Protein AF-A0A4U1CKZ8-F1 (afdb_monomer)

Organism: NCBI:txid2571272

Nearest PDB structures (foldseek):
  8s9k-assembly1_A  TM=6.729E-01  e=1.271E-07  Homo sapiens
  4ash-assembly2_B  TM=6.420E-01  e=1.956E-06  Murine norovirus 1
  6m78-assembly1_A  TM=6.540E-01  e=2.068E-06  Sesbania mosaic virus
  1zyo-assembly1_A  TM=6.737E-01  e=7.463E-06  Sesbania mosaic virus
  5gnd-assembly1_A  TM=6.198E-01  e=1.956E-06  Synechocystis sp. PCC 6803 substr. Kazusa

Solvent-accessible surface area (backbone atoms only — not comparable to full-atom values): 19841 Å² total; per-residue (Å²): 108,73,66,60,45,30,65,31,27,27,41,31,36,25,40,57,98,86,40,82,76,41,58,12,7,14,25,55,47,78,43,90,92,43,35,34,36,39,26,20,23,45,39,67,22,35,91,82,51,80,36,63,87,56,58,72,85,28,49,46,35,32,33,30,73,47,90,76,43,71,72,46,80,43,46,69,72,46,76,76,51,71,39,76,94,68,35,30,30,37,30,36,37,56,70,80,67,88,82,69,71,71,80,72,74,44,39,32,64,35,63,55,71,67,38,67,29,38,35,33,25,23,24,69,84,44,66,79,41,74,46,77,46,57,26,21,29,64,46,82,45,82,96,62,34,34,32,34,28,50,35,93,93,56,75,56,93,67,35,69,69,40,51,38,18,33,32,5,10,37,37,30,34,77,56,94,96,38,40,30,38,40,24,30,30,55,50,74,61,53,102,54,76,79,53,62,39,32,38,24,29,41,32,72,82,58,32,74,83,55,76,53,72,70,39,76,65,38,66,70,44,43,65,48,54,66,36,31,59,51,42,77,64,64,74,73,83,38,88,48,40,51,63,55,49,47,43,73,37,25,76,83,58,57,68,72,55,55,57,45,55,56,48,51,34,53,57,28,53,67,62,54,67,78,50,55,71,62,59,51,35,21,52,48,31,53,37,41,62,63,36,47,60,56,48,53,55,56,53,73,76,52,87,66,88,67,50,50,72,64,56,54,53,50,50,55,48,50,43,26,53,48,32,54,51,49,51,59,61,48,47,77,59,22,55,67,82,95,66,54,74,68,56,40,38,23,51,50,47,43,35,24,36,73,28,58,35,63,96,52,75,64,39,63,74,82,135

InterPro domains:
  IPR009003 Peptidase S1, PA clan [SSF50494] (17-187)

Sequence (367 aa):
MSDVLNQISVRVTIFNEGLPVNQGSGFMLKSGSLFYVVTAYHCVYGENDEFIDLPITSIAIERQETFNSEFHPCSVIEVVECHKGEDWAVIRIGYTDEDSIFPEYHLAGVFNTNESVSFRGYQNVDPETGRTFGSRVLEKSSNNEFKITLNPGEYFKEGSADAKGLSGSGAFIMADDKLYVLGLLKSVKGEEALNNDIKCCPISAFHTLLGRELVDIGVPSDFDKTAEEEFEKVNISDARDLNEKIIGVCPEIPIYRLAKYARDLSTGKVELERYSQREMSAVKFRVFEACQEDLMNFVEHRQAENVTVEEINDLITRYTQKASSIIATKSVLYKYPKLDDDLLRRVVLDLINDCFLSFDKAGIYEE

pLDDT: mean 88.66, std 10.8, range [39.34, 98.56]

Mean predicted aligned error: 13.91 Å

Foldseek 3Di:
DQQLQQQFKKKKFFDDPRDTPAIAIWTWDDFPQWIKTKFFQCRQQNLVSVCVPPDQVRIWIWGGNDWLHDTDTWAFDAFPDHDNVLGMTMTTTDDGPPVVPNADAAEAPAADFFAKKKWWWAWPVHNSGIDIFIWTWHDDDPPWKTKIFGDPVDAQPVAQNRCGRHGNIWIWHQDPNHIYTQFTWHGDDDPPRPTRMTMGTGCVVPVVVSVHDHDHPHQALPAPVVLLVVLVVFDFDDPDFLLRQQCQQAVPDDPVVVVVLVVLLVVLVVVCVVDDPSLLSSLLSQLLVQLLVVLVVLAVPDDDRHDDPVNVVVSLVVSLVSSVVSCVVSVVRHDHPDDDSSSSSSSSSVCRRVRCAGNYPSNNGDD

Structure (mmCIF, N/CA/C/O backbone):
data_AF-A0A4U1CKZ8-F1
#
_entry.id   AF-A0A4U1CKZ8-F1
#
loop_
_atom_site.group_PDB
_atom_site.id
_atom_site.type_symbol
_atom_site.label_atom_id
_atom_site.label_alt_id
_atom_site.label_comp_id
_atom_site.label_asym_id
_atom_site.label_entity_id
_atom_site.label_seq_id
_atom_site.pdbx_PDB_ins_code
_atom_site.Cartn_x
_atom_site.Cartn_y
_atom_site.Cartn_z
_atom_site.occupancy
_atom_site.B_iso_or_equiv
_atom_site.auth_seq_id
_atom_site.auth_comp_id
_atom_site.auth_asym_id
_atom_site.auth_atom_id
_atom_site.pdbx_PDB_model_num
ATOM 1 N N . MET A 1 1 ? 10.367 -11.294 1.289 1.00 75.44 1 MET A N 1
ATOM 2 C CA . MET A 1 1 ? 10.453 -10.013 0.547 1.00 75.44 1 MET A CA 1
ATOM 3 C C . MET A 1 1 ? 11.869 -9.733 0.051 1.00 75.44 1 MET A C 1
ATOM 5 O O . MET A 1 1 ? 12.040 -9.686 -1.154 1.00 75.44 1 MET A O 1
ATOM 9 N N . SER A 1 2 ? 12.882 -9.564 0.916 1.00 78.00 2 SER A N 1
ATOM 10 C CA . SER A 1 2 ? 14.224 -9.143 0.457 1.00 78.00 2 SER A CA 1
ATOM 11 C C . SER A 1 2 ? 14.853 -10.081 -0.580 1.00 78.00 2 SER A C 1
ATOM 13 O O . SER A 1 2 ? 15.408 -9.592 -1.556 1.00 78.00 2 SER A O 1
ATOM 15 N N . ASP A 1 3 ? 14.717 -11.399 -0.416 1.00 84.00 3 ASP A N 1
ATOM 16 C CA . ASP A 1 3 ? 15.280 -12.372 -1.367 1.00 84.00 3 ASP A CA 1
ATOM 17 C C . ASP A 1 3 ? 14.589 -12.315 -2.736 1.00 84.00 3 ASP A C 1
ATOM 19 O O . ASP A 1 3 ? 15.253 -12.321 -3.767 1.00 84.00 3 ASP A O 1
ATOM 23 N N . VAL A 1 4 ? 13.262 -12.153 -2.744 1.00 89.38 4 VAL A N 1
ATOM 24 C CA . VAL A 1 4 ? 12.467 -11.956 -3.969 1.00 89.38 4 VAL A CA 1
ATOM 25 C C . VAL A 1 4 ? 12.911 -10.686 -4.693 1.00 89.38 4 VAL A C 1
ATOM 27 O O . VAL A 1 4 ? 13.137 -10.711 -5.898 1.00 89.38 4 VAL A O 1
ATOM 30 N N . LEU A 1 5 ? 13.087 -9.581 -3.959 1.00 91.62 5 LEU A N 1
ATOM 31 C CA . LEU A 1 5 ? 13.539 -8.319 -4.544 1.00 91.62 5 LEU A CA 1
ATOM 32 C C . LEU A 1 5 ? 14.968 -8.407 -5.091 1.00 91.62 5 LEU A C 1
ATOM 34 O O . LEU A 1 5 ? 15.242 -7.804 -6.121 1.00 91.62 5 LEU A O 1
ATOM 38 N N . ASN A 1 6 ? 15.866 -9.167 -4.454 1.00 89.00 6 ASN A N 1
ATOM 39 C CA . ASN A 1 6 ? 17.208 -9.407 -4.996 1.00 89.00 6 ASN A CA 1
ATOM 40 C C . ASN A 1 6 ? 17.135 -10.073 -6.375 1.00 89.00 6 ASN A C 1
ATOM 42 O O . ASN A 1 6 ? 17.787 -9.618 -7.304 1.00 89.00 6 ASN A O 1
ATOM 46 N N . GLN A 1 7 ? 16.298 -11.103 -6.517 1.00 88.06 7 GLN A N 1
ATOM 47 C CA . GLN A 1 7 ? 16.194 -11.882 -7.753 1.00 88.06 7 GLN A CA 1
ATOM 48 C C . GLN A 1 7 ? 15.632 -11.090 -8.937 1.00 88.06 7 GLN A C 1
ATOM 50 O O . GLN A 1 7 ? 16.012 -11.355 -10.077 1.00 88.06 7 GLN A O 1
ATOM 55 N N . ILE A 1 8 ? 14.710 -10.157 -8.682 1.00 93.75 8 ILE A N 1
ATOM 56 C CA . ILE A 1 8 ? 14.002 -9.439 -9.750 1.00 93.75 8 ILE A CA 1
ATOM 57 C C . ILE A 1 8 ? 14.590 -8.060 -10.046 1.00 93.75 8 ILE A C 1
ATOM 59 O O . ILE A 1 8 ? 14.382 -7.558 -11.143 1.00 93.75 8 ILE A O 1
ATOM 63 N N . SER A 1 9 ? 15.295 -7.416 -9.115 1.00 95.75 9 SER A N 1
ATOM 64 C CA . SER A 1 9 ? 15.884 -6.095 -9.359 1.00 95.75 9 SER A CA 1
ATOM 65 C C . SER A 1 9 ? 17.126 -6.184 -10.245 1.00 95.75 9 SER A C 1
ATOM 67 O O . SER A 1 9 ? 17.969 -7.062 -10.076 1.00 95.75 9 SER A O 1
ATOM 69 N N . VAL A 1 10 ? 17.269 -5.224 -11.160 1.00 96.88 10 VAL A N 1
ATOM 70 C CA . VAL A 1 10 ? 18.427 -5.119 -12.057 1.00 96.88 10 VAL A CA 1
ATOM 71 C C . VAL A 1 10 ? 19.011 -3.715 -12.062 1.00 96.88 10 VAL A C 1
ATOM 73 O O . VAL A 1 10 ? 18.304 -2.727 -11.845 1.00 96.88 10 VAL A O 1
ATOM 76 N N . ARG A 1 11 ? 20.309 -3.634 -12.339 1.00 96.94 11 ARG A N 1
ATOM 77 C CA . ARG A 1 11 ? 21.008 -2.402 -12.694 1.00 96.94 11 ARG A CA 1
ATOM 78 C C . ARG A 1 11 ? 20.909 -2.206 -14.202 1.00 96.94 11 ARG A C 1
ATOM 80 O O . ARG A 1 11 ? 21.085 -3.160 -14.960 1.00 96.94 11 ARG A O 1
ATOM 87 N N . VAL A 1 12 ? 20.620 -0.978 -14.624 1.00 97.81 12 VAL A N 1
ATOM 88 C CA . VAL A 1 12 ? 20.556 -0.589 -16.038 1.00 97.81 12 VAL A CA 1
ATOM 89 C C . VAL A 1 12 ? 21.598 0.495 -16.275 1.00 97.81 12 VAL A C 1
ATOM 91 O O . VAL A 1 12 ? 21.520 1.560 -15.667 1.00 97.81 12 VAL A O 1
ATOM 94 N N . THR A 1 13 ? 22.555 0.236 -17.161 1.00 97.69 13 THR A N 1
ATOM 95 C CA . THR A 1 13 ? 23.662 1.155 -17.454 1.00 97.69 13 THR A CA 1
ATOM 96 C C . THR A 1 13 ? 23.748 1.405 -18.951 1.00 97.69 13 THR A C 1
ATOM 98 O O . THR A 1 13 ? 23.693 0.469 -19.748 1.00 97.69 13 THR A O 1
ATOM 101 N N . ILE A 1 14 ? 23.914 2.668 -19.340 1.00 98.06 14 ILE A N 1
ATOM 102 C CA . ILE A 1 14 ? 24.130 3.066 -20.732 1.00 98.06 14 ILE A CA 1
ATOM 103 C C . ILE A 1 14 ? 25.601 3.366 -20.944 1.00 98.06 14 ILE A C 1
ATOM 105 O O . ILE A 1 14 ? 26.199 4.135 -20.190 1.00 98.06 14 ILE A O 1
ATOM 109 N N . PHE A 1 15 ? 26.166 2.778 -21.993 1.00 97.25 15 PHE A N 1
ATOM 110 C CA . PHE A 1 15 ? 27.551 2.949 -22.398 1.00 97.25 15 PHE A CA 1
ATOM 111 C C . PHE A 1 15 ? 27.655 3.709 -23.719 1.00 97.25 15 PHE A C 1
ATOM 113 O O . PHE A 1 15 ? 27.057 3.325 -24.725 1.00 97.25 15 PHE A O 1
ATOM 120 N N . ASN A 1 16 ? 28.493 4.742 -23.744 1.00 96.19 16 ASN A N 1
ATOM 121 C CA . ASN A 1 16 ? 28.913 5.406 -24.972 1.00 96.19 16 ASN A CA 1
ATOM 122 C C . ASN A 1 16 ? 30.428 5.260 -25.114 1.00 96.19 16 ASN A C 1
ATOM 124 O O . ASN A 1 16 ? 31.166 5.576 -24.183 1.00 96.19 16 ASN A O 1
ATOM 128 N N . GLU A 1 17 ? 30.887 4.718 -26.242 1.00 93.44 17 GLU A N 1
ATOM 129 C CA . GLU A 1 17 ? 32.313 4.443 -26.493 1.00 93.44 17 GLU A CA 1
ATOM 130 C C . GLU A 1 17 ? 33.003 3.646 -25.358 1.00 93.44 17 GLU A C 1
ATOM 132 O O . GLU A 1 17 ? 34.184 3.820 -25.070 1.00 93.44 17 GLU A O 1
ATOM 137 N N . GLY A 1 18 ? 32.254 2.752 -24.698 1.00 92.19 18 GLY A N 1
ATOM 138 C CA . GLY A 1 18 ? 32.746 1.915 -23.598 1.00 92.19 18 GLY A CA 1
ATOM 139 C C . GLY A 1 18 ? 32.780 2.592 -22.223 1.00 92.19 18 GLY A C 1
ATOM 140 O O . GLY A 1 18 ? 33.166 1.947 -21.250 1.00 92.19 18 GLY A O 1
ATOM 141 N N . LEU A 1 19 ? 32.349 3.851 -22.108 1.00 95.12 19 LEU A N 1
ATOM 142 C CA . LEU A 1 19 ? 32.241 4.566 -20.836 1.00 95.12 19 LEU A CA 1
ATOM 143 C C . LEU A 1 19 ? 30.784 4.614 -20.353 1.00 95.12 19 LEU A C 1
ATOM 145 O O . LEU A 1 19 ? 29.899 4.893 -21.166 1.00 95.12 19 LEU A O 1
ATOM 149 N N . PRO A 1 20 ? 30.512 4.378 -19.055 1.00 95.00 20 PRO A N 1
ATOM 150 C CA . PRO A 1 20 ? 29.167 4.512 -18.511 1.00 95.00 20 PRO A CA 1
ATOM 151 C C . PRO A 1 20 ? 28.760 5.992 -18.513 1.00 95.00 20 PRO A C 1
ATOM 153 O O . PRO A 1 20 ? 29.412 6.828 -17.886 1.00 95.00 20 PRO A O 1
ATOM 156 N N . VAL A 1 21 ? 27.685 6.319 -19.231 1.00 95.44 21 VAL A N 1
ATOM 157 C CA . VAL A 1 21 ? 27.152 7.687 -19.368 1.00 95.44 21 VAL A CA 1
ATOM 158 C C . VAL A 1 21 ? 25.848 7.901 -18.608 1.00 95.44 21 VAL A C 1
ATOM 160 O O . VAL A 1 21 ? 25.518 9.036 -18.273 1.00 95.44 21 VAL A O 1
ATOM 163 N N . ASN A 1 22 ? 25.123 6.824 -18.300 1.00 95.31 22 ASN A N 1
ATOM 164 C CA . ASN A 1 22 ? 23.907 6.875 -17.498 1.00 95.31 22 ASN A CA 1
ATOM 165 C C . ASN A 1 22 ? 23.730 5.586 -16.697 1.00 95.31 22 ASN A C 1
ATOM 167 O O . ASN A 1 22 ? 24.158 4.522 -17.141 1.00 95.31 22 ASN A O 1
ATOM 171 N N . GLN A 1 23 ? 23.081 5.688 -15.539 1.00 95.00 23 GLN A N 1
ATOM 172 C CA . GLN A 1 23 ? 22.761 4.542 -14.696 1.00 95.00 23 GLN A CA 1
ATOM 173 C C . GLN A 1 23 ? 21.397 4.738 -14.039 1.00 95.00 23 GLN A C 1
ATOM 175 O O . GLN A 1 23 ? 21.081 5.815 -13.529 1.00 95.00 23 GLN A O 1
ATOM 180 N N . GLY A 1 24 ? 20.624 3.662 -14.017 1.00 95.69 24 GLY A N 1
ATOM 181 C CA . GLY A 1 24 ? 19.374 3.542 -13.296 1.00 95.69 24 GLY A CA 1
ATOM 182 C C . GLY A 1 24 ? 19.155 2.126 -12.782 1.00 95.69 24 GLY A C 1
ATOM 183 O O . GLY A 1 24 ? 20.047 1.273 -12.779 1.00 95.69 24 GLY A O 1
ATOM 184 N N . SER A 1 25 ? 17.924 1.883 -12.368 1.00 97.38 25 SER A N 1
ATOM 185 C CA . SER A 1 25 ? 17.445 0.596 -11.892 1.00 97.38 25 SER A CA 1
ATOM 186 C C . SER A 1 25 ? 16.358 0.066 -12.820 1.00 97.38 25 SER A C 1
ATOM 188 O O . SER A 1 25 ? 15.774 0.785 -13.628 1.00 97.38 25 SER A O 1
ATOM 190 N N . GLY A 1 26 ? 16.065 -1.215 -12.701 1.00 98.06 26 GLY A N 1
ATOM 191 C CA . GLY A 1 26 ? 14.954 -1.861 -13.376 1.00 98.06 26 GLY A CA 1
ATOM 192 C C . GLY A 1 26 ? 14.466 -3.046 -12.565 1.00 98.06 26 GLY A C 1
ATOM 193 O O . GLY A 1 26 ? 15.012 -3.370 -11.505 1.00 98.06 26 GLY A O 1
ATOM 194 N N . PHE A 1 27 ? 13.458 -3.729 -13.086 1.00 98.06 27 PHE A N 1
ATOM 195 C CA . PHE A 1 27 ? 13.027 -5.008 -12.543 1.00 98.06 27 PHE A CA 1
ATOM 196 C C . PHE A 1 27 ? 12.597 -5.971 -13.643 1.00 98.06 27 PHE A C 1
ATOM 198 O O . PHE A 1 27 ? 12.037 -5.572 -14.665 1.00 98.06 27 PHE A O 1
ATOM 205 N N . MET A 1 28 ? 12.885 -7.246 -13.417 1.00 97.25 28 MET A N 1
ATOM 206 C CA . MET A 1 28 ? 12.583 -8.353 -14.302 1.00 97.25 28 MET A CA 1
ATOM 207 C C . MET A 1 28 ? 11.169 -8.874 -14.066 1.00 97.25 28 MET A C 1
ATOM 209 O O . MET A 1 28 ? 10.728 -9.020 -12.928 1.00 97.25 28 MET A O 1
ATOM 213 N N . LEU A 1 29 ? 10.489 -9.224 -15.153 1.00 96.25 29 LEU A N 1
ATOM 214 C CA . LEU A 1 29 ? 9.188 -9.878 -15.158 1.00 96.25 29 LEU A CA 1
ATOM 215 C C . LEU A 1 29 ? 9.168 -11.023 -16.176 1.00 96.25 29 LEU A C 1
ATOM 217 O O . LEU A 1 29 ? 9.699 -10.903 -17.282 1.00 96.25 29 LEU A O 1
ATOM 221 N N . LYS A 1 30 ? 8.506 -12.122 -15.807 1.00 94.94 30 LYS A N 1
ATOM 222 C CA . LYS A 1 30 ? 8.316 -13.320 -16.639 1.00 94.94 30 LYS A CA 1
ATOM 223 C C . LYS A 1 30 ? 6.911 -13.368 -17.252 1.00 94.94 30 LYS A C 1
ATOM 225 O O . LYS A 1 30 ? 5.913 -13.520 -16.535 1.00 94.94 30 LYS A O 1
ATOM 230 N N . SER A 1 31 ? 6.824 -13.329 -18.581 1.00 92.44 31 SER A N 1
ATOM 231 C CA . SER A 1 31 ? 5.575 -13.567 -19.317 1.00 92.44 31 SER A CA 1
ATOM 232 C C . SER A 1 31 ? 5.718 -14.777 -20.237 1.00 92.44 31 SER A C 1
ATOM 234 O O . SER A 1 31 ? 6.480 -14.768 -21.206 1.00 92.44 31 SER A O 1
ATOM 236 N N . GLY A 1 32 ? 5.026 -15.866 -19.890 1.00 88.75 32 GLY A N 1
ATOM 237 C CA . GLY A 1 32 ? 5.227 -17.165 -20.529 1.00 88.75 32 GLY A CA 1
ATOM 238 C C . GLY A 1 32 ? 6.672 -17.654 -20.367 1.00 88.75 32 GLY A C 1
ATOM 239 O O . GLY A 1 32 ? 7.167 -17.784 -19.248 1.00 88.75 32 GLY A O 1
ATOM 240 N N . SER A 1 33 ? 7.344 -17.919 -21.489 1.00 89.94 33 SER A N 1
ATOM 241 C CA . SER A 1 33 ? 8.759 -18.313 -21.543 1.00 89.94 33 SER A CA 1
ATOM 242 C C . SER A 1 33 ? 9.721 -17.139 -21.760 1.00 89.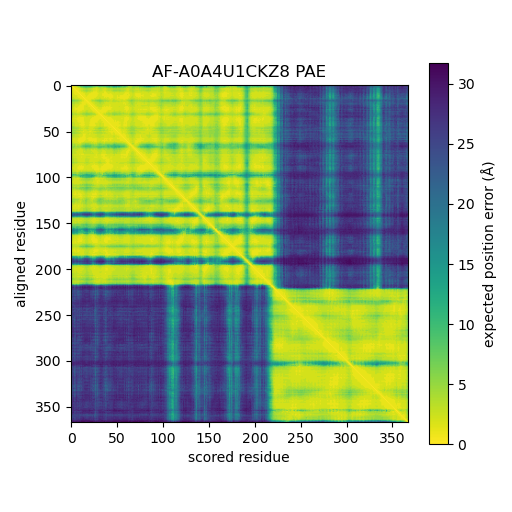94 33 SER A C 1
ATOM 244 O O . SER A 1 33 ? 10.910 -17.366 -21.973 1.00 89.94 33 SER A O 1
ATOM 246 N N . LEU A 1 34 ? 9.217 -15.904 -21.798 1.00 94.56 34 LEU A N 1
ATOM 247 C CA . LEU A 1 34 ? 9.995 -14.706 -22.102 1.00 94.56 34 LEU A CA 1
ATOM 248 C C . LEU A 1 34 ? 10.228 -13.868 -20.845 1.00 94.56 34 LEU A C 1
ATOM 250 O O . LEU A 1 34 ? 9.389 -13.825 -19.940 1.00 94.56 34 LEU A O 1
ATOM 254 N N . PHE A 1 35 ? 11.360 -13.166 -20.833 1.00 96.75 35 PHE A N 1
ATOM 255 C CA . PHE A 1 35 ? 11.754 -12.259 -19.765 1.00 96.75 35 PHE A CA 1
ATOM 256 C C . PHE A 1 35 ? 11.866 -10.831 -20.279 1.00 96.75 35 PHE A C 1
ATOM 258 O O . PHE A 1 35 ? 12.400 -10.566 -21.362 1.00 96.75 35 PHE A O 1
ATOM 265 N N . TYR A 1 36 ? 11.368 -9.918 -19.459 1.00 97.94 36 TYR A N 1
ATOM 266 C CA . TYR A 1 36 ? 11.339 -8.494 -19.731 1.00 97.94 36 TYR A CA 1
ATOM 267 C C . TYR A 1 36 ? 11.960 -7.749 -18.565 1.00 97.94 36 TYR A C 1
ATOM 269 O O . TYR A 1 36 ? 11.777 -8.147 -17.419 1.00 97.94 36 TYR A O 1
ATOM 277 N N . VAL A 1 37 ? 12.644 -6.653 -18.855 1.00 98.44 37 VAL A N 1
ATOM 278 C CA . VAL A 1 37 ? 13.022 -5.643 -17.874 1.00 98.44 37 VAL A CA 1
ATOM 279 C C . VAL A 1 37 ? 12.179 -4.410 -18.106 1.00 98.44 37 VAL A C 1
ATOM 281 O O . VAL A 1 37 ? 12.080 -3.913 -19.226 1.00 98.44 37 VAL A O 1
ATOM 284 N N . VAL A 1 38 ? 11.588 -3.919 -17.028 1.00 98.44 38 VAL A N 1
ATOM 285 C CA . VAL A 1 38 ? 10.909 -2.631 -16.987 1.00 98.44 38 VAL A CA 1
ATOM 286 C C . VAL A 1 38 ? 11.830 -1.636 -16.286 1.00 98.44 38 VAL A C 1
ATOM 288 O O . VAL A 1 38 ? 12.391 -1.940 -15.233 1.00 98.44 38 VAL A O 1
ATOM 291 N N . THR A 1 39 ? 12.003 -0.458 -16.880 1.00 98.44 39 THR A N 1
ATOM 292 C CA . THR A 1 39 ? 12.812 0.642 -16.333 1.00 98.44 39 THR A CA 1
ATOM 293 C C . THR A 1 39 ? 12.212 1.995 -16.733 1.00 98.44 39 THR A C 1
ATOM 295 O O . THR A 1 39 ? 11.230 2.046 -17.478 1.00 98.44 39 THR A O 1
ATOM 298 N N . ALA A 1 40 ? 12.767 3.097 -16.227 1.00 97.44 40 ALA A N 1
ATOM 299 C CA . ALA A 1 40 ? 12.342 4.433 -16.625 1.00 97.44 40 ALA A CA 1
ATOM 300 C C . ALA A 1 40 ? 12.912 4.799 -18.005 1.00 97.44 40 ALA A C 1
ATOM 302 O O . ALA A 1 40 ? 14.033 4.415 -18.348 1.00 97.44 40 ALA A O 1
ATOM 303 N N . TYR A 1 41 ? 12.162 5.569 -18.797 1.00 97.56 41 TYR A N 1
ATOM 304 C CA . TYR A 1 41 ? 12.592 5.992 -20.137 1.00 97.56 41 TYR A CA 1
ATOM 305 C C . TYR A 1 41 ? 13.927 6.740 -20.075 1.00 97.56 41 TYR A C 1
ATOM 307 O O . TYR A 1 41 ? 14.860 6.424 -20.817 1.00 97.56 41 TYR A O 1
ATOM 315 N N . HIS A 1 42 ? 14.045 7.689 -19.142 1.00 95.75 42 HIS A N 1
ATOM 316 C CA . HIS A 1 42 ? 15.255 8.496 -19.003 1.00 95.75 42 HIS A CA 1
ATOM 317 C C . HIS A 1 42 ? 16.480 7.688 -18.547 1.00 95.75 42 HIS A C 1
ATOM 319 O O . HIS A 1 42 ? 17.605 8.149 -18.728 1.00 95.75 42 HIS A O 1
ATOM 325 N N . CYS A 1 43 ? 16.308 6.477 -18.000 1.00 96.38 43 CYS A N 1
ATOM 326 C CA . CYS A 1 43 ? 17.432 5.579 -17.716 1.00 96.38 43 CYS A CA 1
ATOM 327 C C . CYS A 1 43 ? 18.059 5.027 -19.002 1.00 96.38 43 CYS A C 1
ATOM 329 O O . CYS A 1 43 ? 19.259 4.767 -19.021 1.00 96.38 43 CYS A O 1
ATOM 331 N N . VAL A 1 44 ? 17.271 4.881 -20.072 1.00 97.25 44 VAL A N 1
ATOM 332 C CA . VAL A 1 44 ? 17.723 4.322 -21.354 1.00 97.25 44 VAL A CA 1
ATOM 333 C C . VAL A 1 44 ? 18.130 5.416 -22.332 1.00 97.25 44 VAL A C 1
ATOM 335 O O . VAL A 1 44 ? 19.204 5.351 -22.920 1.00 97.25 44 VAL A O 1
ATOM 338 N N . TYR A 1 45 ? 17.288 6.435 -22.479 1.00 97.50 45 TYR A N 1
ATOM 339 C CA . TYR A 1 45 ? 17.432 7.442 -23.530 1.00 97.50 45 TYR A CA 1
ATOM 340 C C . TYR A 1 45 ? 17.881 8.813 -23.021 1.00 97.50 45 TYR A C 1
ATOM 342 O O . TYR A 1 45 ? 18.188 9.684 -23.830 1.00 97.50 45 TYR A O 1
ATOM 350 N N . GLY A 1 46 ? 17.987 8.985 -21.701 1.00 94.31 46 GLY A N 1
ATOM 351 C CA . GLY A 1 46 ? 18.290 10.267 -21.068 1.00 94.31 46 GLY A CA 1
ATOM 352 C C . GLY A 1 46 ? 17.045 11.144 -20.897 1.00 94.31 46 GLY A C 1
ATOM 353 O O . GLY A 1 46 ? 15.970 10.845 -21.423 1.00 94.31 46 GLY A O 1
ATOM 354 N N . GLU A 1 47 ? 17.156 12.212 -20.106 1.00 91.00 47 GLU A N 1
ATOM 355 C CA . GLU A 1 47 ? 16.033 13.123 -19.832 1.00 91.00 47 GLU A CA 1
ATOM 356 C C . GLU A 1 47 ? 15.630 13.925 -21.082 1.00 91.00 47 GLU A C 1
ATOM 358 O O . GLU A 1 47 ? 14.451 14.232 -21.290 1.00 91.00 47 GLU A O 1
ATOM 363 N N . ASN A 1 48 ? 16.602 14.224 -21.946 1.00 93.94 48 ASN A N 1
ATOM 364 C CA . ASN A 1 48 ? 16.455 15.048 -23.143 1.00 93.94 48 ASN A CA 1
ATOM 365 C C . ASN A 1 48 ? 16.793 14.285 -24.433 1.00 93.94 48 ASN A C 1
ATOM 367 O O . ASN A 1 48 ? 17.145 14.916 -25.428 1.00 93.94 48 ASN A O 1
ATOM 371 N N . ASP A 1 49 ? 16.640 12.958 -24.434 1.00 96.69 49 ASP A N 1
ATOM 372 C CA . ASP A 1 49 ? 16.966 12.068 -25.561 1.00 96.69 49 ASP A CA 1
ATOM 373 C C . ASP A 1 49 ? 18.463 12.061 -25.926 1.00 96.69 49 ASP A C 1
ATOM 375 O O . ASP A 1 49 ? 18.832 11.809 -27.071 1.00 96.69 49 ASP A O 1
ATOM 379 N N . GLU A 1 50 ? 19.346 12.313 -24.955 1.00 96.62 50 GLU A N 1
ATOM 380 C CA . GLU A 1 50 ? 20.800 12.354 -25.151 1.00 96.62 50 GLU A CA 1
ATOM 381 C C . GLU A 1 50 ? 21.373 11.041 -25.713 1.00 96.62 50 GLU A C 1
ATOM 383 O O . GLU A 1 50 ? 22.445 11.043 -26.320 1.00 96.62 50 GLU A O 1
ATOM 388 N N . PHE A 1 51 ? 20.670 9.923 -25.506 1.00 96.50 51 PHE A N 1
ATOM 389 C CA . PHE A 1 51 ? 21.123 8.578 -25.865 1.00 96.50 51 PHE A CA 1
ATOM 390 C C . PHE A 1 51 ? 20.225 7.887 -26.900 1.00 96.50 51 PHE A C 1
ATOM 392 O O . PHE A 1 51 ? 20.376 6.689 -27.127 1.00 96.50 51 PHE A O 1
ATOM 399 N N . ILE A 1 52 ? 19.295 8.611 -27.536 1.00 96.31 52 ILE A N 1
ATOM 400 C CA . ILE A 1 52 ? 18.308 8.029 -28.466 1.00 96.31 52 ILE A CA 1
ATOM 401 C C . ILE A 1 52 ? 18.938 7.350 -29.688 1.00 96.31 52 ILE A C 1
ATOM 403 O O . ILE A 1 52 ? 18.418 6.347 -30.172 1.00 96.31 52 ILE A O 1
ATOM 407 N N . ASP A 1 53 ? 20.082 7.862 -30.145 1.00 96.56 53 ASP A N 1
ATOM 408 C CA . ASP A 1 53 ? 20.805 7.350 -31.312 1.00 96.56 53 ASP A CA 1
ATOM 409 C C . ASP A 1 53 ? 21.812 6.238 -30.960 1.00 96.56 53 ASP A C 1
ATOM 411 O O . ASP A 1 53 ? 22.473 5.694 -31.851 1.00 96.56 53 ASP A O 1
ATOM 415 N N . LEU A 1 54 ? 21.963 5.887 -29.674 1.00 97.12 54 LEU A N 1
ATOM 416 C CA . LEU A 1 54 ? 22.851 4.798 -29.273 1.00 97.12 54 LEU A CA 1
ATOM 417 C C . LEU A 1 54 ? 22.238 3.434 -29.639 1.00 97.12 54 LEU A C 1
ATOM 419 O O . LEU A 1 54 ? 21.036 3.216 -29.473 1.00 97.12 54 LEU A O 1
ATOM 423 N N . PRO A 1 55 ? 23.050 2.476 -30.121 1.00 96.62 55 PRO A N 1
ATOM 424 C CA . PRO A 1 55 ? 22.560 1.142 -30.443 1.00 96.62 55 PRO A CA 1
ATOM 425 C C . PRO A 1 55 ? 22.130 0.394 -29.175 1.00 96.62 55 PRO A C 1
ATOM 427 O O . PRO A 1 55 ? 22.662 0.624 -28.095 1.00 96.62 55 PRO A O 1
ATOM 430 N N . ILE A 1 56 ? 21.252 -0.606 -29.305 1.00 95.75 56 ILE A N 1
ATOM 431 C CA . ILE A 1 56 ? 20.815 -1.440 -28.165 1.00 95.75 56 ILE A CA 1
ATOM 432 C C . ILE A 1 56 ? 21.976 -2.120 -27.420 1.00 95.75 56 ILE A C 1
ATOM 434 O O . ILE A 1 56 ? 21.864 -2.413 -26.236 1.00 95.75 56 ILE A O 1
ATOM 438 N N . THR A 1 57 ? 23.109 -2.338 -28.09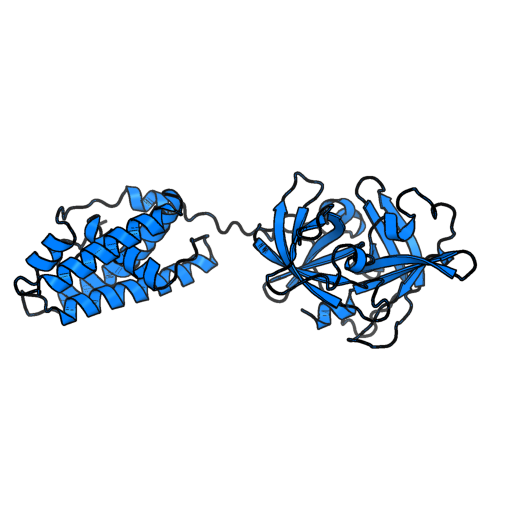4 1.00 96.44 57 THR A N 1
ATOM 439 C CA . THR A 1 57 ? 24.336 -2.892 -27.502 1.00 96.44 57 THR A CA 1
ATOM 440 C C . THR A 1 57 ? 25.003 -1.947 -26.503 1.00 96.44 57 THR A C 1
ATOM 442 O O . THR A 1 57 ? 25.883 -2.376 -25.765 1.00 96.44 57 THR A O 1
ATOM 445 N N . SER A 1 58 ? 24.611 -0.672 -26.483 1.00 97.44 58 SER A N 1
ATOM 446 C CA . SER A 1 58 ? 25.004 0.296 -25.459 1.00 97.44 58 SER A CA 1
ATOM 447 C C . SER A 1 58 ? 24.259 0.101 -24.140 1.00 97.44 58 SER A C 1
ATOM 449 O O . SER A 1 58 ? 24.668 0.679 -23.138 1.00 97.44 58 SER A O 1
ATOM 451 N N . ILE A 1 59 ? 23.182 -0.690 -24.116 1.00 98.12 59 ILE A N 1
ATOM 452 C CA . ILE A 1 59 ? 22.402 -0.967 -22.912 1.00 98.12 59 ILE A CA 1
ATOM 453 C C . ILE A 1 59 ? 22.975 -2.215 -22.236 1.00 98.12 59 ILE A C 1
ATOM 455 O O . ILE A 1 59 ? 22.926 -3.312 -22.793 1.00 98.12 59 ILE A O 1
ATOM 459 N N . ALA A 1 60 ? 23.481 -2.059 -21.017 1.00 97.81 60 ALA A N 1
ATOM 460 C CA . ALA A 1 60 ? 23.850 -3.165 -20.147 1.00 97.81 60 ALA A CA 1
ATOM 461 C C . ALA A 1 60 ? 22.791 -3.340 -19.056 1.00 97.81 60 ALA A C 1
ATOM 463 O O . ALA A 1 60 ? 22.402 -2.380 -18.389 1.00 97.81 60 ALA A O 1
ATOM 464 N N . ILE A 1 61 ? 22.339 -4.578 -18.874 1.00 98.06 61 ILE A N 1
ATOM 465 C CA . ILE A 1 61 ? 21.419 -4.968 -17.808 1.00 98.06 61 ILE A CA 1
ATOM 466 C C . ILE A 1 61 ? 22.109 -6.039 -16.981 1.00 98.06 61 ILE A C 1
ATOM 468 O O . ILE A 1 61 ? 22.564 -7.043 -17.527 1.00 98.06 61 ILE A O 1
ATOM 472 N N . GLU A 1 62 ? 22.177 -5.842 -15.671 1.00 95.94 62 GLU A N 1
ATOM 473 C CA . GLU A 1 62 ? 22.908 -6.729 -14.769 1.00 95.94 62 GLU A CA 1
ATOM 474 C C . GLU A 1 62 ? 22.090 -7.024 -13.507 1.00 95.94 62 GLU A C 1
ATOM 476 O O . GLU A 1 62 ? 21.430 -6.137 -12.967 1.00 95.94 62 GLU A O 1
ATOM 481 N N . ARG A 1 63 ? 22.142 -8.267 -13.015 1.00 92.12 63 ARG A N 1
ATOM 482 C CA . ARG A 1 63 ? 21.433 -8.718 -11.801 1.00 92.12 63 ARG A CA 1
ATOM 483 C C . ARG A 1 63 ? 22.409 -9.147 -10.708 1.00 92.12 63 ARG A C 1
ATOM 485 O O . ARG A 1 63 ? 23.494 -9.625 -11.024 1.00 92.12 63 ARG A O 1
ATOM 492 N N . GLN A 1 64 ? 21.993 -9.069 -9.447 1.00 88.94 64 GLN A N 1
ATOM 493 C CA . GLN A 1 64 ? 22.691 -9.684 -8.310 1.00 88.94 64 GLN A CA 1
ATOM 494 C C . GLN A 1 64 ? 21.777 -10.721 -7.660 1.00 88.94 64 GLN A C 1
ATOM 496 O O . GLN A 1 64 ? 20.630 -10.420 -7.356 1.00 88.94 64 GLN A O 1
ATOM 501 N N . GLU A 1 65 ? 22.271 -11.932 -7.419 1.00 79.19 65 GLU A N 1
ATOM 502 C CA . GLU A 1 65 ? 21.463 -12.997 -6.806 1.00 79.19 65 GLU A CA 1
ATOM 503 C C . GLU A 1 65 ? 21.253 -12.772 -5.309 1.00 79.19 65 GLU A C 1
ATOM 505 O O . GLU A 1 65 ? 20.182 -13.049 -4.767 1.00 79.19 65 GLU A O 1
ATOM 510 N N . THR A 1 66 ? 22.267 -12.228 -4.638 1.00 80.62 66 THR A N 1
ATOM 511 C CA . THR A 1 66 ? 22.235 -11.928 -3.207 1.00 80.62 66 THR A CA 1
ATOM 512 C C . THR A 1 66 ? 22.893 -10.584 -2.922 1.00 80.62 66 THR A C 1
ATOM 514 O O . THR A 1 66 ? 23.523 -9.974 -3.784 1.00 80.62 66 THR A O 1
ATOM 517 N N . PHE A 1 67 ? 22.770 -10.108 -1.682 1.00 76.75 67 PHE A N 1
ATOM 518 C CA . PHE A 1 67 ? 23.455 -8.896 -1.239 1.00 76.75 67 PHE A CA 1
ATOM 519 C C . PHE A 1 67 ? 24.968 -8.998 -1.498 1.00 76.75 67 PHE A C 1
ATOM 521 O O . PHE A 1 67 ? 25.606 -9.943 -1.033 1.00 76.75 67 PHE A O 1
ATOM 528 N N . ASN A 1 68 ? 25.518 -8.030 -2.238 1.00 75.69 68 ASN A N 1
ATOM 529 C CA . ASN A 1 68 ? 26.930 -7.940 -2.624 1.00 75.69 68 ASN A CA 1
ATOM 530 C C . ASN A 1 68 ? 27.482 -9.164 -3.380 1.00 75.69 68 ASN A C 1
ATOM 532 O O . ASN A 1 68 ? 28.682 -9.432 -3.312 1.00 75.69 68 ASN A O 1
ATOM 536 N N . SER A 1 69 ? 26.632 -9.915 -4.092 1.00 85.06 69 SER A N 1
ATOM 537 C CA . SER A 1 69 ? 27.121 -10.914 -5.048 1.00 85.06 69 SER A CA 1
ATOM 538 C C . SER A 1 69 ? 27.688 -10.244 -6.300 1.00 85.06 69 SER A C 1
ATOM 540 O O . SER A 1 69 ? 27.435 -9.067 -6.568 1.00 85.06 69 SER A O 1
ATOM 542 N N . GLU A 1 70 ? 28.407 -11.016 -7.112 1.00 89.06 70 GLU A N 1
ATOM 543 C CA . GLU A 1 70 ? 28.791 -10.569 -8.449 1.00 89.06 70 GLU A CA 1
ATOM 544 C C . GLU A 1 70 ? 27.555 -10.229 -9.293 1.00 89.06 70 GLU A C 1
ATOM 546 O O . GLU A 1 70 ? 26.464 -10.784 -9.106 1.00 89.06 70 GLU A O 1
ATOM 551 N N . PHE A 1 71 ? 27.741 -9.280 -10.209 1.00 91.75 71 PHE A N 1
ATOM 552 C CA . PHE A 1 71 ? 26.741 -8.935 -11.203 1.00 91.75 71 PHE A CA 1
ATOM 553 C C . PHE A 1 71 ? 26.775 -9.942 -12.349 1.00 91.75 71 PHE A C 1
ATOM 555 O O . PHE A 1 71 ? 27.819 -10.206 -12.943 1.00 91.75 71 PHE A O 1
ATOM 562 N N . HIS A 1 72 ? 25.606 -10.467 -12.692 1.00 91.62 72 HIS A N 1
ATOM 563 C CA . HIS A 1 72 ? 25.427 -11.352 -13.831 1.00 91.62 72 HIS A CA 1
ATOM 564 C C . HIS A 1 72 ? 24.745 -10.589 -14.971 1.00 91.62 72 HIS A C 1
ATOM 566 O O . HIS A 1 72 ? 23.646 -10.058 -14.773 1.00 91.62 72 HIS A O 1
ATOM 572 N N . PRO A 1 73 ? 25.353 -10.530 -16.168 1.00 93.94 73 PRO A N 1
ATOM 573 C CA . PRO A 1 73 ? 24.777 -9.805 -17.288 1.00 93.94 73 PRO A CA 1
ATOM 574 C C . PRO A 1 73 ? 23.540 -10.524 -17.834 1.00 93.94 73 PRO A C 1
ATOM 576 O O . PRO A 1 73 ? 23.510 -11.748 -17.970 1.00 93.94 73 PRO A O 1
ATOM 579 N N . CYS A 1 74 ? 22.534 -9.740 -18.204 1.00 94.62 74 CYS A N 1
ATOM 580 C CA . CYS A 1 74 ? 21.386 -10.167 -18.990 1.00 94.62 74 CYS A CA 1
ATOM 581 C C . CYS A 1 74 ? 21.573 -9.673 -20.425 1.00 94.62 74 CYS A C 1
ATOM 583 O O . CYS A 1 74 ? 21.822 -8.490 -20.661 1.00 94.62 74 CYS A O 1
ATOM 585 N N . SER A 1 75 ? 21.444 -10.570 -21.402 1.00 95.56 75 SER A N 1
ATOM 586 C CA . SER A 1 75 ? 21.569 -10.176 -22.808 1.00 95.56 75 SER A CA 1
ATOM 587 C C . SER A 1 75 ? 20.369 -9.327 -23.234 1.00 95.56 75 SER A C 1
ATOM 589 O O . SER A 1 75 ? 19.226 -9.757 -23.098 1.00 95.56 75 SER A O 1
ATOM 591 N N . VAL A 1 76 ? 20.606 -8.121 -23.748 1.00 98.00 76 VAL A N 1
ATOM 592 C CA . VAL A 1 76 ? 19.542 -7.267 -24.294 1.00 98.00 76 VAL A CA 1
ATOM 593 C C . VAL A 1 76 ? 19.191 -7.755 -25.695 1.00 98.00 76 VAL A C 1
ATOM 595 O O . VAL A 1 76 ? 20.064 -7.833 -26.558 1.00 98.00 76 VAL A O 1
ATOM 598 N N . ILE A 1 77 ? 17.921 -8.099 -25.920 1.00 97.94 77 ILE A N 1
ATOM 599 C CA . ILE A 1 77 ? 17.449 -8.573 -27.226 1.00 97.94 77 ILE A CA 1
ATOM 600 C C . ILE A 1 77 ? 16.860 -7.417 -28.036 1.00 97.94 77 ILE A C 1
ATOM 602 O O . ILE A 1 77 ? 17.247 -7.214 -29.183 1.00 97.94 77 ILE A O 1
ATOM 606 N N . GLU A 1 78 ? 15.927 -6.668 -27.449 1.00 97.69 78 GLU A N 1
ATOM 607 C CA . GLU A 1 78 ? 15.269 -5.522 -28.085 1.00 97.69 78 GLU A CA 1
ATOM 608 C C . GLU A 1 78 ? 14.615 -4.618 -27.032 1.00 97.69 78 GLU A C 1
ATOM 610 O O . GLU A 1 78 ? 14.232 -5.083 -25.956 1.00 97.69 78 GLU A O 1
ATOM 615 N N . VAL A 1 79 ? 14.436 -3.339 -27.359 1.00 98.06 79 VAL A N 1
ATOM 616 C CA . VAL A 1 79 ? 13.492 -2.469 -26.646 1.00 98.06 79 VAL A CA 1
ATOM 617 C C . VAL A 1 79 ? 12.124 -2.682 -27.289 1.00 98.06 79 VAL A C 1
ATOM 619 O O . VAL A 1 79 ? 11.942 -2.354 -28.457 1.00 98.06 79 VAL A O 1
ATOM 622 N N . VAL A 1 80 ? 11.195 -3.285 -26.547 1.00 97.75 80 VAL A N 1
ATOM 623 C CA . VAL A 1 80 ? 9.866 -3.681 -27.043 1.00 97.75 80 VAL A CA 1
ATOM 624 C C . VAL A 1 80 ? 9.017 -2.446 -27.307 1.00 97.75 80 VAL A C 1
ATOM 626 O O . VAL A 1 80 ? 8.462 -2.291 -28.389 1.00 97.75 80 VAL A O 1
ATOM 629 N N . GLU A 1 81 ? 8.933 -1.566 -26.311 1.00 97.94 81 GLU A N 1
ATOM 630 C CA . GLU A 1 81 ? 8.213 -0.299 -26.395 1.00 97.94 81 GLU A CA 1
ATOM 631 C C . GLU A 1 81 ? 8.708 0.650 -25.299 1.00 97.94 81 GLU A C 1
ATOM 633 O O . GLU A 1 81 ? 9.251 0.220 -24.275 1.00 97.94 81 GLU A O 1
ATOM 638 N N . CYS A 1 82 ? 8.530 1.951 -25.506 1.00 97.31 82 CYS A N 1
ATOM 639 C CA . CYS A 1 82 ? 8.843 2.969 -24.515 1.00 97.31 82 CYS A CA 1
ATOM 640 C C . CYS A 1 82 ? 7.931 4.188 -24.676 1.00 97.31 82 CYS A C 1
ATOM 642 O O . CYS A 1 82 ? 7.381 4.429 -25.752 1.00 97.31 82 CYS A O 1
ATOM 644 N N . HIS A 1 83 ? 7.791 4.980 -23.614 1.00 96.12 83 HIS A N 1
ATOM 645 C CA . HIS A 1 83 ? 6.971 6.183 -23.632 1.00 96.12 83 HIS A CA 1
ATOM 646 C C . HIS A 1 83 ? 7.617 7.311 -22.826 1.00 96.12 83 HIS A C 1
ATOM 648 O O . HIS A 1 83 ? 7.583 7.324 -21.594 1.00 96.12 83 HIS A O 1
ATOM 654 N N . LYS A 1 84 ? 8.159 8.313 -23.529 1.00 94.88 84 LYS A N 1
ATOM 655 C CA . LYS A 1 84 ? 8.838 9.465 -22.914 1.00 94.88 84 LYS A CA 1
ATOM 656 C C . LYS A 1 84 ? 7.944 10.249 -21.949 1.00 94.88 84 LYS A C 1
ATOM 658 O O . LYS A 1 84 ? 8.386 10.635 -20.874 1.00 94.88 84 LYS A O 1
ATOM 663 N N . GLY A 1 85 ? 6.679 10.478 -22.312 1.00 90.69 85 GLY A N 1
ATOM 664 C CA . GLY A 1 85 ? 5.763 11.299 -21.506 1.00 90.69 85 GLY A CA 1
ATOM 665 C C . GLY A 1 85 ? 5.362 10.660 -20.172 1.00 90.69 85 GLY A C 1
ATOM 666 O O . GLY A 1 85 ? 5.116 11.359 -19.191 1.00 90.69 85 GLY A O 1
ATOM 667 N N . GLU A 1 86 ? 5.324 9.330 -20.122 1.00 91.31 86 GLU A N 1
ATOM 668 C CA . GLU A 1 86 ? 4.991 8.575 -18.906 1.00 91.31 86 GLU A CA 1
ATOM 669 C C . GLU A 1 86 ? 6.235 8.045 -18.192 1.00 91.31 86 GLU A C 1
ATOM 671 O O . GLU A 1 86 ? 6.143 7.708 -17.013 1.00 91.31 86 GLU A O 1
ATOM 676 N N . ASP A 1 87 ? 7.387 8.123 -18.863 1.00 94.94 87 ASP A N 1
ATOM 677 C CA . ASP A 1 87 ? 8.729 7.801 -18.390 1.00 94.94 87 ASP A CA 1
ATOM 678 C C . ASP A 1 87 ? 8.950 6.310 -18.116 1.00 94.94 87 ASP A C 1
ATOM 680 O O . ASP A 1 87 ? 9.423 5.919 -17.052 1.00 94.94 87 ASP A O 1
ATOM 684 N N . TRP A 1 88 ? 8.618 5.459 -19.087 1.00 96.75 88 TRP A N 1
ATOM 685 C CA . TRP A 1 88 ? 8.828 4.013 -18.989 1.00 96.75 88 TRP A CA 1
ATOM 686 C C . TRP A 1 88 ? 9.421 3.414 -20.268 1.00 96.75 88 TRP A C 1
ATOM 688 O O . TRP A 1 88 ? 9.229 3.937 -21.368 1.00 96.75 88 TRP A O 1
ATOM 698 N N . ALA A 1 89 ? 10.138 2.301 -20.118 1.00 98.19 89 ALA A N 1
ATOM 699 C CA . ALA A 1 89 ? 10.641 1.464 -21.203 1.00 98.19 89 ALA A CA 1
ATOM 700 C C . ALA A 1 89 ? 10.546 -0.022 -20.820 1.00 98.19 89 ALA A C 1
ATOM 702 O O . ALA A 1 89 ? 10.842 -0.400 -19.683 1.00 98.19 89 ALA A O 1
ATOM 703 N N . VAL A 1 90 ? 10.147 -0.859 -21.780 1.00 98.50 90 VAL A N 1
ATOM 704 C CA . VAL A 1 90 ? 10.079 -2.320 -21.647 1.00 98.50 90 VAL A CA 1
ATOM 705 C C . VAL A 1 90 ? 11.096 -2.948 -22.593 1.00 98.50 90 VAL A C 1
ATOM 707 O O . VAL A 1 90 ? 11.058 -2.731 -23.802 1.00 98.50 90 VAL A O 1
ATOM 710 N N . ILE A 1 91 ? 12.011 -3.741 -22.045 1.00 98.56 91 ILE A N 1
ATOM 711 C CA . ILE A 1 91 ? 13.150 -4.324 -22.759 1.00 98.56 91 ILE A CA 1
ATOM 712 C C . ILE A 1 91 ? 13.047 -5.841 -22.686 1.00 98.56 91 ILE A C 1
ATOM 714 O O . ILE A 1 91 ? 12.952 -6.401 -21.597 1.00 98.56 91 ILE A O 1
ATOM 718 N N . ARG A 1 92 ? 13.092 -6.533 -23.824 1.00 98.12 92 ARG A N 1
ATOM 719 C CA . ARG A 1 92 ? 13.171 -7.997 -23.848 1.00 98.12 92 ARG A CA 1
ATOM 720 C C . ARG A 1 92 ? 14.611 -8.424 -23.613 1.00 98.12 92 ARG A C 1
ATOM 722 O O . ARG A 1 92 ? 15.522 -7.938 -24.289 1.00 98.12 92 ARG A O 1
ATOM 729 N N . ILE A 1 93 ? 14.808 -9.374 -22.707 1.00 97.75 93 ILE A N 1
ATOM 730 C CA . ILE A 1 93 ? 16.134 -9.888 -22.362 1.00 97.75 93 ILE A CA 1
ATOM 731 C C . ILE A 1 93 ? 16.230 -11.396 -22.580 1.00 97.75 93 ILE A C 1
ATOM 733 O O . ILE A 1 93 ? 15.245 -12.127 -22.475 1.00 97.75 93 ILE A O 1
ATOM 737 N N . GLY A 1 94 ? 17.432 -11.870 -22.894 1.00 95.31 94 GLY A N 1
ATOM 738 C CA . GLY A 1 94 ? 17.764 -13.285 -22.874 1.00 95.31 94 GLY A CA 1
ATOM 739 C C . GLY A 1 94 ? 18.182 -13.676 -21.467 1.00 95.31 94 GLY A C 1
ATOM 740 O O . GLY A 1 94 ? 19.265 -13.299 -21.012 1.00 95.31 94 GLY A O 1
ATOM 741 N N . TYR A 1 95 ? 17.299 -14.417 -20.805 1.00 92.38 95 TYR A N 1
ATOM 742 C CA . TYR A 1 95 ? 17.487 -15.000 -19.484 1.00 92.38 95 TYR A CA 1
ATOM 743 C C . TYR A 1 95 ? 16.806 -16.372 -19.441 1.00 92.38 95 TYR A C 1
ATOM 745 O O . TYR A 1 95 ? 15.727 -16.544 -20.014 1.00 92.38 95 TYR A O 1
ATOM 753 N N . THR A 1 96 ? 17.439 -17.330 -18.765 1.00 85.94 96 THR A N 1
ATOM 754 C CA . THR A 1 96 ? 16.920 -18.688 -18.581 1.00 85.94 96 THR A CA 1
ATOM 755 C C . THR A 1 96 ? 16.740 -18.946 -17.093 1.00 85.94 96 THR A C 1
ATOM 757 O O . THR A 1 96 ? 17.668 -18.780 -16.309 1.00 85.94 96 THR A O 1
ATOM 760 N N . ASP A 1 97 ? 15.541 -19.372 -16.723 1.00 85.19 97 ASP A N 1
ATOM 761 C CA . ASP A 1 97 ? 15.165 -19.752 -15.363 1.00 85.19 97 ASP A CA 1
ATOM 762 C C . ASP A 1 97 ? 15.287 -21.275 -15.226 1.00 85.19 97 ASP A C 1
ATOM 764 O O . ASP A 1 97 ? 14.298 -22.001 -15.331 1.00 85.19 97 ASP A O 1
ATOM 768 N N . GLU A 1 98 ? 16.532 -21.755 -15.118 1.00 78.00 98 GLU A N 1
ATOM 769 C CA . GLU A 1 98 ? 16.880 -23.185 -15.199 1.00 78.00 98 GLU A CA 1
ATOM 770 C C . GLU A 1 98 ? 16.176 -24.024 -14.123 1.00 78.00 98 GLU A C 1
ATOM 772 O O . GLU A 1 98 ? 15.641 -25.090 -14.430 1.00 78.00 98 GLU A O 1
ATOM 777 N N . ASP A 1 99 ? 16.086 -23.500 -12.900 1.00 79.69 99 ASP A N 1
ATOM 778 C CA . ASP A 1 99 ? 15.458 -24.185 -11.766 1.00 79.69 99 ASP A CA 1
ATOM 779 C C . ASP A 1 99 ? 13.966 -23.850 -11.598 1.00 79.69 99 ASP A C 1
ATOM 781 O O . ASP A 1 99 ? 13.323 -24.329 -10.664 1.00 79.69 99 ASP A O 1
ATOM 785 N N . SER A 1 100 ? 13.387 -23.047 -12.502 1.00 80.81 100 SER A N 1
ATOM 786 C CA . SER A 1 100 ? 11.999 -22.565 -12.396 1.00 80.81 100 SER A CA 1
ATOM 787 C C . SER A 1 100 ? 11.693 -21.891 -11.050 1.00 80.81 100 SER A C 1
ATOM 789 O O . SER A 1 100 ? 10.602 -22.041 -10.499 1.00 80.81 100 SER A O 1
ATOM 791 N N . ILE A 1 101 ? 12.674 -21.162 -10.517 1.00 84.62 101 ILE A N 1
ATOM 792 C CA . ILE A 1 101 ? 12.613 -20.484 -9.215 1.00 84.62 101 ILE A CA 1
ATOM 793 C C . ILE A 1 101 ? 12.215 -19.013 -9.341 1.00 84.62 101 ILE A C 1
ATOM 795 O O . ILE A 1 101 ? 12.058 -18.343 -8.320 1.00 84.62 101 ILE A O 1
ATOM 799 N N . PHE A 1 102 ? 12.061 -18.494 -10.565 1.00 90.19 102 PHE A N 1
ATOM 800 C CA . PHE A 1 102 ? 11.698 -17.097 -10.759 1.00 90.19 102 PHE A CA 1
ATOM 801 C C . PHE A 1 102 ? 10.326 -16.786 -10.125 1.00 90.19 102 PHE A C 1
ATOM 803 O O . PHE A 1 102 ? 9.360 -17.504 -10.404 1.00 90.19 102 PHE A O 1
ATOM 810 N N . PRO A 1 103 ? 10.203 -15.714 -9.318 1.00 90.62 103 PRO A N 1
ATOM 811 C CA . PRO A 1 103 ? 8.986 -15.432 -8.565 1.00 90.62 103 PRO A CA 1
ATOM 812 C C . PRO A 1 103 ? 7.744 -15.273 -9.447 1.00 90.62 103 PRO A C 1
ATOM 814 O O . PRO A 1 103 ? 7.749 -14.551 -10.451 1.00 90.62 103 PRO A O 1
ATOM 817 N N . GLU A 1 104 ? 6.641 -15.895 -9.030 1.00 92.50 104 GLU A N 1
ATOM 818 C CA . GLU A 1 104 ? 5.324 -15.570 -9.572 1.00 92.50 104 GLU A CA 1
ATOM 819 C C . GLU A 1 104 ? 4.874 -14.187 -9.096 1.00 92.50 104 GLU A C 1
ATOM 821 O O . GLU A 1 104 ? 5.182 -13.754 -7.984 1.00 92.50 104 GLU A O 1
ATOM 826 N N . TYR A 1 105 ? 4.129 -13.485 -9.950 1.00 95.25 105 TYR A N 1
ATOM 827 C CA . TYR A 1 105 ? 3.671 -12.132 -9.670 1.00 95.25 105 TYR A CA 1
ATOM 828 C C . TYR A 1 105 ? 2.301 -11.842 -10.285 1.00 95.25 105 TYR A C 1
ATOM 830 O O . TYR A 1 105 ? 1.884 -12.443 -11.282 1.00 95.25 105 TYR A O 1
ATOM 838 N N . HIS A 1 106 ? 1.642 -10.840 -9.713 1.00 95.56 106 HIS A N 1
ATOM 839 C CA . HIS A 1 106 ? 0.398 -10.253 -10.193 1.00 95.56 106 HIS A CA 1
ATOM 840 C C . HIS A 1 106 ? 0.588 -8.756 -10.476 1.00 95.56 106 HIS A C 1
ATOM 842 O O . HIS A 1 106 ? 1.420 -8.098 -9.851 1.00 95.56 106 HIS A O 1
ATOM 848 N N . LEU A 1 107 ? -0.177 -8.203 -11.420 1.00 95.88 107 LEU A N 1
ATOM 849 C CA . LEU A 1 107 ? -0.132 -6.777 -11.756 1.00 95.88 107 LEU A CA 1
ATOM 850 C C . LEU A 1 107 ? -1.263 -6.045 -11.031 1.00 95.88 107 LEU A C 1
ATOM 852 O O . LEU A 1 107 ? -2.429 -6.291 -11.316 1.00 95.88 107 LEU A O 1
ATOM 856 N N . ALA A 1 108 ? -0.938 -5.158 -10.096 1.00 92.81 108 ALA A N 1
ATOM 857 C CA . ALA A 1 108 ? -1.928 -4.443 -9.298 1.00 92.81 108 ALA A CA 1
ATOM 858 C C . ALA A 1 108 ? -2.388 -3.159 -10.002 1.00 92.81 108 ALA A C 1
ATOM 860 O O . ALA A 1 108 ? -1.674 -2.157 -10.003 1.00 92.81 108 ALA A O 1
ATOM 861 N N . GLY A 1 109 ? -3.593 -3.173 -10.577 1.00 87.50 109 GLY A N 1
ATOM 862 C CA . GLY A 1 109 ? -4.204 -1.977 -11.175 1.00 87.50 109 GLY A CA 1
ATOM 863 C C . GLY A 1 109 ? -4.859 -1.056 -10.143 1.00 87.50 109 GLY A C 1
ATOM 864 O O . GLY A 1 109 ? -4.933 0.155 -10.340 1.00 87.50 109 GLY A O 1
ATOM 865 N N . VAL A 1 110 ? -5.309 -1.628 -9.025 1.00 83.12 110 VAL A N 1
ATOM 866 C CA . VAL A 1 110 ? -5.947 -0.918 -7.913 1.00 83.12 110 VAL A CA 1
ATOM 867 C C . VAL A 1 110 ? -5.344 -1.439 -6.603 1.00 83.12 110 VAL A C 1
ATOM 869 O O . VAL A 1 110 ? -5.144 -2.638 -6.452 1.00 83.12 110 VAL A O 1
ATOM 872 N N . PHE A 1 111 ? -4.995 -0.534 -5.686 1.00 85.69 111 PHE A N 1
ATOM 873 C CA . PHE A 1 111 ? -4.340 -0.791 -4.385 1.00 85.69 111 PHE A CA 1
ATOM 874 C C . PHE A 1 111 ? -4.696 0.324 -3.389 1.00 85.69 111 PHE A C 1
ATOM 876 O O . PHE A 1 111 ? -5.137 1.375 -3.832 1.00 85.69 111 PHE A O 1
ATOM 883 N N . ASN A 1 112 ? -4.547 0.177 -2.071 1.00 79.56 112 ASN A N 1
ATOM 884 C CA . ASN A 1 112 ? -4.974 1.215 -1.110 1.00 79.56 112 ASN A CA 1
ATOM 885 C C . ASN A 1 112 ? -3.887 2.266 -0.802 1.00 79.56 112 ASN A C 1
ATOM 887 O O . ASN A 1 112 ? -2.694 2.043 -1.011 1.00 79.56 112 ASN A O 1
ATOM 891 N N . THR A 1 113 ? -4.294 3.442 -0.305 1.00 82.00 113 THR A N 1
ATOM 892 C CA . THR A 1 113 ? -3.351 4.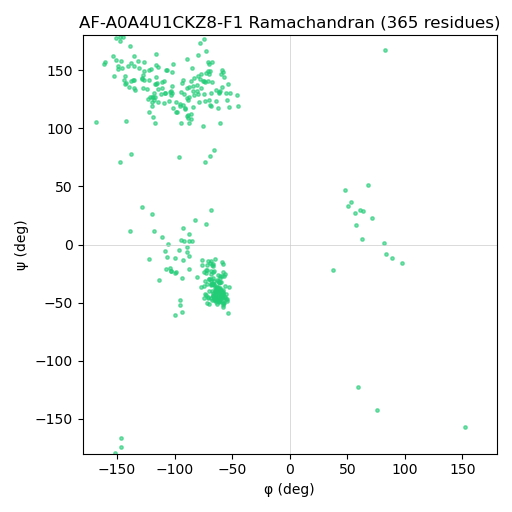378 0.335 1.00 82.00 113 THR A CA 1
ATOM 893 C C . THR A 1 113 ? -2.890 3.813 1.677 1.00 82.00 113 THR A C 1
ATOM 895 O O . THR A 1 113 ? -3.586 3.017 2.300 1.00 82.00 113 THR A O 1
ATOM 898 N N . ASN A 1 114 ? -1.715 4.239 2.135 1.00 80.56 114 ASN A N 1
ATOM 899 C CA . ASN A 1 114 ? -0.980 3.711 3.286 1.00 80.56 114 ASN A CA 1
ATOM 900 C C . ASN A 1 114 ? -0.517 2.256 3.182 1.00 80.56 114 ASN A C 1
ATOM 902 O O . ASN A 1 114 ? 0.082 1.777 4.146 1.00 80.56 114 ASN A O 1
ATOM 906 N N . GLU A 1 115 ? -0.709 1.579 2.047 1.00 83.62 115 GLU A N 1
ATOM 907 C CA . GLU A 1 115 ? -0.212 0.212 1.922 1.00 83.62 115 GLU A CA 1
ATOM 908 C C . GLU A 1 115 ? 1.298 0.145 1.906 1.00 83.62 115 GLU A C 1
ATOM 910 O O . GLU A 1 115 ? 1.949 0.988 1.287 1.00 83.62 115 GLU A O 1
ATOM 915 N N . SER A 1 116 ? 1.839 -0.861 2.594 1.00 90.12 116 SER A N 1
ATOM 916 C CA . SER A 1 116 ? 3.278 -1.064 2.687 1.00 90.12 116 SER A CA 1
ATOM 917 C C . SER A 1 116 ? 3.830 -1.502 1.338 1.00 90.12 116 SER A C 1
ATOM 919 O O . SER A 1 116 ? 3.464 -2.546 0.807 1.00 90.12 116 SER A O 1
ATOM 921 N N . VAL A 1 117 ? 4.739 -0.695 0.806 1.00 93.69 117 VAL A N 1
ATOM 922 C CA . VAL A 1 117 ? 5.409 -0.917 -0.470 1.00 93.69 117 VAL A CA 1
ATOM 923 C C . VAL A 1 117 ? 6.891 -1.110 -0.205 1.00 93.69 117 VAL A C 1
ATOM 925 O O . VAL A 1 117 ? 7.497 -0.385 0.582 1.00 93.69 117 VAL A O 1
ATOM 928 N N . SER A 1 118 ? 7.503 -2.071 -0.880 1.00 95.56 118 SER A N 1
ATOM 929 C CA . SER A 1 118 ? 8.956 -2.215 -0.918 1.00 95.56 118 SER A CA 1
ATOM 930 C C . SER A 1 118 ? 9.457 -2.006 -2.336 1.00 95.56 118 SER A C 1
ATOM 932 O O . SER A 1 118 ? 8.810 -2.413 -3.299 1.00 95.56 118 SER A O 1
ATOM 934 N N . PHE A 1 119 ? 10.625 -1.394 -2.463 1.00 95.50 119 PHE A N 1
ATOM 935 C CA . PHE A 1 119 ? 11.353 -1.330 -3.725 1.00 95.50 119 PHE A CA 1
ATOM 936 C C . PHE A 1 119 ? 12.834 -1.576 -3.470 1.00 95.50 119 PHE A C 1
ATOM 938 O O . PHE A 1 119 ? 13.331 -1.375 -2.359 1.00 95.50 119 PHE A O 1
ATOM 945 N N . ARG A 1 120 ? 13.544 -2.026 -4.501 1.00 94.19 120 ARG A N 1
ATOM 946 C CA . ARG A 1 120 ? 14.992 -2.223 -4.466 1.00 94.19 120 ARG A CA 1
ATOM 947 C C . ARG A 1 120 ? 15.611 -1.654 -5.734 1.00 94.19 120 ARG A C 1
ATOM 949 O O . ARG A 1 120 ? 15.117 -1.931 -6.826 1.00 94.19 120 ARG A O 1
ATOM 956 N N . GLY A 1 121 ? 16.683 -0.889 -5.561 1.00 93.06 121 GLY A N 1
ATOM 957 C CA . GLY A 1 121 ? 17.393 -0.217 -6.647 1.00 93.06 121 GLY A CA 1
ATOM 958 C C . GLY A 1 121 ? 18.878 -0.018 -6.354 1.00 93.06 121 GLY A C 1
ATOM 959 O O . GLY A 1 121 ? 19.362 -0.355 -5.270 1.00 93.06 121 GLY A O 1
ATOM 960 N N . TYR A 1 122 ? 19.578 0.542 -7.336 1.00 92.50 122 TYR A N 1
ATOM 961 C CA . TYR A 1 122 ? 21.028 0.723 -7.378 1.00 92.50 122 TYR A CA 1
ATOM 962 C C . TYR A 1 122 ? 21.363 2.214 -7.408 1.00 92.50 122 TYR A C 1
ATOM 964 O O . TYR A 1 122 ? 21.177 2.894 -8.417 1.00 92.50 122 TYR A O 1
ATOM 972 N N . GLN A 1 123 ? 21.824 2.742 -6.277 1.00 90.06 123 GLN A N 1
ATOM 973 C CA . GLN A 1 123 ? 22.123 4.167 -6.134 1.00 90.06 123 GLN A CA 1
ATOM 974 C C . GLN A 1 123 ? 23.487 4.491 -6.755 1.00 90.06 123 GLN A C 1
ATOM 976 O O . GLN A 1 123 ? 24.429 3.718 -6.626 1.00 90.06 123 GLN A O 1
ATOM 981 N N . ASN A 1 124 ? 23.647 5.668 -7.359 1.00 88.06 124 ASN A N 1
ATOM 982 C CA . ASN A 1 124 ? 24.932 6.073 -7.946 1.00 88.06 124 ASN A CA 1
ATOM 983 C C . ASN A 1 124 ? 26.040 6.272 -6.899 1.00 88.06 124 ASN A C 1
ATOM 985 O O . ASN A 1 124 ? 27.217 6.218 -7.244 1.00 88.06 124 ASN A O 1
ATOM 989 N N . VAL A 1 125 ? 25.671 6.519 -5.639 1.00 84.69 125 VAL A N 1
ATOM 990 C CA . VAL A 1 125 ? 26.624 6.657 -4.525 1.00 84.69 125 VAL A CA 1
ATOM 991 C C . VAL A 1 125 ? 27.238 5.324 -4.094 1.00 84.69 125 VAL A C 1
ATOM 993 O O . VAL A 1 125 ? 28.312 5.313 -3.502 1.00 84.69 125 VAL A O 1
ATOM 996 N N . ASP A 1 126 ? 26.574 4.212 -4.409 1.00 85.06 126 ASP A N 1
ATOM 997 C CA . ASP A 1 126 ? 27.040 2.850 -4.147 1.00 85.06 126 ASP A CA 1
ATOM 998 C C . ASP A 1 126 ? 26.533 1.930 -5.274 1.00 85.06 126 ASP A C 1
ATOM 1000 O O . ASP A 1 126 ? 25.596 1.149 -5.085 1.00 85.06 126 ASP A O 1
ATOM 1004 N N . PRO A 1 127 ? 27.093 2.070 -6.493 1.00 83.81 127 PRO A N 1
ATOM 1005 C CA . PRO A 1 127 ? 26.555 1.427 -7.691 1.00 83.81 127 PRO A CA 1
ATOM 1006 C C . PRO A 1 127 ? 26.685 -0.098 -7.651 1.00 83.81 127 PRO A C 1
ATOM 1008 O O . PRO A 1 127 ? 25.993 -0.791 -8.398 1.00 83.81 127 PRO A O 1
ATOM 1011 N N . GLU A 1 128 ? 27.549 -0.616 -6.777 1.00 85.69 128 GLU A N 1
ATOM 1012 C CA . GLU A 1 128 ? 27.826 -2.042 -6.623 1.00 85.69 128 GLU A CA 1
ATOM 1013 C C . GLU A 1 128 ? 26.867 -2.740 -5.649 1.00 85.69 128 GLU A C 1
ATOM 1015 O O . GLU A 1 128 ? 26.828 -3.971 -5.589 1.00 85.69 128 GLU A O 1
ATOM 1020 N N . THR A 1 129 ? 26.058 -1.971 -4.915 1.00 86.31 129 THR A N 1
ATOM 1021 C CA . THR A 1 129 ? 25.194 -2.498 -3.862 1.00 86.31 129 THR A CA 1
ATOM 1022 C C . THR A 1 129 ? 23.734 -2.147 -4.122 1.00 86.31 129 THR A C 1
ATOM 1024 O O . THR A 1 129 ? 23.311 -0.996 -4.013 1.00 86.31 129 THR A O 1
ATOM 1027 N N . GLY A 1 130 ? 22.909 -3.163 -4.386 1.00 88.25 130 GLY A N 1
ATOM 1028 C CA . GLY A 1 130 ? 21.458 -2.984 -4.374 1.00 88.25 130 GLY A CA 1
ATOM 1029 C C . GLY A 1 130 ? 20.940 -2.728 -2.952 1.00 88.25 130 GLY A C 1
ATOM 1030 O O . GLY A 1 130 ? 21.225 -3.504 -2.030 1.00 88.25 130 GLY A O 1
ATOM 1031 N N . ARG A 1 131 ? 20.123 -1.685 -2.773 1.00 89.19 131 ARG A N 1
ATOM 1032 C CA . ARG A 1 131 ? 19.480 -1.352 -1.491 1.00 89.19 131 ARG A CA 1
ATOM 1033 C C . ARG A 1 131 ? 17.969 -1.512 -1.580 1.00 89.19 131 ARG A C 1
ATOM 1035 O O . ARG A 1 131 ? 17.338 -1.035 -2.520 1.00 89.19 131 ARG A O 1
ATOM 1042 N N . THR A 1 132 ? 17.402 -2.168 -0.573 1.00 91.81 132 THR A N 1
ATOM 1043 C CA . THR A 1 132 ? 15.953 -2.305 -0.389 1.00 91.81 132 THR A CA 1
ATOM 1044 C C . THR A 1 132 ? 15.447 -1.193 0.525 1.00 91.81 132 THR A C 1
ATOM 1046 O O . THR A 1 132 ? 16.087 -0.891 1.530 1.00 91.81 132 THR A O 1
ATOM 1049 N N . PHE A 1 133 ? 14.295 -0.618 0.192 1.00 91.38 133 PHE A N 1
ATOM 1050 C CA . PHE A 1 133 ? 13.648 0.449 0.946 1.00 91.38 133 PHE A CA 1
ATOM 1051 C C . PHE A 1 133 ? 12.224 0.054 1.324 1.00 91.38 133 PHE A C 1
ATOM 1053 O O . PHE A 1 133 ? 11.451 -0.410 0.480 1.00 91.38 133 PHE A O 1
ATOM 1060 N N . GLY A 1 134 ? 11.871 0.287 2.589 1.00 91.81 134 GLY A N 1
ATOM 1061 C CA . GLY A 1 134 ? 10.490 0.260 3.055 1.00 91.81 134 GLY A CA 1
ATOM 1062 C C . GLY A 1 134 ? 9.790 1.598 2.806 1.00 91.81 134 GLY A C 1
ATOM 1063 O O . GLY A 1 134 ? 10.303 2.664 3.146 1.00 91.81 134 GLY A O 1
ATOM 1064 N N . SER A 1 135 ? 8.590 1.545 2.243 1.00 91.94 135 SER A N 1
ATOM 1065 C CA . SER A 1 135 ? 7.768 2.713 1.931 1.00 91.94 135 SER A CA 1
ATOM 1066 C C . SER A 1 135 ? 6.281 2.413 2.124 1.00 91.94 135 SER A C 1
ATOM 1068 O O . SER A 1 135 ? 5.892 1.292 2.473 1.00 91.94 135 SER A O 1
ATOM 1070 N N . ARG A 1 136 ? 5.437 3.417 1.889 1.00 90.56 136 ARG A N 1
ATOM 1071 C CA . ARG A 1 136 ? 3.984 3.260 1.805 1.00 90.56 136 ARG A CA 1
ATOM 1072 C C . ARG A 1 136 ? 3.375 4.106 0.699 1.00 90.56 136 ARG A C 1
ATOM 1074 O O . ARG A 1 136 ? 3.904 5.170 0.383 1.00 90.56 136 ARG A O 1
ATOM 1081 N N . VAL A 1 137 ? 2.234 3.684 0.162 1.00 87.81 137 VAL A N 1
ATOM 1082 C CA . VAL A 1 137 ? 1.448 4.494 -0.786 1.00 87.81 137 VAL A CA 1
ATOM 1083 C C . VAL A 1 137 ? 0.950 5.761 -0.085 1.00 87.81 137 VAL A C 1
ATOM 1085 O O . VAL A 1 137 ? 0.277 5.680 0.938 1.00 87.81 137 VAL A O 1
ATOM 1088 N N . LEU A 1 138 ? 1.264 6.940 -0.619 1.00 83.19 138 LEU A N 1
ATOM 1089 C CA . LEU A 1 138 ? 0.824 8.223 -0.065 1.00 83.19 138 LEU A CA 1
ATOM 1090 C C . LEU A 1 138 ? -0.476 8.694 -0.727 1.00 83.19 138 LEU A C 1
ATOM 1092 O O . LEU A 1 138 ? -1.492 8.871 -0.063 1.00 83.19 138 LEU A O 1
ATOM 1096 N N . GLU A 1 139 ? -0.443 8.849 -2.049 1.00 77.56 139 GLU A N 1
ATOM 1097 C CA . GLU A 1 139 ? -1.541 9.376 -2.861 1.00 77.56 139 GLU A CA 1
ATOM 1098 C C . GLU A 1 139 ? -1.685 8.555 -4.144 1.00 77.56 139 GLU A C 1
ATOM 1100 O O . GLU A 1 139 ? -0.692 8.222 -4.800 1.00 77.56 139 GLU A O 1
ATOM 1105 N N . LYS A 1 140 ? -2.935 8.305 -4.545 1.00 64.25 140 LYS A N 1
ATOM 1106 C CA . LYS A 1 140 ? -3.257 7.968 -5.933 1.00 64.25 140 LYS A CA 1
ATOM 1107 C C . LYS A 1 140 ? -3.398 9.279 -6.696 1.00 64.25 140 LYS A C 1
ATOM 1109 O O . LYS A 1 140 ? -4.275 10.070 -6.357 1.00 64.25 140 LYS A O 1
ATOM 1114 N N . SER A 1 141 ? -2.565 9.521 -7.705 1.00 52.56 141 SER A N 1
ATOM 1115 C CA . SER A 1 141 ? -2.890 10.562 -8.679 1.00 52.56 141 SER A CA 1
ATOM 1116 C C . SER A 1 141 ? -3.810 9.950 -9.733 1.00 52.56 141 SER A C 1
ATOM 1118 O O . SER A 1 141 ? -3.785 8.745 -9.979 1.00 52.56 141 SER A O 1
ATOM 1120 N N . SER A 1 142 ? -4.655 10.772 -10.342 1.00 50.50 142 SER A N 1
ATOM 1121 C CA . SER A 1 142 ? -5.500 10.400 -11.480 1.00 50.50 142 SER A CA 1
ATOM 1122 C C . SER A 1 142 ? -4.705 9.611 -12.531 1.00 50.50 142 SER A C 1
ATOM 1124 O O . SER A 1 142 ? -3.742 10.169 -13.044 1.00 50.50 142 SER A O 1
ATOM 1126 N N . ASN A 1 143 ? -5.114 8.365 -12.816 1.00 57.91 143 ASN A N 1
ATOM 1127 C CA . ASN A 1 143 ? -4.719 7.379 -13.851 1.00 57.91 143 ASN A CA 1
ATOM 1128 C C . ASN A 1 143 ? -3.247 7.211 -14.308 1.00 57.91 143 ASN A C 1
ATOM 1130 O O . ASN A 1 143 ? -2.919 6.134 -14.796 1.00 57.91 143 ASN A O 1
ATOM 1134 N N . ASN A 1 144 ? -2.354 8.186 -14.147 1.00 76.25 144 ASN A N 1
ATOM 1135 C CA . ASN A 1 144 ? -1.048 8.215 -14.809 1.00 76.25 144 ASN A CA 1
ATOM 1136 C C . ASN A 1 144 ? 0.137 8.280 -13.835 1.00 76.25 144 ASN A C 1
ATOM 1138 O O . ASN A 1 144 ? 1.270 8.091 -14.264 1.00 76.25 144 ASN A O 1
ATOM 1142 N N . GLU A 1 145 ? -0.083 8.547 -12.542 1.00 88.31 145 GLU A N 1
ATOM 1143 C CA . GLU A 1 145 ? 0.981 8.557 -11.526 1.00 88.31 145 GLU A CA 1
ATOM 1144 C C . GLU A 1 145 ? 0.443 8.133 -10.148 1.00 88.31 145 GLU A C 1
ATOM 1146 O O . GLU A 1 145 ? -0.720 8.350 -9.815 1.00 88.31 145 GLU A O 1
ATOM 1151 N N . PHE A 1 146 ? 1.302 7.587 -9.293 1.00 90.31 146 PHE A N 1
ATOM 1152 C CA . PHE A 1 146 ? 1.037 7.468 -7.857 1.00 90.31 146 PHE A CA 1
ATOM 1153 C C . PHE A 1 146 ? 2.275 7.882 -7.066 1.00 90.31 146 PHE A C 1
ATOM 1155 O O . PHE A 1 146 ? 3.375 7.975 -7.617 1.00 90.31 146 PHE A O 1
ATOM 1162 N N . LYS A 1 147 ? 2.100 8.183 -5.780 1.00 91.50 147 LYS A N 1
ATOM 1163 C CA . LYS A 1 147 ? 3.209 8.556 -4.897 1.00 91.50 147 LYS A CA 1
ATOM 1164 C C . LYS A 1 147 ? 3.384 7.525 -3.798 1.00 91.50 147 LYS A C 1
ATOM 1166 O O . LYS A 1 147 ? 2.401 7.099 -3.192 1.00 91.50 147 LYS A O 1
ATOM 1171 N N . ILE A 1 148 ? 4.633 7.197 -3.501 1.00 91.81 148 ILE A N 1
ATOM 1172 C CA . ILE A 1 148 ? 5.025 6.476 -2.288 1.00 91.81 148 ILE A CA 1
ATOM 1173 C C . ILE A 1 148 ? 5.885 7.389 -1.419 1.00 91.81 148 ILE A C 1
ATOM 1175 O O . ILE A 1 148 ? 6.552 8.277 -1.939 1.00 91.81 148 ILE A O 1
ATOM 1179 N N . THR A 1 149 ? 5.880 7.173 -0.111 1.00 89.94 149 THR A N 1
ATOM 1180 C CA . THR A 1 149 ? 6.792 7.842 0.827 1.00 89.94 149 THR A CA 1
ATOM 1181 C C . THR A 1 149 ? 7.596 6.805 1.588 1.00 89.94 149 THR A C 1
ATOM 1183 O O . THR A 1 149 ? 7.043 5.775 1.979 1.00 89.94 149 THR A O 1
ATOM 1186 N N . LEU A 1 150 ? 8.879 7.074 1.840 1.00 89.06 150 LEU A N 1
ATOM 1187 C CA . LEU A 1 150 ? 9.697 6.222 2.710 1.00 89.06 150 LEU A CA 1
ATOM 1188 C C . LEU A 1 150 ? 9.090 6.110 4.118 1.00 89.06 150 LEU A C 1
ATOM 1190 O O . LEU A 1 150 ? 8.439 7.038 4.614 1.00 89.06 150 LEU A O 1
ATOM 1194 N N . ASN A 1 151 ? 9.306 4.959 4.755 1.00 85.31 151 ASN A N 1
ATOM 1195 C CA . ASN A 1 151 ? 8.892 4.716 6.134 1.00 85.31 151 ASN A CA 1
ATOM 1196 C C . ASN A 1 151 ? 9.745 5.524 7.133 1.00 85.31 151 ASN A C 1
ATOM 1198 O O . ASN A 1 151 ? 10.885 5.875 6.833 1.00 85.31 151 ASN A O 1
ATOM 1202 N N . PRO A 1 152 ? 9.244 5.804 8.352 1.00 77.81 152 PRO A N 1
ATOM 1203 C CA . PRO A 1 152 ? 10.059 6.421 9.397 1.00 77.81 152 PRO A CA 1
ATOM 1204 C C . PRO A 1 152 ? 11.336 5.614 9.668 1.00 77.81 152 PRO A C 1
ATOM 1206 O O . PRO A 1 152 ? 11.273 4.404 9.873 1.00 77.81 152 PRO A O 1
ATOM 1209 N N . GLY A 1 153 ? 12.488 6.286 9.680 1.00 74.88 153 GLY A N 1
ATOM 1210 C CA . GLY A 1 153 ? 13.799 5.647 9.845 1.00 74.88 153 GLY A CA 1
ATOM 1211 C C . GLY A 1 153 ? 14.454 5.197 8.535 1.00 74.88 153 GLY A C 1
ATOM 1212 O O . GLY A 1 153 ? 15.653 4.937 8.534 1.00 74.88 153 GLY A O 1
ATOM 1213 N N . GLU A 1 154 ? 13.717 5.187 7.422 1.00 77.75 154 GLU A N 1
ATOM 1214 C CA . GLU A 1 154 ? 14.290 5.084 6.082 1.00 77.75 154 GLU A CA 1
ATOM 1215 C C . GLU A 1 154 ? 14.602 6.483 5.559 1.00 77.75 154 GLU A C 1
ATOM 1217 O O . GLU A 1 154 ? 13.749 7.370 5.535 1.00 77.75 154 GLU A O 1
ATOM 1222 N N . TYR A 1 155 ? 15.847 6.688 5.150 1.00 72.19 155 TYR A N 1
ATOM 1223 C CA . TYR A 1 155 ? 16.307 7.949 4.590 1.00 72.19 155 TYR A CA 1
ATOM 1224 C C . TYR A 1 155 ? 17.359 7.711 3.508 1.00 72.19 155 TYR A C 1
ATOM 1226 O O . TYR A 1 155 ? 18.120 6.728 3.520 1.00 72.19 155 TYR A O 1
ATOM 1234 N N . PHE A 1 156 ? 17.399 8.651 2.570 1.00 72.62 156 PHE A N 1
ATOM 1235 C CA . PHE A 1 156 ? 18.542 8.868 1.694 1.00 72.62 156 PHE A CA 1
ATOM 1236 C C . PHE A 1 156 ? 19.635 9.534 2.549 1.00 72.62 156 PHE A C 1
ATOM 1238 O O . PHE A 1 156 ? 19.353 10.528 3.217 1.00 72.62 156 PHE A O 1
ATOM 1245 N N . LYS A 1 157 ? 20.842 8.958 2.630 1.00 61.22 157 LYS A N 1
ATOM 1246 C CA . LYS A 1 157 ? 21.892 9.401 3.570 1.00 61.22 157 LYS A CA 1
ATOM 1247 C C . LYS A 1 157 ? 22.349 10.841 3.287 1.00 61.22 157 LYS A C 1
ATOM 1249 O O . LYS A 1 157 ? 22.662 11.549 4.237 1.00 61.22 157 LYS A O 1
ATOM 1254 N N . GLU A 1 158 ? 22.309 11.282 2.028 1.00 58.34 158 GLU A N 1
ATOM 1255 C CA . GLU A 1 158 ? 22.686 12.632 1.570 1.00 58.34 158 GLU A CA 1
ATOM 1256 C C . GLU A 1 158 ? 21.607 13.320 0.694 1.00 58.34 158 GLU A C 1
ATOM 1258 O O . GLU A 1 158 ? 21.904 14.112 -0.201 1.00 58.34 158 GLU A O 1
ATOM 1263 N N . GLY A 1 159 ? 20.318 13.052 0.942 1.00 60.88 159 GLY A N 1
ATOM 1264 C CA . GLY A 1 159 ? 19.211 13.752 0.267 1.00 60.88 159 GLY A CA 1
ATOM 1265 C C . GLY A 1 159 ? 18.965 13.316 -1.189 1.00 60.88 159 GLY A C 1
ATOM 1266 O O . GLY A 1 159 ? 19.027 12.132 -1.508 1.00 60.88 159 GLY A O 1
ATOM 1267 N N . SER A 1 160 ? 18.626 14.251 -2.088 1.00 57.75 160 SER A N 1
ATOM 1268 C CA . SER A 1 160 ? 18.250 13.933 -3.483 1.00 57.75 160 SER A CA 1
ATOM 1269 C C . SER A 1 160 ? 19.412 13.412 -4.338 1.00 57.75 160 SER A C 1
ATOM 1271 O O . SER A 1 160 ? 19.176 12.653 -5.277 1.00 57.75 160 SER A O 1
ATOM 1273 N N . ALA A 1 161 ? 20.658 13.757 -3.997 1.00 60.34 161 ALA A N 1
ATOM 1274 C CA . ALA A 1 161 ? 21.853 13.232 -4.661 1.00 60.34 161 ALA A CA 1
ATOM 1275 C C . ALA A 1 161 ? 21.992 11.712 -4.470 1.00 60.34 161 ALA A C 1
ATOM 1277 O O . ALA A 1 161 ? 22.331 10.995 -5.411 1.00 60.34 161 ALA A O 1
ATOM 1278 N N . ASP A 1 162 ? 21.624 11.218 -3.288 1.00 65.38 162 ASP A N 1
ATOM 1279 C CA . ASP A 1 162 ? 21.593 9.793 -2.968 1.00 65.38 162 ASP A CA 1
ATOM 1280 C C . ASP A 1 162 ? 20.483 9.045 -3.705 1.00 65.38 162 ASP A C 1
ATOM 1282 O O . ASP A 1 162 ? 20.624 7.860 -3.994 1.00 65.38 162 ASP A O 1
ATOM 1286 N N . ALA A 1 163 ? 19.368 9.703 -4.025 1.00 77.44 163 ALA A N 1
ATOM 1287 C CA . ALA A 1 163 ? 18.275 9.064 -4.752 1.00 77.44 163 ALA A CA 1
ATOM 1288 C C . ALA A 1 163 ? 18.610 8.785 -6.230 1.00 77.44 163 ALA A C 1
ATOM 1290 O O . ALA A 1 163 ? 17.901 8.020 -6.892 1.00 77.44 163 ALA A O 1
ATOM 1291 N N . LYS A 1 164 ? 19.684 9.384 -6.760 1.00 86.69 164 LYS A N 1
ATOM 1292 C CA . LYS A 1 164 ? 20.110 9.183 -8.146 1.00 86.69 164 LYS A CA 1
ATOM 1293 C C . LYS A 1 164 ? 20.457 7.711 -8.392 1.00 86.69 164 LYS A C 1
ATOM 1295 O O . LYS A 1 164 ? 21.197 7.106 -7.620 1.00 86.69 164 LYS A O 1
ATOM 1300 N N . GLY A 1 165 ? 19.920 7.152 -9.474 1.00 90.38 165 GLY A N 1
ATOM 1301 C CA . GLY A 1 165 ? 20.063 5.737 -9.838 1.00 90.38 165 GLY A CA 1
ATOM 1302 C C . GLY A 1 165 ? 18.874 4.857 -9.428 1.00 90.38 165 GLY A C 1
ATOM 1303 O O . GLY A 1 165 ? 18.691 3.781 -9.992 1.00 90.38 165 GLY A O 1
ATOM 1304 N N . LEU A 1 166 ? 17.997 5.319 -8.524 1.00 93.19 166 LEU A N 1
ATOM 1305 C CA . LEU A 1 166 ? 16.803 4.558 -8.116 1.00 93.19 166 LEU A CA 1
ATOM 1306 C C . LEU A 1 166 ? 15.673 4.572 -9.153 1.00 93.19 166 LEU A C 1
ATOM 1308 O O . LEU A 1 166 ? 14.776 3.728 -9.081 1.00 93.19 166 LEU A O 1
ATOM 1312 N N . SER A 1 167 ? 15.695 5.505 -10.104 1.00 94.25 167 SER A N 1
ATOM 1313 C CA . SER A 1 167 ? 14.729 5.556 -11.201 1.00 94.25 167 SER A CA 1
ATOM 1314 C C . SER A 1 167 ? 14.671 4.228 -11.953 1.00 94.25 167 SER A C 1
ATOM 1316 O O . SER A 1 167 ? 15.694 3.591 -12.186 1.00 94.25 167 SER A O 1
ATOM 1318 N N . GLY A 1 168 ? 13.461 3.795 -12.293 1.00 96.69 168 GLY A N 1
ATOM 1319 C CA . GLY A 1 168 ? 13.170 2.510 -12.915 1.00 96.69 168 GLY A CA 1
ATOM 1320 C C . GLY A 1 168 ? 13.039 1.331 -11.945 1.00 96.69 168 GLY A C 1
ATOM 1321 O O . GLY A 1 168 ? 12.577 0.273 -12.365 1.00 96.69 168 GLY A O 1
ATOM 1322 N N . SER A 1 169 ? 13.349 1.493 -10.651 1.00 97.19 169 SER A N 1
ATOM 1323 C CA . SER A 1 169 ? 13.077 0.450 -9.644 1.00 97.19 169 SER A CA 1
ATOM 1324 C C . SER A 1 169 ? 11.591 0.084 -9.618 1.00 97.19 169 SER A C 1
ATOM 1326 O O . SER A 1 169 ? 10.736 0.961 -9.743 1.00 97.19 169 SER A O 1
ATOM 1328 N N . GLY A 1 170 ? 11.270 -1.190 -9.398 1.00 97.38 170 GLY A N 1
ATOM 1329 C CA . GLY A 1 170 ? 9.883 -1.629 -9.247 1.00 97.38 170 GLY A CA 1
ATOM 1330 C C . GLY A 1 170 ? 9.322 -1.320 -7.860 1.00 97.38 170 GLY A C 1
ATOM 1331 O O . GLY A 1 170 ? 10.028 -1.448 -6.860 1.00 97.38 170 GLY A O 1
ATOM 1332 N N . ALA A 1 171 ? 8.049 -0.934 -7.800 1.00 97.00 171 ALA A N 1
ATOM 1333 C CA . ALA A 1 171 ? 7.290 -0.786 -6.561 1.00 97.00 171 ALA A CA 1
ATOM 1334 C C . ALA A 1 171 ? 6.425 -2.031 -6.326 1.00 97.00 171 ALA A C 1
ATOM 1336 O O . ALA A 1 171 ? 5.587 -2.373 -7.168 1.00 97.00 171 ALA A O 1
ATOM 1337 N N . PHE A 1 172 ? 6.608 -2.688 -5.177 1.00 97.25 172 PHE A N 1
ATOM 1338 C CA . PHE A 1 172 ? 6.008 -3.991 -4.896 1.00 97.25 172 PHE A CA 1
ATOM 1339 C C . PHE A 1 172 ? 5.245 -4.035 -3.571 1.00 97.25 172 PHE A C 1
ATOM 1341 O O . PHE A 1 172 ? 5.695 -3.483 -2.567 1.00 97.25 172 PHE A O 1
ATOM 1348 N N . ILE A 1 173 ? 4.135 -4.771 -3.555 1.00 93.19 173 ILE A N 1
ATOM 1349 C CA . ILE A 1 173 ? 3.426 -5.208 -2.344 1.00 93.19 173 ILE A CA 1
ATOM 1350 C C . ILE A 1 173 ? 3.593 -6.726 -2.220 1.00 93.19 173 ILE A C 1
ATOM 1352 O O . ILE A 1 173 ? 3.509 -7.440 -3.217 1.00 93.19 173 ILE A O 1
ATOM 1356 N N . MET A 1 174 ? 3.809 -7.224 -1.000 1.00 88.19 174 MET A N 1
ATOM 1357 C CA . MET A 1 174 ? 3.630 -8.646 -0.685 1.00 88.19 174 MET A CA 1
ATOM 1358 C C . MET A 1 174 ? 2.394 -8.797 0.191 1.00 88.19 174 MET A C 1
ATOM 1360 O O . MET A 1 174 ? 2.347 -8.216 1.274 1.00 88.19 174 MET A O 1
ATOM 1364 N N . ALA A 1 175 ? 1.424 -9.579 -0.269 1.00 81.88 175 ALA A N 1
ATOM 1365 C CA . ALA A 1 175 ? 0.224 -9.920 0.489 1.00 81.88 175 ALA A CA 1
ATOM 1366 C C . ALA A 1 175 ? -0.113 -11.394 0.252 1.00 81.88 175 ALA A C 1
ATOM 1368 O O . 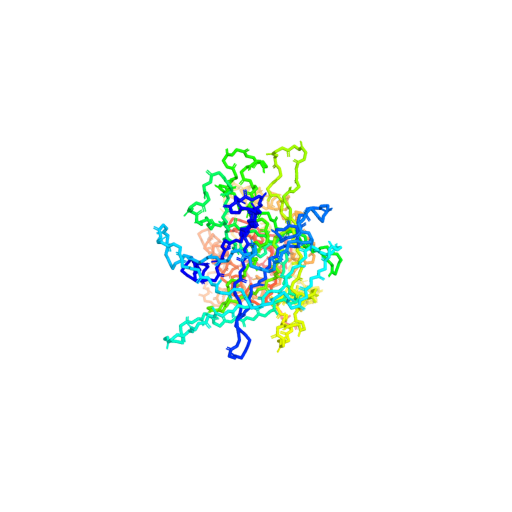ALA A 1 175 ? -0.026 -11.860 -0.883 1.00 81.88 175 ALA A O 1
ATOM 1369 N N . ASP A 1 176 ? -0.454 -12.124 1.315 1.00 78.88 176 ASP A N 1
ATOM 1370 C CA . ASP A 1 176 ? -0.760 -13.563 1.272 1.00 78.88 176 ASP A CA 1
ATOM 1371 C C . ASP A 1 176 ? 0.287 -14.387 0.498 1.00 78.88 176 ASP A C 1
ATOM 1373 O O . ASP A 1 176 ? -0.048 -15.173 -0.387 1.00 78.88 176 ASP A O 1
ATOM 1377 N N . ASP A 1 177 ? 1.571 -14.135 0.783 1.00 81.38 177 ASP A N 1
ATOM 1378 C CA . ASP A 1 177 ? 2.733 -14.751 0.120 1.00 81.38 177 ASP A CA 1
ATOM 1379 C C . ASP A 1 177 ? 2.807 -14.552 -1.408 1.00 81.38 177 ASP A C 1
ATOM 1381 O O . ASP A 1 177 ? 3.590 -15.209 -2.093 1.00 81.38 177 ASP A O 1
ATOM 1385 N N . LYS A 1 178 ? 2.052 -13.593 -1.954 1.00 88.88 178 LYS A N 1
ATOM 1386 C CA . LYS A 1 178 ? 2.056 -13.233 -3.377 1.00 88.88 178 LYS A CA 1
ATOM 1387 C C . LYS A 1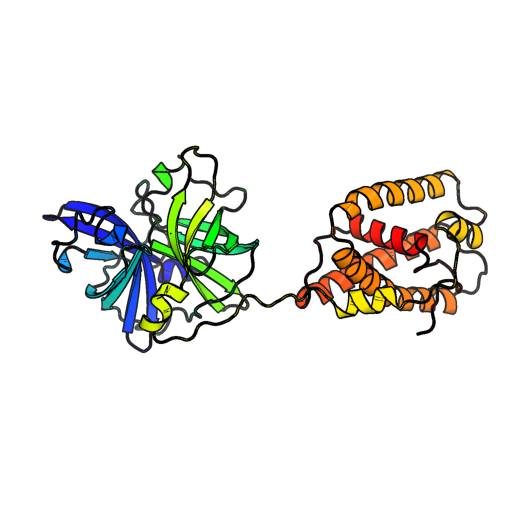 178 ? 2.710 -11.881 -3.613 1.00 88.88 178 LYS A C 1
ATOM 1389 O O . LYS A 1 178 ? 2.492 -10.932 -2.857 1.00 88.88 178 LYS A O 1
ATOM 1394 N N . LEU A 1 179 ? 3.469 -11.791 -4.704 1.00 94.75 179 LEU A N 1
ATOM 1395 C CA . LEU A 1 179 ? 4.092 -10.557 -5.171 1.00 94.75 179 LEU A CA 1
ATOM 1396 C C . LEU A 1 179 ? 3.136 -9.780 -6.080 1.00 94.75 179 LEU A C 1
ATOM 1398 O O . LEU A 1 179 ? 2.662 -10.298 -7.093 1.00 94.75 179 LEU A O 1
ATOM 1402 N N . TYR A 1 180 ? 2.914 -8.512 -5.758 1.00 96.00 180 TYR A N 1
ATOM 1403 C CA . TYR A 1 180 ? 2.114 -7.592 -6.556 1.00 96.00 180 TYR A CA 1
ATOM 1404 C C . TYR A 1 180 ? 2.969 -6.433 -7.052 1.00 96.00 180 TYR A C 1
ATOM 1406 O O . TYR A 1 180 ? 3.618 -5.743 -6.267 1.00 96.00 180 TYR A O 1
ATOM 1414 N N . VAL A 1 181 ? 2.946 -6.208 -8.362 1.00 97.38 181 VAL A N 1
ATOM 1415 C CA . VAL A 1 181 ? 3.676 -5.138 -9.044 1.00 97.38 181 VAL A CA 1
ATOM 1416 C C . VAL A 1 181 ? 2.749 -3.944 -9.216 1.00 97.38 181 VAL A C 1
ATOM 1418 O O . VAL A 1 181 ? 1.720 -4.059 -9.880 1.00 97.38 181 VAL A O 1
ATOM 1421 N N . LEU A 1 182 ? 3.113 -2.800 -8.640 1.00 95.44 182 LEU A N 1
ATOM 1422 C CA . LEU A 1 182 ? 2.314 -1.571 -8.721 1.00 95.44 182 LEU A CA 1
ATOM 1423 C C . LEU A 1 182 ? 2.756 -0.679 -9.879 1.00 95.44 182 LEU A C 1
ATOM 1425 O O . LEU A 1 182 ? 1.952 0.080 -10.415 1.00 95.44 182 LEU A O 1
ATOM 1429 N N . GLY A 1 183 ? 4.035 -0.744 -10.251 1.00 96.12 183 GLY A N 1
ATOM 1430 C CA . GLY A 1 183 ? 4.627 0.13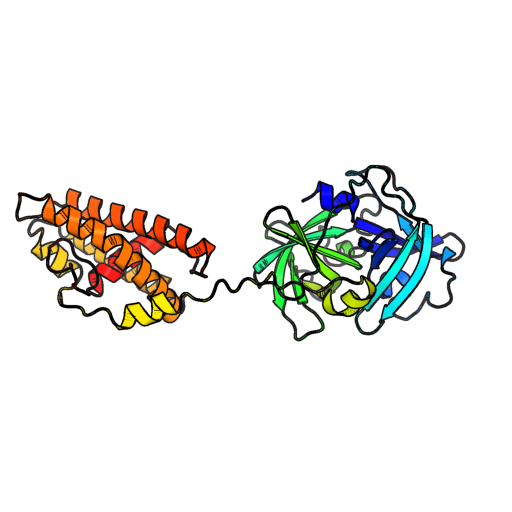4 -11.251 1.00 96.12 183 GLY A CA 1
ATOM 1431 C C . GLY A 1 183 ? 6.121 0.350 -11.034 1.00 96.12 183 GLY A C 1
ATOM 1432 O O . GLY A 1 183 ? 6.775 -0.465 -10.381 1.00 96.12 183 GLY A O 1
ATOM 1433 N N . LEU A 1 184 ? 6.650 1.453 -11.564 1.00 96.19 184 LEU A N 1
ATOM 1434 C CA . LEU A 1 184 ? 8.073 1.806 -11.488 1.00 96.19 184 LEU A CA 1
ATOM 1435 C C . LEU A 1 184 ? 8.295 3.211 -10.926 1.00 96.19 184 LEU A C 1
ATOM 1437 O O . LEU A 1 184 ? 7.474 4.107 -11.125 1.00 96.19 184 LEU A O 1
ATOM 1441 N N . LEU A 1 185 ? 9.417 3.414 -10.244 1.00 95.44 185 LEU A N 1
ATOM 1442 C CA . LEU A 1 185 ? 9.838 4.700 -9.690 1.00 95.44 185 LEU A CA 1
ATOM 1443 C C . LEU A 1 185 ? 10.345 5.626 -10.809 1.00 95.44 185 LEU A C 1
ATOM 1445 O O . LEU A 1 185 ? 11.210 5.232 -11.582 1.00 95.44 185 LEU A O 1
ATOM 1449 N N . LYS A 1 186 ? 9.851 6.867 -10.873 1.00 90.12 186 LYS A N 1
ATOM 1450 C CA . LYS A 1 186 ? 10.265 7.879 -11.866 1.00 90.12 186 LYS A CA 1
ATOM 1451 C C . LYS A 1 186 ? 11.274 8.869 -11.300 1.00 90.12 186 LYS A C 1
ATOM 1453 O O . LYS A 1 186 ? 12.380 9.003 -11.797 1.00 90.12 186 LYS A O 1
ATOM 1458 N N . SER A 1 187 ? 10.869 9.600 -10.263 1.00 81.62 187 SER A N 1
ATOM 1459 C CA . SER A 1 187 ? 11.641 10.724 -9.728 1.00 81.62 187 SER A CA 1
ATOM 1460 C C . SER A 1 187 ? 11.343 10.941 -8.251 1.00 81.62 187 SER A C 1
ATOM 1462 O O . SER A 1 187 ? 10.181 10.860 -7.837 1.00 81.62 187 SER A O 1
ATOM 1464 N N . VAL A 1 188 ? 12.354 11.340 -7.488 1.00 69.50 188 VAL A N 1
ATOM 1465 C CA . VAL A 1 188 ? 12.190 11.876 -6.131 1.00 69.50 188 VAL A CA 1
ATOM 1466 C C . VAL A 1 188 ? 12.052 13.395 -6.246 1.00 69.50 188 VAL A C 1
ATOM 1468 O O . VAL A 1 188 ? 12.957 14.053 -6.756 1.00 69.50 188 VAL A O 1
ATOM 1471 N N . LYS A 1 189 ? 10.907 13.972 -5.851 1.00 54.19 189 LYS A N 1
ATOM 1472 C CA . LYS A 1 189 ? 10.725 15.436 -5.878 1.00 54.19 189 LYS A CA 1
ATOM 1473 C C . LYS A 1 189 ? 11.098 16.035 -4.524 1.00 54.19 189 LYS A C 1
ATOM 1475 O O . LYS A 1 189 ? 10.410 15.794 -3.540 1.00 54.19 189 LYS A O 1
ATOM 1480 N N . GLY A 1 190 ? 12.088 16.922 -4.523 1.00 48.12 190 GLY A N 1
ATOM 1481 C CA . GLY A 1 190 ? 12.330 17.863 -3.434 1.00 48.12 190 GLY A CA 1
ATOM 1482 C C . GLY A 1 190 ? 13.341 18.925 -3.851 1.00 48.12 190 GLY A C 1
ATOM 1483 O O . GLY A 1 190 ? 14.529 18.635 -3.923 1.00 48.12 190 GLY A O 1
ATOM 1484 N N . GLU A 1 191 ? 12.878 20.151 -4.122 1.00 39.34 191 GLU A N 1
ATOM 1485 C CA . GLU A 1 191 ? 13.756 21.340 -4.125 1.00 39.34 191 GLU A CA 1
ATOM 1486 C C . GLU A 1 191 ? 14.218 21.685 -2.695 1.00 39.34 191 GLU A C 1
ATOM 1488 O O . GLU A 1 191 ? 15.223 22.362 -2.502 1.00 39.34 191 GLU A O 1
ATOM 1493 N N . GLU A 1 192 ? 13.546 21.122 -1.688 1.00 39.91 192 GLU A N 1
ATOM 1494 C CA . GLU A 1 192 ? 13.977 21.074 -0.298 1.00 39.91 192 GLU A CA 1
ATOM 1495 C C . GLU A 1 192 ? 14.106 19.596 0.099 1.00 39.91 192 GLU A C 1
ATOM 1497 O O . GLU A 1 192 ? 13.160 18.820 -0.043 1.00 39.91 192 GLU A O 1
ATOM 1502 N N . ALA A 1 193 ? 15.288 19.183 0.558 1.00 39.91 193 ALA A N 1
ATOM 1503 C CA . ALA A 1 193 ? 15.684 17.797 0.841 1.00 39.91 193 ALA A CA 1
ATOM 1504 C C . ALA A 1 193 ? 14.964 17.137 2.047 1.00 39.91 193 ALA A C 1
ATOM 1506 O O . ALA A 1 193 ? 15.535 16.288 2.726 1.00 39.91 193 ALA A O 1
ATOM 1507 N N . LEU A 1 194 ? 13.722 17.539 2.333 1.00 44.50 194 LEU A N 1
ATOM 1508 C CA . LEU A 1 194 ? 12.906 17.071 3.457 1.00 44.50 194 LEU A CA 1
ATOM 1509 C C . LEU A 1 194 ? 11.763 16.130 3.050 1.00 44.50 194 LEU A C 1
ATOM 1511 O O . LEU A 1 194 ? 11.167 15.509 3.928 1.00 44.50 194 LEU A O 1
ATOM 1515 N N . ASN A 1 195 ? 11.461 15.983 1.755 1.00 56.34 195 ASN A N 1
ATOM 1516 C CA . ASN A 1 195 ? 10.340 15.148 1.323 1.00 56.34 195 ASN A CA 1
ATOM 1517 C C . ASN A 1 195 ? 10.809 13.758 0.876 1.00 56.34 195 ASN A C 1
ATOM 1519 O O . ASN A 1 195 ? 11.457 13.597 -0.154 1.00 56.34 195 ASN A O 1
ATOM 1523 N N . ASN A 1 196 ? 10.409 12.741 1.641 1.00 72.75 196 ASN A N 1
ATOM 1524 C CA . ASN A 1 196 ? 10.601 11.311 1.373 1.00 72.75 196 ASN A CA 1
ATOM 1525 C C . ASN A 1 196 ? 9.697 10.768 0.244 1.00 72.75 196 ASN A C 1
ATOM 1527 O O . ASN A 1 196 ? 9.502 9.555 0.143 1.00 72.75 196 ASN A O 1
ATOM 1531 N N . ASP A 1 197 ? 9.133 11.656 -0.579 1.00 84.69 197 ASP A N 1
ATOM 1532 C CA . ASP A 1 197 ? 8.092 11.358 -1.558 1.00 84.69 197 ASP A CA 1
ATOM 1533 C C . ASP A 1 197 ? 8.685 11.005 -2.925 1.00 84.69 197 ASP A C 1
ATOM 1535 O O . ASP A 1 197 ? 9.475 11.745 -3.521 1.00 84.69 197 ASP A O 1
ATOM 1539 N N . ILE A 1 198 ? 8.228 9.885 -3.470 1.00 89.12 198 ILE A N 1
ATOM 1540 C CA . ILE A 1 198 ? 8.706 9.311 -4.721 1.00 89.12 198 ILE A CA 1
ATOM 1541 C C . ILE A 1 198 ? 7.524 9.162 -5.673 1.00 89.12 198 ILE A C 1
ATOM 1543 O O . ILE A 1 198 ? 6.515 8.529 -5.354 1.00 89.12 198 ILE A O 1
ATOM 1547 N N . LYS A 1 199 ? 7.653 9.746 -6.865 1.00 91.19 199 LYS A N 1
ATOM 1548 C CA . LYS A 1 199 ? 6.679 9.591 -7.949 1.00 91.19 199 LYS A CA 1
ATOM 1549 C C . LYS A 1 199 ? 6.900 8.274 -8.669 1.00 91.19 199 LYS A C 1
ATOM 1551 O O . LYS A 1 199 ? 8.035 7.944 -9.007 1.00 91.19 199 LYS A O 1
ATOM 1556 N N . CYS A 1 200 ? 5.811 7.588 -8.974 1.00 93.81 200 CYS A N 1
ATOM 1557 C CA . CYS A 1 200 ? 5.820 6.309 -9.663 1.00 93.81 200 CYS A CA 1
ATOM 1558 C C . CYS A 1 200 ? 4.878 6.330 -10.876 1.00 93.81 200 CYS A C 1
ATOM 1560 O O . CYS A 1 200 ? 3.797 6.923 -10.818 1.00 93.81 200 CYS A O 1
ATOM 1562 N N . CYS A 1 201 ? 5.285 5.668 -11.960 1.00 94.44 201 CYS A N 1
ATOM 1563 C CA . CYS A 1 201 ? 4.420 5.330 -13.089 1.00 94.44 201 CYS A CA 1
ATOM 1564 C C . CYS A 1 201 ? 3.648 4.044 -12.745 1.00 94.44 201 CYS A C 1
ATOM 1566 O O . CYS A 1 201 ? 4.290 3.073 -12.332 1.00 94.44 201 CYS A O 1
ATOM 1568 N N . PRO A 1 202 ? 2.311 4.006 -12.876 1.00 94.69 202 PRO A N 1
ATOM 1569 C CA . PRO A 1 202 ? 1.517 2.823 -12.573 1.00 94.69 202 PRO A CA 1
ATOM 1570 C C . PRO A 1 202 ? 1.699 1.726 -13.624 1.00 94.69 202 PRO A C 1
ATOM 1572 O O . PRO A 1 202 ? 1.837 1.991 -14.814 1.00 94.69 202 PRO A O 1
ATOM 1575 N N . ILE A 1 203 ? 1.608 0.471 -13.190 1.00 95.19 203 ILE A N 1
ATOM 1576 C CA . ILE A 1 203 ? 1.710 -0.716 -14.049 1.00 95.19 203 ILE A CA 1
ATOM 1577 C C . ILE A 1 203 ? 0.652 -0.738 -15.161 1.00 95.19 203 ILE A C 1
ATOM 1579 O O . ILE A 1 203 ? 0.888 -1.291 -16.234 1.00 95.19 203 ILE A O 1
ATOM 1583 N N . SER A 1 204 ? -0.497 -0.090 -14.938 1.00 92.88 204 SER A N 1
ATOM 1584 C CA . SER A 1 204 ? -1.572 0.049 -15.923 1.00 92.88 204 SER A CA 1
ATOM 1585 C C . SER A 1 204 ? -1.115 0.707 -17.225 1.00 92.88 204 SER A C 1
ATOM 1587 O O . SER A 1 204 ? -1.678 0.389 -18.270 1.00 92.88 204 SER A O 1
ATOM 1589 N N . ALA A 1 205 ? -0.076 1.548 -17.181 1.00 93.00 205 ALA A N 1
ATOM 1590 C CA . ALA A 1 205 ? 0.492 2.222 -18.346 1.00 93.00 205 ALA A CA 1
ATOM 1591 C C . ALA A 1 205 ? 1.078 1.258 -19.396 1.00 93.00 205 ALA A C 1
ATOM 1593 O O . ALA A 1 205 ? 1.029 1.548 -20.586 1.00 93.00 205 ALA A O 1
ATOM 1594 N N . PHE A 1 206 ? 1.601 0.099 -18.975 1.00 93.75 206 PHE A N 1
ATOM 1595 C CA . PHE A 1 206 ? 2.330 -0.824 -19.861 1.00 93.75 206 PHE A CA 1
ATOM 1596 C C . PHE A 1 206 ? 2.005 -2.315 -19.630 1.00 93.75 206 PHE A C 1
ATOM 1598 O O . PHE A 1 206 ? 2.673 -3.195 -20.172 1.00 93.75 206 PHE A O 1
ATOM 1605 N N . HIS A 1 207 ? 0.963 -2.635 -18.853 1.00 94.25 207 HIS A N 1
ATOM 1606 C CA . HIS A 1 207 ? 0.578 -4.019 -18.530 1.00 94.25 207 HIS A CA 1
ATOM 1607 C C . HIS A 1 207 ? 0.235 -4.886 -19.754 1.00 94.25 207 HIS A C 1
ATOM 1609 O O . HIS A 1 207 ? 0.500 -6.089 -19.750 1.00 94.25 207 HIS A O 1
ATOM 1615 N N . THR A 1 208 ? -0.321 -4.289 -20.813 1.00 93.38 208 THR A N 1
ATOM 1616 C CA . THR A 1 208 ? -0.720 -5.000 -22.038 1.00 93.38 208 THR A CA 1
ATOM 1617 C C . THR A 1 208 ? 0.470 -5.669 -22.724 1.00 93.38 208 THR A C 1
ATOM 1619 O O . THR A 1 208 ? 0.330 -6.773 -23.247 1.00 93.38 208 THR A O 1
ATOM 1622 N N . LEU A 1 209 ? 1.659 -5.062 -22.643 1.00 93.88 209 LEU A N 1
ATOM 1623 C CA . LEU A 1 209 ? 2.912 -5.606 -23.180 1.00 93.88 209 LEU A CA 1
ATOM 1624 C C . LEU A 1 209 ? 3.370 -6.867 -22.449 1.00 93.88 209 LEU A C 1
ATOM 1626 O O . LEU A 1 209 ? 4.093 -7.690 -23.004 1.00 93.88 209 LEU A O 1
ATOM 1630 N N . LEU A 1 210 ? 2.929 -7.029 -21.202 1.00 92.50 210 LEU A N 1
ATOM 1631 C CA . LEU A 1 210 ? 3.234 -8.184 -20.369 1.00 92.50 210 LEU A CA 1
ATOM 1632 C C . LEU A 1 210 ? 2.213 -9.313 -20.555 1.00 92.50 210 LEU A C 1
ATOM 1634 O O . LEU A 1 210 ? 2.414 -10.389 -19.993 1.00 92.50 210 LEU A O 1
ATOM 1638 N N . GLY A 1 211 ? 1.128 -9.095 -21.311 1.00 90.44 211 GLY A N 1
ATOM 1639 C CA . GLY A 1 211 ? 0.100 -10.105 -21.583 1.00 90.44 211 GLY A CA 1
ATOM 1640 C C . GLY A 1 211 ? -0.619 -10.615 -20.329 1.00 90.44 211 GLY A C 1
ATOM 1641 O O . GLY A 1 211 ? -1.012 -11.779 -20.279 1.00 90.44 211 GLY A O 1
ATOM 1642 N N . ARG A 1 212 ? -0.738 -9.778 -19.290 1.00 91.19 212 ARG A N 1
ATOM 1643 C CA . ARG A 1 212 ? -1.371 -10.125 -18.010 1.00 91.19 212 ARG A CA 1
ATOM 1644 C C . ARG A 1 212 ? -2.446 -9.109 -17.651 1.00 91.19 212 ARG A C 1
ATOM 1646 O O . ARG A 1 212 ? -2.251 -7.911 -17.826 1.00 91.19 212 ARG A O 1
ATOM 1653 N N . GLU A 1 213 ? -3.542 -9.609 -17.096 1.00 92.62 213 GLU A N 1
ATOM 1654 C CA . GLU A 1 213 ? -4.637 -8.787 -16.586 1.00 92.62 213 GLU A CA 1
ATOM 1655 C C . GLU A 1 213 ? -4.242 -8.052 -15.302 1.00 92.62 213 GLU A C 1
ATOM 1657 O O . GLU A 1 213 ? -3.450 -8.548 -14.490 1.00 92.62 213 GLU A O 1
ATOM 1662 N N . LEU A 1 214 ? -4.829 -6.870 -15.117 1.00 91.50 214 LEU A N 1
ATOM 1663 C CA . LEU A 1 214 ? -4.728 -6.126 -13.869 1.00 91.50 214 LEU A CA 1
ATOM 1664 C C . LEU A 1 214 ? -5.659 -6.741 -12.826 1.00 91.50 214 LEU A C 1
ATOM 1666 O O . LEU A 1 214 ? -6.827 -7.012 -13.098 1.00 91.50 214 LEU A O 1
ATOM 1670 N N . VAL A 1 215 ? -5.148 -6.912 -11.613 1.00 88.81 215 VAL A N 1
ATOM 1671 C CA . VAL A 1 215 ? -5.940 -7.307 -10.451 1.00 88.81 215 VAL A CA 1
ATOM 1672 C C . VAL A 1 215 ? -6.220 -6.103 -9.562 1.00 88.81 215 VAL A C 1
ATOM 1674 O O . VAL A 1 215 ? -5.408 -5.177 -9.451 1.00 88.81 215 VAL A O 1
ATOM 1677 N N . ASP A 1 216 ? -7.379 -6.140 -8.916 1.00 84.19 216 ASP A N 1
ATOM 1678 C CA . ASP A 1 216 ? -7.704 -5.244 -7.820 1.00 84.19 216 ASP A CA 1
ATOM 1679 C C . ASP A 1 216 ? -7.229 -5.879 -6.510 1.00 84.19 216 ASP A C 1
ATOM 1681 O O . ASP A 1 216 ? -7.770 -6.889 -6.061 1.00 84.19 216 ASP A O 1
ATOM 1685 N N . ILE A 1 217 ? -6.170 -5.309 -5.937 1.00 80.81 217 ILE A N 1
ATOM 1686 C CA . ILE A 1 217 ? -5.721 -5.613 -4.572 1.00 80.81 217 ILE A CA 1
ATOM 1687 C C . ILE A 1 217 ? -6.051 -4.491 -3.601 1.00 80.81 217 ILE A C 1
ATOM 1689 O O . ILE A 1 217 ? -5.727 -4.569 -2.416 1.00 80.81 217 ILE A O 1
ATOM 1693 N N . GLY A 1 218 ? -6.684 -3.429 -4.090 1.00 66.62 218 GLY A N 1
ATOM 1694 C CA . GLY A 1 218 ? -7.402 -2.502 -3.254 1.00 66.62 218 GLY A CA 1
ATOM 1695 C C . GLY A 1 218 ? -8.661 -3.216 -2.826 1.00 66.62 218 GLY A C 1
ATOM 1696 O O . GLY A 1 218 ? -9.744 -2.875 -3.278 1.00 66.62 218 GLY A O 1
ATOM 1697 N N . VAL A 1 219 ? -8.521 -4.213 -1.948 1.00 55.47 219 VAL A N 1
ATOM 1698 C CA . VAL A 1 219 ? -9.676 -4.734 -1.234 1.00 55.47 219 VAL A CA 1
ATOM 1699 C C . VAL A 1 219 ? -10.312 -3.497 -0.613 1.00 55.47 219 VAL A C 1
ATOM 1701 O O . VAL A 1 219 ? -9.630 -2.796 0.156 1.00 55.47 219 VAL A O 1
ATOM 1704 N N . PRO A 1 220 ? -11.565 -3.158 -0.959 1.00 50.97 220 PRO A N 1
ATOM 1705 C CA . PRO A 1 220 ? -12.307 -2.264 -0.118 1.00 50.97 220 PRO A CA 1
ATOM 1706 C C . PRO A 1 220 ? -12.371 -3.035 1.191 1.00 50.97 220 PRO A C 1
ATOM 1708 O O . PRO A 1 220 ? -13.101 -4.014 1.321 1.00 50.97 220 PRO A O 1
ATOM 1711 N N . SER A 1 221 ? -11.575 -2.629 2.173 1.00 52.78 221 SER A N 1
ATOM 1712 C CA . SER A 1 221 ? -12.067 -2.739 3.528 1.00 52.78 221 SER A CA 1
ATOM 1713 C C . SER A 1 221 ? -13.231 -1.761 3.532 1.00 52.78 221 SER A C 1
ATOM 1715 O O . SER A 1 221 ? -13.055 -0.572 3.802 1.00 52.78 221 SER A O 1
ATOM 1717 N N . ASP A 1 222 ? -14.381 -2.223 3.023 1.00 64.50 222 ASP A N 1
ATOM 1718 C CA . ASP A 1 222 ? -15.562 -1.396 2.928 1.00 64.50 222 ASP A CA 1
ATOM 1719 C C . ASP A 1 222 ? -15.736 -0.847 4.332 1.00 64.50 222 ASP A C 1
ATOM 1721 O O . ASP A 1 222 ? -15.590 -1.543 5.343 1.00 64.50 222 ASP A O 1
ATOM 1725 N N . PHE A 1 223 ? -15.916 0.461 4.403 1.00 75.88 223 PHE A N 1
ATOM 1726 C CA . PHE A 1 223 ? -16.440 1.047 5.611 1.00 75.88 223 PHE A CA 1
ATOM 1727 C C . PHE A 1 223 ? -17.635 0.177 6.039 1.00 75.88 223 PHE A C 1
ATOM 1729 O O . PHE A 1 223 ? -18.465 -0.136 5.182 1.00 75.88 223 PHE A O 1
ATOM 1736 N N . ASP A 1 224 ? -17.682 -0.275 7.298 1.00 87.38 224 ASP A N 1
ATOM 1737 C CA . ASP A 1 224 ? -18.700 -1.223 7.773 1.00 87.38 224 ASP A CA 1
ATOM 1738 C C . ASP A 1 224 ? -20.071 -0.533 7.820 1.00 87.38 224 ASP A C 1
ATOM 1740 O O . ASP A 1 224 ? -20.566 -0.110 8.863 1.00 87.38 224 ASP A O 1
ATOM 1744 N N . LYS A 1 225 ? -20.657 -0.363 6.633 1.00 85.50 225 LYS A N 1
ATOM 1745 C CA . LYS A 1 225 ? -21.878 0.395 6.393 1.00 85.50 225 LYS A CA 1
ATOM 1746 C C . LYS A 1 225 ? -23.060 -0.274 7.066 1.00 85.50 225 LYS A C 1
ATOM 1748 O O . LYS A 1 225 ? -23.929 0.412 7.578 1.00 85.50 225 LYS A O 1
ATOM 1753 N N . THR A 1 226 ? -23.053 -1.603 7.115 1.00 89.06 226 THR A N 1
ATOM 1754 C CA . THR A 1 226 ? -24.038 -2.358 7.883 1.00 89.06 226 THR A CA 1
ATOM 1755 C C . THR A 1 226 ? -23.950 -1.994 9.361 1.00 89.06 226 THR A C 1
ATOM 1757 O O . THR A 1 226 ? -24.970 -1.661 9.943 1.00 89.06 226 THR A O 1
ATOM 1760 N N . ALA A 1 227 ? -22.758 -1.982 9.969 1.00 91.94 227 ALA A N 1
ATOM 1761 C CA . ALA A 1 227 ? -22.625 -1.578 11.369 1.00 91.94 227 ALA A CA 1
ATOM 1762 C C . ALA A 1 227 ? -23.030 -0.115 11.618 1.00 91.94 227 ALA A C 1
ATOM 1764 O O . ALA A 1 227 ? -23.661 0.166 12.630 1.00 91.94 227 ALA A O 1
ATOM 1765 N N . GLU A 1 228 ? -22.699 0.805 10.706 1.00 89.44 228 GLU A N 1
ATOM 1766 C CA . GLU A 1 228 ? -23.175 2.197 10.766 1.00 89.44 228 GLU A CA 1
ATOM 1767 C C . GLU A 1 228 ? -24.709 2.271 10.760 1.00 89.44 228 GLU A C 1
ATOM 1769 O O . GLU A 1 228 ? -25.298 2.872 11.654 1.00 89.44 228 GLU A O 1
ATOM 1774 N N . GLU A 1 229 ? -25.349 1.646 9.769 1.00 89.50 229 GLU A N 1
ATOM 1775 C CA . GLU A 1 229 ? -26.801 1.701 9.571 1.00 89.50 229 GLU A CA 1
ATOM 1776 C C . GLU A 1 229 ? -27.579 0.993 10.686 1.00 89.50 229 GLU A C 1
ATOM 1778 O O . GLU A 1 229 ? -28.676 1.427 11.031 1.00 89.50 229 GLU A O 1
ATOM 1783 N N . GLU A 1 230 ? -27.044 -0.093 11.247 1.00 91.88 230 GLU A N 1
ATOM 1784 C CA . GLU A 1 230 ? -27.667 -0.782 12.381 1.00 91.88 230 GLU A CA 1
ATOM 1785 C C . GLU A 1 230 ? -27.507 0.005 13.686 1.00 91.88 230 GLU A C 1
ATOM 1787 O O . GLU A 1 230 ? -28.423 0.001 14.506 1.00 91.88 230 GLU A O 1
ATOM 1792 N N . PHE A 1 231 ? -26.411 0.756 13.867 1.00 91.44 231 PHE A N 1
ATOM 1793 C CA . PHE A 1 231 ? -26.231 1.582 15.065 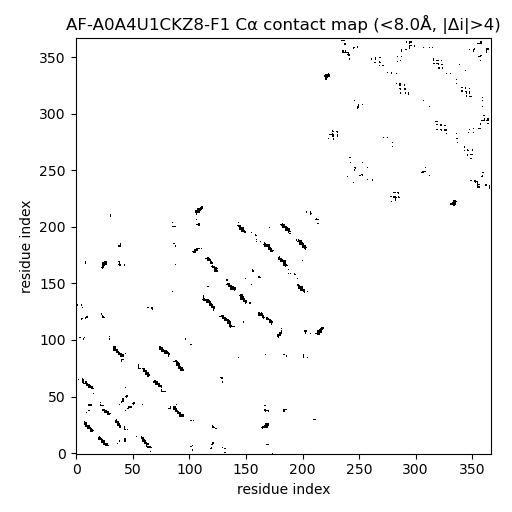1.00 91.44 231 PHE A CA 1
ATOM 1794 C C . PHE A 1 231 ? -27.350 2.614 15.235 1.00 91.44 231 PHE A C 1
ATOM 1796 O O . PHE A 1 231 ? -27.846 2.816 16.341 1.00 91.44 231 PHE A O 1
ATOM 1803 N N . GLU A 1 232 ? -27.780 3.238 14.134 1.00 85.19 232 GLU A N 1
ATOM 1804 C CA . GLU A 1 232 ? -28.859 4.234 14.136 1.00 85.19 232 GLU A CA 1
ATOM 1805 C C . GLU A 1 232 ? -30.232 3.644 14.493 1.00 85.19 232 GLU A C 1
ATOM 1807 O O . GLU A 1 232 ? -31.147 4.388 14.851 1.00 85.19 232 GLU A O 1
ATOM 1812 N N . LYS A 1 233 ? -30.393 2.319 14.392 1.00 89.25 233 LYS A N 1
ATOM 1813 C CA . LYS A 1 233 ? -31.656 1.617 14.664 1.00 89.25 233 LYS A CA 1
ATOM 1814 C C . LYS A 1 233 ? -31.773 1.126 16.104 1.00 89.25 233 LYS A C 1
ATOM 1816 O O . LYS A 1 233 ? -32.874 0.759 16.508 1.00 89.25 233 LYS A O 1
ATOM 1821 N N . VAL A 1 234 ? -30.679 1.122 16.870 1.00 86.31 234 VAL A N 1
ATOM 1822 C CA . VAL A 1 234 ? -30.682 0.635 18.255 1.00 86.31 234 VAL A CA 1
ATOM 1823 C C . VAL A 1 234 ? -31.625 1.493 19.100 1.00 86.31 234 VAL A C 1
ATOM 1825 O O . VAL A 1 234 ? -31.420 2.695 19.276 1.00 86.31 234 VAL A O 1
ATOM 1828 N N . ASN A 1 235 ? -32.673 0.866 19.634 1.00 85.25 235 ASN A N 1
ATOM 1829 C CA . ASN A 1 235 ? -33.673 1.549 20.441 1.00 85.25 235 ASN A CA 1
ATOM 1830 C C . ASN A 1 235 ? -33.273 1.549 21.921 1.00 85.25 235 ASN A C 1
ATOM 1832 O O . ASN A 1 235 ? -33.302 0.525 22.600 1.00 85.25 235 ASN A O 1
ATOM 1836 N N . ILE A 1 236 ? -32.923 2.725 22.428 1.00 86.06 236 ILE A N 1
ATOM 1837 C CA . ILE A 1 236 ? -32.427 2.904 23.788 1.00 86.06 236 ILE A CA 1
ATOM 1838 C C . ILE A 1 236 ? -33.582 3.125 24.774 1.00 86.06 236 ILE A C 1
ATOM 1840 O O . ILE A 1 236 ? -34.343 4.084 24.649 1.00 86.06 236 ILE A O 1
ATOM 1844 N N . SER A 1 237 ? -33.656 2.296 25.818 1.00 83.81 237 SER A N 1
ATOM 1845 C CA . SER A 1 237 ? -34.616 2.427 26.926 1.00 83.81 237 SER A CA 1
ATOM 1846 C C . SER A 1 237 ? -34.047 2.995 28.234 1.00 83.81 237 SER A C 1
ATOM 1848 O O . SER A 1 237 ? -34.811 3.516 29.046 1.00 83.81 237 SER A O 1
ATOM 1850 N N . ASP A 1 238 ? -32.736 2.899 28.477 1.00 87.94 238 ASP A N 1
ATOM 1851 C CA . ASP A 1 238 ? -32.105 3.383 29.713 1.00 87.94 238 ASP A CA 1
ATOM 1852 C C . ASP A 1 238 ? -31.560 4.799 29.539 1.00 87.94 238 ASP A C 1
ATOM 1854 O O . ASP A 1 238 ? -30.519 4.980 28.927 1.00 87.94 238 ASP A O 1
ATOM 1858 N N . ALA A 1 239 ? -32.242 5.798 30.096 1.00 89.00 239 ALA A N 1
ATOM 1859 C CA . ALA A 1 239 ? -31.881 7.210 29.947 1.00 89.00 239 ALA A CA 1
ATOM 1860 C C . ALA A 1 239 ? -30.814 7.712 30.942 1.00 89.00 239 ALA A C 1
ATOM 1862 O O . ALA A 1 239 ? -30.539 8.912 30.971 1.00 89.00 239 ALA A O 1
ATOM 1863 N N . ARG A 1 240 ? -30.266 6.836 31.796 1.00 93.00 240 ARG A N 1
ATOM 1864 C CA . ARG A 1 240 ? -29.285 7.221 32.821 1.00 93.00 240 ARG A CA 1
ATOM 1865 C C . ARG A 1 240 ? -27.913 7.498 32.209 1.00 93.00 240 ARG A C 1
ATOM 1867 O O . ARG A 1 240 ? -27.439 6.732 31.368 1.00 93.00 240 ARG A O 1
ATOM 1874 N N . ASP A 1 241 ? -27.225 8.522 32.706 1.00 92.69 241 ASP A N 1
ATOM 1875 C CA . ASP A 1 241 ? -25.822 8.764 32.357 1.00 92.69 241 ASP A CA 1
ATOM 1876 C C . ASP A 1 241 ? -24.855 7.778 33.052 1.00 92.69 241 ASP A C 1
ATOM 1878 O O . ASP A 1 241 ? -25.249 6.935 33.864 1.00 92.69 241 ASP A O 1
ATOM 1882 N N . LEU A 1 242 ? -23.553 7.870 32.748 1.00 94.25 242 LEU A N 1
ATOM 1883 C CA . LEU A 1 242 ? -22.532 6.990 33.335 1.00 94.25 242 LEU A CA 1
ATOM 1884 C C . LEU A 1 242 ? -22.530 7.005 34.876 1.00 94.25 242 LEU A C 1
ATOM 1886 O O . LEU A 1 242 ? -22.394 5.952 35.502 1.00 94.25 242 LEU A O 1
ATOM 1890 N N . ASN A 1 243 ? -22.656 8.179 35.496 1.00 94.69 243 ASN A N 1
ATOM 1891 C CA . ASN A 1 243 ? -22.617 8.301 36.951 1.00 94.69 243 ASN A CA 1
ATOM 1892 C C . ASN A 1 243 ? -23.912 7.782 37.574 1.00 94.69 243 ASN A C 1
ATOM 1894 O O . ASN A 1 243 ? -23.857 7.061 38.567 1.00 94.69 243 ASN A O 1
ATOM 1898 N N . GLU A 1 244 ? -25.060 8.113 36.987 1.00 95.19 244 GLU A N 1
ATOM 1899 C CA . GLU A 1 244 ? -26.375 7.645 37.425 1.00 95.19 244 GLU A CA 1
ATOM 1900 C C . GLU A 1 244 ? -26.483 6.119 37.351 1.00 95.19 244 GLU A C 1
ATOM 1902 O O . GLU A 1 244 ? -26.984 5.492 38.286 1.00 95.19 244 GLU A O 1
ATOM 1907 N N . LYS A 1 245 ? -25.945 5.503 36.290 1.00 95.00 245 LYS A N 1
ATOM 1908 C CA . LYS A 1 245 ? -25.859 4.041 36.153 1.00 95.00 245 LYS A CA 1
ATOM 1909 C C . LYS A 1 245 ? -25.021 3.414 37.249 1.00 95.00 245 LYS A C 1
ATOM 1911 O O . LYS A 1 245 ? -25.463 2.471 37.900 1.00 95.00 245 LYS A O 1
ATOM 1916 N N . ILE A 1 246 ? -23.826 3.955 37.476 1.00 95.44 246 ILE A N 1
ATOM 1917 C CA . ILE A 1 246 ? -22.918 3.446 38.501 1.00 95.44 246 ILE A CA 1
ATOM 1918 C C . ILE A 1 246 ? -23.531 3.595 39.899 1.00 95.44 246 ILE A C 1
ATOM 1920 O O . ILE A 1 246 ? -23.522 2.637 40.664 1.00 95.44 246 ILE A O 1
ATOM 1924 N N . ILE A 1 247 ? -24.085 4.764 40.234 1.00 95.69 247 ILE A N 1
ATOM 1925 C CA . ILE A 1 247 ? -24.722 5.016 41.536 1.00 95.69 247 ILE A CA 1
ATOM 1926 C C . ILE A 1 247 ? -25.951 4.119 41.716 1.00 95.69 247 ILE A C 1
ATOM 1928 O O . ILE A 1 247 ? -26.182 3.615 42.813 1.00 95.69 247 ILE A O 1
ATOM 1932 N N . GLY A 1 248 ? -26.711 3.885 40.642 1.00 94.06 248 GLY A N 1
ATOM 1933 C CA . GLY A 1 248 ? -27.898 3.033 40.654 1.00 94.06 248 GLY A CA 1
ATOM 1934 C C . GLY A 1 248 ? -27.609 1.583 41.042 1.00 94.06 248 GLY A C 1
ATOM 1935 O O . GLY A 1 248 ? -28.449 0.960 41.685 1.00 94.06 248 GLY A O 1
ATOM 1936 N N . VAL A 1 249 ? -26.424 1.064 40.703 1.00 94.19 249 VAL A N 1
ATOM 1937 C CA . VAL A 1 24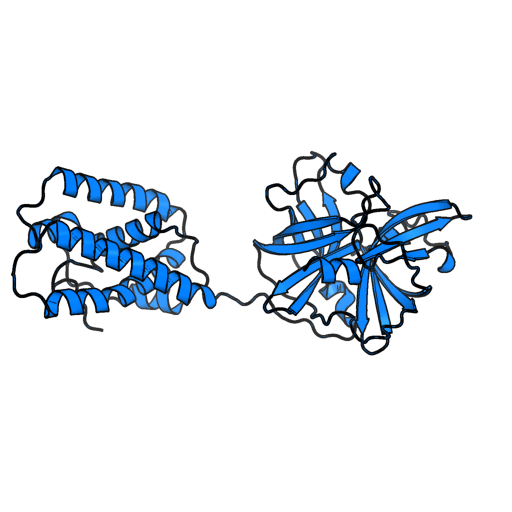9 ? -26.016 -0.308 41.052 1.00 94.19 249 VAL A CA 1
ATOM 1938 C C . VAL A 1 249 ? -25.035 -0.381 42.225 1.00 94.19 249 VAL A C 1
ATOM 1940 O O . VAL A 1 249 ? -24.945 -1.417 42.878 1.00 94.19 249 VAL A O 1
ATOM 1943 N N . CYS A 1 250 ? -24.299 0.696 42.508 1.00 95.69 250 CYS A N 1
ATOM 1944 C CA . CYS A 1 250 ? -23.273 0.777 43.547 1.00 95.69 250 CYS A CA 1
ATOM 1945 C C . CYS A 1 250 ? -23.375 2.112 44.315 1.00 95.69 250 CYS A C 1
ATOM 1947 O O . CYS A 1 250 ? -22.568 3.022 44.097 1.00 95.69 250 CYS A O 1
ATOM 1949 N N . PRO A 1 251 ? -24.340 2.247 45.246 1.00 94.31 251 PRO A N 1
ATOM 1950 C CA . PRO A 1 251 ? -24.546 3.491 45.996 1.00 94.31 251 PRO A CA 1
ATOM 1951 C C . PRO A 1 251 ? -23.337 3.920 46.842 1.00 94.31 251 PRO A C 1
ATOM 1953 O O . PRO A 1 251 ? -23.132 5.106 47.082 1.00 94.31 251 PRO A O 1
ATOM 1956 N N . GLU A 1 252 ? -22.516 2.954 47.265 1.00 93.25 252 GLU A N 1
ATOM 1957 C CA . GLU A 1 252 ? -21.332 3.163 48.109 1.00 93.25 252 GLU A CA 1
ATOM 1958 C C . GLU A 1 252 ? -20.059 3.481 47.304 1.00 93.25 252 GLU A C 1
ATOM 1960 O O . GLU A 1 252 ? -18.953 3.485 47.858 1.00 93.25 252 GLU A O 1
ATOM 1965 N N . ILE A 1 253 ? -20.164 3.719 45.988 1.00 95.88 253 ILE A N 1
ATOM 1966 C CA . ILE A 1 253 ? -18.980 4.003 45.182 1.00 95.88 253 ILE A CA 1
ATOM 1967 C C . ILE A 1 253 ? -18.263 5.271 45.689 1.00 95.88 253 ILE A C 1
ATOM 1969 O O . ILE A 1 253 ? -18.879 6.326 45.872 1.00 95.88 253 ILE A O 1
ATOM 1973 N N . PRO A 1 254 ? -16.931 5.235 45.878 1.00 95.88 254 PRO A N 1
ATOM 1974 C CA . PRO A 1 254 ? -16.212 6.427 46.293 1.00 95.88 254 PRO A CA 1
ATOM 1975 C C . PRO A 1 254 ? -16.275 7.539 45.236 1.00 95.88 254 PRO A C 1
ATOM 1977 O O . PRO A 1 254 ? -15.951 7.321 44.067 1.00 95.88 254 PRO A O 1
ATOM 1980 N N . ILE A 1 255 ? -16.576 8.771 45.662 1.00 94.19 255 ILE A N 1
ATOM 1981 C CA . ILE A 1 255 ? -16.724 9.951 44.780 1.00 94.19 255 ILE A CA 1
ATOM 1982 C C . ILE A 1 255 ? -15.507 10.161 43.860 1.00 94.19 255 ILE A C 1
ATOM 1984 O O . ILE A 1 255 ? -15.649 10.525 42.694 1.00 94.19 255 ILE A O 1
ATOM 1988 N N . TYR A 1 256 ? -14.291 9.896 44.346 1.00 94.56 256 TYR A N 1
ATOM 1989 C CA . TYR A 1 256 ? -13.077 10.059 43.539 1.00 94.56 256 TYR A CA 1
ATOM 1990 C C . TYR A 1 256 ? -12.969 9.044 42.384 1.00 94.56 256 TYR A C 1
ATOM 1992 O O . TYR A 1 256 ? -12.271 9.319 41.406 1.00 94.56 256 TYR A O 1
ATOM 2000 N N . ARG A 1 257 ? -13.642 7.884 42.469 1.00 94.31 257 ARG A N 1
ATOM 2001 C CA . ARG A 1 257 ? -13.730 6.908 41.369 1.00 94.31 257 ARG A CA 1
ATOM 2002 C C . ARG A 1 257 ? -14.679 7.400 40.283 1.00 94.31 257 ARG A C 1
ATOM 2004 O O . ARG A 1 257 ? -14.272 7.423 39.127 1.00 94.31 257 ARG A O 1
ATOM 2011 N N . LEU A 1 258 ? -15.859 7.897 40.659 1.00 94.38 258 LEU A N 1
ATOM 2012 C CA . LEU A 1 258 ? -16.788 8.557 39.729 1.00 94.38 258 LEU A CA 1
ATOM 2013 C C . LEU A 1 258 ? -16.101 9.710 38.984 1.00 94.38 258 LEU A C 1
ATOM 2015 O O . LEU A 1 258 ? -16.091 9.755 37.757 1.00 94.38 258 LEU A O 1
ATOM 2019 N N . ALA A 1 259 ? -15.405 10.583 39.721 1.00 94.38 259 ALA A N 1
ATOM 2020 C CA . ALA A 1 259 ? -14.649 11.688 39.132 1.00 94.38 259 ALA A CA 1
ATOM 2021 C C . ALA A 1 259 ? -13.510 11.226 38.203 1.00 94.38 259 ALA A C 1
ATOM 2023 O O . ALA A 1 259 ? -13.098 11.964 37.306 1.00 94.38 259 ALA A O 1
ATOM 2024 N N . LYS A 1 260 ? -12.958 10.020 38.401 1.00 94.50 260 LYS A N 1
ATOM 2025 C CA . LYS A 1 260 ? -11.999 9.441 37.455 1.00 94.50 260 LYS A CA 1
ATOM 2026 C C . LYS A 1 260 ? -12.694 9.008 36.164 1.00 94.50 260 LYS A C 1
ATOM 2028 O O . LYS A 1 260 ? -12.238 9.433 35.111 1.00 94.50 260 LYS A O 1
ATOM 2033 N N . TYR A 1 261 ? -13.785 8.245 36.232 1.00 94.31 261 TYR A N 1
ATOM 2034 C CA . TYR A 1 261 ? -14.494 7.808 35.024 1.00 94.31 261 TYR A CA 1
ATOM 2035 C C . TYR A 1 261 ? -15.017 8.987 34.198 1.00 94.31 261 TYR A C 1
ATOM 2037 O O . TYR A 1 261 ? -14.847 9.000 32.984 1.00 94.31 261 TYR A O 1
ATOM 2045 N N . ALA A 1 262 ? -15.557 10.019 34.852 1.00 93.44 262 ALA A N 1
ATOM 2046 C CA . ALA A 1 262 ? -16.012 11.231 34.173 1.00 93.44 262 ALA A CA 1
ATOM 2047 C C . ALA A 1 262 ? -14.871 11.966 33.439 1.00 93.44 262 ALA A C 1
ATOM 2049 O O . ALA A 1 262 ? -15.066 12.469 32.333 1.00 93.44 262 ALA A O 1
ATOM 2050 N N . ARG A 1 263 ? -13.664 12.008 34.027 1.00 93.50 263 ARG A N 1
ATOM 2051 C CA . ARG A 1 263 ? -12.480 12.576 33.362 1.00 93.50 263 ARG A CA 1
ATOM 2052 C C . ARG A 1 263 ? -12.034 11.729 32.179 1.00 93.50 263 ARG A C 1
ATOM 2054 O O . ARG A 1 263 ? -11.833 12.298 31.115 1.00 93.50 263 ARG A O 1
ATOM 2061 N N . ASP A 1 264 ? -11.932 10.411 32.359 1.00 93.06 264 ASP A N 1
ATOM 2062 C CA . ASP A 1 264 ? -11.528 9.476 31.300 1.00 93.06 264 ASP A CA 1
ATOM 2063 C C . ASP A 1 264 ? -12.504 9.552 30.100 1.00 93.06 264 ASP A C 1
ATOM 2065 O O . ASP A 1 264 ? -12.077 9.572 28.945 1.00 93.06 264 ASP A O 1
ATOM 2069 N N . LEU A 1 265 ? -13.811 9.681 30.369 1.00 92.38 265 LEU A N 1
ATOM 2070 C CA . LEU A 1 265 ? -14.847 9.904 29.357 1.00 92.38 265 LEU A CA 1
ATOM 2071 C C . LEU A 1 265 ? -14.659 11.247 28.637 1.00 92.38 265 LEU A C 1
ATOM 2073 O O . LEU A 1 265 ? -14.663 11.298 27.410 1.00 92.38 265 LEU A O 1
ATOM 2077 N N . SER A 1 266 ? -14.470 12.339 29.386 1.00 91.00 266 SER A N 1
ATOM 2078 C CA . SER A 1 266 ? -14.295 13.678 28.809 1.00 91.00 266 SER A CA 1
ATOM 2079 C C . SER A 1 266 ? -13.049 13.773 27.927 1.00 91.00 266 SER A C 1
ATOM 2081 O O . SER A 1 266 ? -13.134 14.308 26.823 1.00 91.00 266 SER A O 1
ATOM 2083 N N . THR A 1 267 ? -11.912 13.225 28.364 1.00 90.06 267 THR A N 1
ATOM 2084 C CA . THR A 1 267 ? -10.700 13.165 27.535 1.00 90.06 267 THR A CA 1
ATOM 2085 C C . THR A 1 267 ? -10.886 12.230 26.345 1.00 90.06 267 THR A C 1
ATOM 2087 O O . THR A 1 267 ? -10.379 12.504 25.263 1.00 90.06 267 THR A O 1
ATOM 2090 N N . GLY A 1 268 ? -11.649 11.146 26.516 1.00 88.62 268 GLY A N 1
ATOM 2091 C CA . GLY A 1 268 ? -12.045 10.246 25.438 1.00 88.62 268 GLY A CA 1
ATOM 2092 C C . GLY A 1 268 ? -12.793 10.941 24.320 1.00 88.62 268 GLY A C 1
ATOM 2093 O O . GLY A 1 268 ? -12.372 10.826 23.177 1.00 88.62 268 GLY A O 1
ATOM 2094 N N . LYS A 1 269 ? -13.829 11.720 24.640 1.00 87.81 269 LYS A N 1
ATOM 2095 C CA . LYS A 1 269 ? -14.615 12.451 23.635 1.00 87.81 269 LYS A CA 1
ATOM 2096 C C . LYS A 1 269 ? -13.734 13.346 22.759 1.00 87.81 269 LYS A C 1
ATOM 2098 O O . LYS A 1 269 ? -13.794 13.243 21.540 1.00 87.81 269 LYS A O 1
ATOM 2103 N N . VAL A 1 270 ? -12.834 14.117 23.373 1.00 86.38 270 VAL A N 1
ATOM 2104 C CA . VAL A 1 270 ? -11.897 15.001 22.650 1.00 86.38 270 VAL A CA 1
ATOM 2105 C C . VAL A 1 270 ? -10.952 14.221 21.726 1.00 86.38 270 VAL A C 1
ATOM 2107 O O . VAL A 1 270 ? -10.605 14.687 20.643 1.00 86.38 270 VAL A O 1
ATOM 2110 N N . GLU A 1 271 ? -10.500 13.036 22.135 1.00 85.06 271 GLU A N 1
ATOM 2111 C CA . GLU A 1 271 ? -9.623 12.212 21.296 1.00 85.06 271 GLU A CA 1
ATOM 2112 C C . GLU A 1 271 ? -10.387 11.494 20.176 1.00 85.06 271 GLU A C 1
ATOM 2114 O O . GLU A 1 271 ? -9.874 11.392 19.060 1.00 85.06 271 GLU A O 1
ATOM 2119 N N . LEU A 1 272 ? -11.619 11.053 20.444 1.00 86.75 272 LEU A N 1
ATOM 2120 C CA . LEU A 1 272 ? -12.481 10.375 19.476 1.00 86.75 272 LEU A CA 1
ATOM 2121 C C . LEU A 1 272 ? -13.044 11.325 18.405 1.00 86.75 272 LEU A C 1
ATOM 2123 O O . LEU A 1 272 ? -13.298 10.881 17.289 1.00 86.75 272 LEU A O 1
ATOM 2127 N N . GLU A 1 273 ? -13.153 12.630 18.685 1.00 85.50 273 GLU A N 1
ATOM 2128 C CA . GLU A 1 273 ? -13.535 13.675 17.712 1.00 85.50 273 GLU A CA 1
ATOM 2129 C C . GLU A 1 273 ? -12.599 13.770 16.494 1.00 85.50 273 GLU A C 1
ATOM 2131 O O . GLU A 1 273 ? -12.946 14.377 15.480 1.00 85.50 273 GLU A O 1
ATOM 2136 N N . ARG A 1 274 ? -11.407 13.166 16.568 1.00 83.38 274 ARG A N 1
ATOM 2137 C CA . ARG A 1 274 ? -10.464 13.084 15.441 1.00 83.38 274 ARG A CA 1
ATOM 2138 C C . ARG A 1 274 ? -10.925 12.127 14.342 1.00 83.38 274 ARG A C 1
ATOM 2140 O O . ARG A 1 274 ? -10.394 12.192 13.235 1.00 83.38 274 ARG A O 1
ATOM 2147 N N . TYR A 1 275 ? -11.865 11.238 14.650 1.00 82.75 275 TYR A N 1
ATOM 2148 C CA . TYR A 1 275 ? -12.423 10.265 13.719 1.00 82.75 275 TYR A CA 1
ATOM 2149 C C . TYR A 1 275 ? -13.783 10.732 13.208 1.00 82.75 275 TYR A C 1
ATOM 2151 O O . TYR A 1 275 ? -14.481 11.514 13.858 1.00 82.75 275 TYR A O 1
ATOM 2159 N N . SER A 1 276 ? -14.184 10.260 12.026 1.00 82.06 276 SER A N 1
ATOM 2160 C CA . SER A 1 276 ? -15.499 10.622 11.506 1.00 82.06 276 SER A CA 1
ATOM 2161 C C . SER A 1 276 ? -16.616 9.980 12.335 1.00 82.06 276 SER A C 1
ATOM 2163 O O . SER A 1 276 ? -16.483 8.868 12.849 1.00 82.06 276 SER A O 1
ATOM 2165 N N . GLN A 1 277 ? -17.761 10.664 12.417 1.00 80.62 277 GLN A N 1
ATOM 2166 C CA . GLN A 1 277 ? -18.952 10.141 13.102 1.00 80.62 277 GLN A CA 1
ATOM 2167 C C . GLN A 1 277 ? -19.391 8.784 12.546 1.00 80.62 277 GLN A C 1
ATOM 2169 O O . GLN A 1 277 ? -19.806 7.904 13.296 1.00 80.62 277 GLN A O 1
ATOM 2174 N N . ARG A 1 278 ? -19.231 8.594 11.234 1.00 80.38 278 ARG A N 1
ATOM 2175 C CA . ARG A 1 278 ? -19.539 7.341 10.548 1.00 80.38 278 ARG A CA 1
ATOM 2176 C C . ARG A 1 278 ? -18.647 6.208 11.063 1.00 80.38 278 ARG A C 1
ATOM 2178 O O . ARG A 1 278 ? -19.149 5.179 11.503 1.00 80.38 278 ARG A O 1
ATOM 2185 N N . GLU A 1 279 ? -17.327 6.418 11.089 1.00 85.25 279 GLU A N 1
ATOM 2186 C CA . GLU A 1 279 ? -16.355 5.422 11.585 1.00 85.25 279 GLU A CA 1
ATOM 2187 C C . GLU A 1 279 ? -16.626 5.059 13.038 1.00 85.25 279 GLU A C 1
ATOM 2189 O O . GLU A 1 279 ? -16.650 3.879 13.388 1.00 85.25 279 GLU A O 1
ATOM 2194 N N . MET A 1 280 ? -16.896 6.063 13.869 1.00 90.88 280 MET A N 1
ATOM 2195 C CA . MET A 1 280 ? -17.192 5.826 15.274 1.00 90.88 280 MET A CA 1
ATOM 2196 C C . MET A 1 280 ? -18.523 5.108 15.487 1.00 90.88 280 MET A C 1
ATOM 2198 O O . MET A 1 280 ? -18.593 4.280 16.388 1.00 90.88 280 MET A O 1
ATOM 2202 N N . SER A 1 281 ? -19.542 5.351 14.660 1.00 90.62 281 SER A N 1
ATOM 2203 C CA . SER A 1 281 ? -20.827 4.638 14.743 1.00 90.62 281 SER A CA 1
ATOM 2204 C C . SER A 1 281 ? -20.658 3.146 14.457 1.00 90.62 281 SER A C 1
ATOM 2206 O O . SER A 1 281 ? -21.112 2.311 15.236 1.00 90.62 281 SER A O 1
ATOM 2208 N N . ALA A 1 282 ? -19.902 2.799 13.412 1.00 93.31 282 ALA A N 1
ATOM 2209 C CA . ALA A 1 282 ? -19.596 1.407 13.100 1.00 93.31 282 ALA A CA 1
ATOM 2210 C C . ALA A 1 282 ? -18.801 0.714 14.226 1.00 93.31 282 ALA A C 1
ATOM 2212 O O . ALA A 1 282 ? -19.133 -0.407 14.619 1.00 93.31 282 ALA A O 1
ATOM 2213 N N . VAL A 1 283 ? -17.776 1.382 14.787 1.00 95.19 283 VAL A N 1
ATOM 2214 C CA . VAL A 1 283 ? -17.025 0.865 15.952 1.00 95.19 283 VAL A CA 1
ATOM 2215 C C . VAL A 1 283 ? -17.973 0.633 17.125 1.00 95.19 283 VAL A C 1
ATOM 2217 O O . VAL A 1 283 ? -17.993 -0.456 17.698 1.00 95.19 283 VAL A O 1
ATOM 2220 N N . LYS A 1 284 ? -18.764 1.653 17.473 1.00 95.50 284 LYS A N 1
ATOM 2221 C CA . LYS A 1 284 ? -19.697 1.635 18.601 1.00 95.50 284 LYS A CA 1
ATOM 2222 C C . LYS A 1 284 ? -20.678 0.474 18.494 1.00 95.50 284 LYS A C 1
ATOM 2224 O O . LYS A 1 284 ? -20.824 -0.249 19.472 1.00 95.50 284 LYS A O 1
ATOM 2229 N N . PHE A 1 285 ? -21.256 0.231 17.318 1.00 95.81 285 PHE A N 1
ATOM 2230 C CA . PHE A 1 285 ? -22.161 -0.898 17.101 1.00 95.81 285 PHE A CA 1
ATOM 2231 C C . PHE A 1 285 ? -21.491 -2.252 17.333 1.00 95.81 285 PHE A C 1
ATOM 2233 O O . PHE A 1 285 ? -22.016 -3.080 18.072 1.00 95.81 285 PHE A O 1
ATOM 2240 N N . ARG A 1 286 ? -20.301 -2.485 16.760 1.00 95.69 286 ARG A N 1
ATOM 2241 C CA . ARG A 1 286 ? -19.592 -3.762 16.959 1.00 95.69 286 ARG A CA 1
ATOM 2242 C C . ARG A 1 286 ? -19.219 -4.000 18.414 1.00 95.69 286 ARG A C 1
ATOM 2244 O O . ARG A 1 286 ? -19.292 -5.137 18.876 1.00 95.69 286 ARG A O 1
ATOM 2251 N N . VAL A 1 287 ? -18.802 -2.948 19.116 1.00 96.75 287 VAL A N 1
ATOM 2252 C CA . VAL A 1 287 ? -18.475 -3.030 20.542 1.00 96.75 287 VAL A CA 1
ATOM 2253 C C . VAL A 1 287 ? -19.734 -3.287 21.365 1.00 96.75 287 VAL A C 1
ATOM 2255 O O . VAL A 1 287 ? -19.716 -4.178 22.208 1.00 96.75 287 VAL A O 1
ATOM 2258 N N . PHE A 1 288 ? -20.817 -2.557 21.095 1.00 95.50 288 PHE A N 1
ATOM 2259 C CA . PHE A 1 288 ? -22.119 -2.731 21.734 1.00 95.50 288 PHE A CA 1
ATOM 2260 C C . PHE A 1 288 ? -22.607 -4.181 21.629 1.00 95.50 288 PHE A C 1
ATOM 2262 O O . PHE A 1 288 ? -22.737 -4.841 22.658 1.00 95.50 288 PHE A O 1
ATOM 2269 N N . GLU A 1 289 ? -22.759 -4.696 20.407 1.00 94.44 289 GLU A N 1
ATOM 2270 C CA . GLU A 1 289 ? -23.223 -6.063 20.130 1.00 94.44 289 GLU A CA 1
ATOM 2271 C C . GLU A 1 289 ? -22.378 -7.109 20.863 1.00 94.44 289 GLU A C 1
ATOM 2273 O O . GLU A 1 289 ? -22.889 -8.003 21.535 1.00 94.44 289 GLU A O 1
ATOM 2278 N N . ALA A 1 290 ? -21.051 -6.969 20.792 1.00 94.44 290 ALA A N 1
ATOM 2279 C CA . ALA A 1 290 ? -20.147 -7.917 21.427 1.00 94.44 290 ALA A CA 1
ATOM 2280 C C . ALA A 1 290 ? -20.226 -7.883 22.964 1.00 94.44 290 ALA A C 1
ATOM 2282 O O . ALA A 1 290 ? -19.950 -8.896 23.608 1.00 94.44 290 ALA A O 1
ATOM 2283 N N . CYS A 1 291 ? -20.575 -6.736 23.553 1.00 95.56 291 CYS A N 1
ATOM 2284 C CA . CYS A 1 291 ? -20.678 -6.555 25.001 1.00 95.56 291 CYS A CA 1
ATOM 2285 C C . CYS A 1 291 ? -22.058 -6.929 25.568 1.00 95.56 291 CYS A C 1
ATOM 2287 O O . CYS A 1 291 ? -22.145 -7.213 26.764 1.00 95.56 291 CYS A O 1
ATOM 2289 N N . GLN A 1 292 ? -23.119 -6.959 24.750 1.00 92.69 292 GLN A N 1
ATOM 2290 C CA . GLN A 1 292 ? -24.466 -7.352 25.190 1.00 92.69 292 GLN A CA 1
ATOM 2291 C C . GLN A 1 292 ? -24.488 -8.783 25.748 1.00 92.69 292 GLN A C 1
ATOM 2293 O O . GLN A 1 292 ? -25.038 -9.016 26.823 1.00 92.69 292 GLN A O 1
ATOM 2298 N N . GLU A 1 293 ? -23.809 -9.725 25.086 1.00 89.06 293 GLU A N 1
ATOM 2299 C CA . GLU A 1 293 ? -23.665 -11.110 25.564 1.00 89.06 293 GLU A CA 1
ATOM 2300 C C . GLU A 1 293 ? -23.036 -11.176 26.967 1.00 89.06 293 GLU A C 1
ATOM 2302 O O . GLU A 1 293 ? -23.521 -11.877 27.859 1.00 89.06 293 GLU A O 1
ATOM 2307 N N . ASP A 1 294 ? -21.975 -10.402 27.196 1.00 90.56 294 ASP A N 1
ATOM 2308 C CA . ASP A 1 294 ? -21.290 -10.345 28.486 1.00 90.56 294 ASP A CA 1
ATOM 2309 C C . ASP A 1 294 ? -22.169 -9.692 29.570 1.00 90.56 294 ASP A C 1
ATOM 2311 O O . ASP A 1 294 ? -22.120 -10.113 30.729 1.00 90.56 294 ASP A O 1
ATOM 2315 N N . LEU A 1 295 ? -22.987 -8.690 29.216 1.00 93.12 295 LEU A N 1
ATOM 2316 C CA . LEU A 1 295 ? -23.951 -8.083 30.140 1.00 93.12 295 LEU A CA 1
ATOM 2317 C C . LEU A 1 295 ? -25.037 -9.080 30.553 1.00 93.12 295 LEU A C 1
ATOM 2319 O O . LEU A 1 295 ? -25.304 -9.218 31.747 1.00 93.12 295 LEU A O 1
ATOM 2323 N N . MET A 1 296 ? -25.634 -9.788 29.590 1.00 91.75 296 MET A N 1
ATOM 2324 C CA . MET A 1 296 ? -26.658 -10.803 29.854 1.00 91.75 296 MET A CA 1
ATOM 2325 C C . MET A 1 296 ? -26.118 -11.877 30.801 1.00 91.75 296 MET A C 1
ATOM 2327 O O . MET A 1 296 ? -26.686 -12.105 31.869 1.00 91.75 296 MET A O 1
ATOM 2331 N N . ASN A 1 297 ? -24.944 -12.431 30.486 1.00 90.88 297 ASN A N 1
ATOM 2332 C CA . ASN A 1 297 ? -24.282 -13.418 31.336 1.00 90.88 297 ASN A CA 1
ATOM 2333 C C . ASN A 1 297 ? -23.997 -12.880 32.747 1.00 90.88 297 ASN A C 1
ATOM 2335 O O . ASN A 1 297 ? -24.207 -13.591 33.733 1.00 90.88 297 ASN A O 1
ATOM 2339 N N . PHE A 1 298 ? -23.533 -11.631 32.859 1.00 91.56 298 PHE A N 1
ATOM 2340 C CA . PHE A 1 298 ? -23.262 -10.993 34.148 1.00 91.56 298 PHE A CA 1
ATOM 2341 C C . PHE A 1 298 ? -24.528 -10.842 35.000 1.00 91.56 298 PHE A C 1
ATOM 2343 O O . PHE A 1 298 ? -24.481 -11.109 36.200 1.00 91.56 298 PHE A O 1
ATOM 2350 N N . VAL A 1 299 ? -25.649 -10.443 34.396 1.00 90.94 299 VAL A N 1
ATOM 2351 C CA . VAL A 1 299 ? -26.927 -10.242 35.093 1.00 90.94 299 VAL A CA 1
ATOM 2352 C C . VAL A 1 299 ? -27.566 -11.575 35.496 1.00 90.94 299 VAL A C 1
ATOM 2354 O O . VAL A 1 299 ? -28.027 -11.702 36.628 1.00 90.94 299 VAL A O 1
ATOM 2357 N N . GLU A 1 300 ? -27.565 -12.581 34.618 1.00 89.31 300 GLU A N 1
ATOM 2358 C CA . GLU A 1 300 ? -28.194 -13.890 34.868 1.00 89.31 300 GLU A CA 1
ATOM 2359 C C . GLU A 1 300 ? -27.534 -14.678 36.005 1.00 89.31 300 GLU A C 1
ATOM 2361 O O . GLU A 1 300 ? -28.209 -15.350 36.785 1.00 89.31 300 GLU A O 1
ATOM 2366 N N . HIS A 1 301 ? -26.209 -14.591 36.122 1.00 86.25 301 HIS A N 1
ATOM 2367 C CA . HIS A 1 301 ? -25.447 -15.362 37.107 1.00 86.25 301 HIS A CA 1
ATOM 2368 C C . HIS A 1 301 ? -25.341 -14.663 38.467 1.00 86.25 301 HIS A C 1
ATOM 2370 O O . HIS A 1 301 ? -24.684 -15.172 39.383 1.00 86.25 301 HIS A O 1
ATOM 2376 N N . ARG A 1 302 ? -25.982 -13.500 38.627 1.00 84.50 302 ARG A N 1
ATOM 2377 C CA . ARG A 1 302 ? -25.868 -12.684 39.833 1.00 84.50 302 ARG A CA 1
ATOM 2378 C C . ARG A 1 302 ? -26.988 -12.965 40.827 1.00 84.50 302 ARG A C 1
ATOM 2380 O O . ARG A 1 302 ? -28.166 -12.948 40.493 1.00 84.50 302 ARG A O 1
ATOM 2387 N N . GLN A 1 303 ? -26.604 -13.178 42.087 1.00 71.38 303 GLN A N 1
ATOM 2388 C CA . GLN A 1 303 ? -27.547 -13.370 43.199 1.00 71.38 303 GLN A CA 1
ATOM 2389 C C . GLN A 1 303 ? -27.764 -12.103 44.040 1.00 71.38 303 GLN A C 1
ATOM 2391 O O . GLN A 1 303 ? -28.788 -11.983 44.705 1.00 71.38 303 GLN A O 1
ATOM 2396 N N . ALA A 1 304 ? -26.800 -11.176 44.049 1.00 78.19 304 A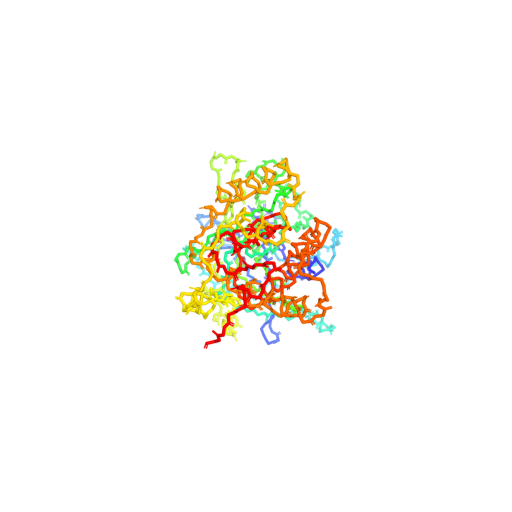LA A N 1
ATOM 2397 C CA . ALA A 1 304 ? -26.860 -9.946 44.836 1.00 78.19 304 ALA A CA 1
ATOM 2398 C C . ALA A 1 304 ? -27.449 -8.787 44.020 1.00 78.19 304 ALA A C 1
ATOM 2400 O O . ALA A 1 304 ? -27.120 -8.634 42.847 1.00 78.19 304 ALA A O 1
ATOM 2401 N N . GLU A 1 305 ? -28.265 -7.937 44.653 1.00 76.31 305 GLU A N 1
ATOM 2402 C CA . GLU A 1 305 ? -28.871 -6.771 43.990 1.00 76.31 305 GLU A CA 1
ATOM 2403 C C . GLU A 1 305 ? -27.839 -5.667 43.690 1.00 76.31 305 GLU A C 1
ATOM 2405 O O . GLU A 1 305 ? -27.778 -5.177 42.567 1.00 76.31 305 GLU A O 1
ATOM 2410 N N . ASN A 1 306 ? -26.960 -5.330 44.641 1.00 87.50 306 ASN A N 1
ATOM 2411 C CA . ASN A 1 306 ? -25.965 -4.256 44.479 1.00 87.50 306 ASN A CA 1
ATOM 2412 C C . ASN A 1 306 ? -24.656 -4.770 43.884 1.00 87.50 306 ASN A C 1
ATOM 2414 O O . ASN A 1 306 ? -24.152 -5.787 44.357 1.00 87.50 306 ASN A O 1
ATOM 2418 N N . VAL A 1 307 ? -24.090 -4.059 42.908 1.00 91.62 307 VAL A N 1
ATOM 2419 C CA . VAL A 1 307 ? -22.791 -4.320 42.260 1.00 91.62 307 VAL A CA 1
ATOM 2420 C C . VAL A 1 307 ? -21.651 -3.708 43.079 1.00 91.62 307 VAL A C 1
ATOM 2422 O O . VAL A 1 307 ? -21.756 -2.580 43.563 1.00 91.62 307 VAL A O 1
ATOM 2425 N N . THR A 1 308 ? -20.554 -4.444 43.266 1.00 93.31 308 THR A N 1
ATOM 2426 C CA . THR A 1 308 ? -19.357 -3.935 43.953 1.00 93.31 308 THR A CA 1
ATOM 2427 C C . THR A 1 308 ? -18.496 -3.070 43.032 1.00 93.31 308 THR A C 1
ATOM 2429 O O . THR A 1 308 ? -18.598 -3.108 41.804 1.00 93.31 308 THR A O 1
ATOM 2432 N N . VAL A 1 309 ? -17.595 -2.283 43.624 1.00 93.75 309 VAL A N 1
ATOM 2433 C CA . VAL A 1 309 ? -16.645 -1.460 42.860 1.00 93.75 309 VAL A CA 1
ATOM 2434 C C . VAL A 1 309 ? -15.705 -2.339 42.026 1.00 93.75 309 VAL A C 1
ATOM 2436 O O . VAL A 1 309 ? -15.341 -1.972 40.908 1.00 93.75 309 VAL A O 1
ATOM 2439 N N . GLU A 1 310 ? -15.312 -3.497 42.549 1.00 93.25 310 GLU A N 1
ATOM 2440 C CA . GLU A 1 310 ? -14.510 -4.495 41.844 1.00 93.25 310 GLU A CA 1
ATOM 2441 C C . GLU A 1 310 ? -15.266 -5.048 40.632 1.00 93.25 310 GLU A C 1
ATOM 2443 O O . GLU A 1 310 ? -14.733 -5.011 39.527 1.00 93.25 310 GLU A O 1
ATOM 2448 N N . GLU A 1 311 ? -16.533 -5.440 40.796 1.00 93.81 311 GLU A N 1
ATOM 2449 C CA . GLU A 1 311 ? -17.354 -5.957 39.695 1.00 93.81 311 GLU A CA 1
ATOM 2450 C C . GLU A 1 311 ? -17.562 -4.919 38.579 1.00 93.81 311 GLU A C 1
ATOM 2452 O O . GLU A 1 311 ? -17.503 -5.275 37.403 1.00 93.81 311 GLU A O 1
ATOM 2457 N N . ILE A 1 312 ? -17.741 -3.634 38.920 1.00 94.94 312 ILE A N 1
ATOM 2458 C CA . ILE A 1 312 ? -17.805 -2.542 37.929 1.00 94.94 312 ILE A CA 1
ATOM 2459 C C . ILE A 1 312 ? -16.502 -2.464 37.127 1.00 94.94 312 ILE A C 1
ATOM 2461 O O . ILE A 1 312 ? -16.525 -2.373 35.898 1.00 94.94 312 ILE A O 1
ATOM 2465 N N . ASN A 1 313 ? -15.352 -2.493 37.806 1.00 94.38 313 ASN A N 1
ATOM 2466 C CA . ASN A 1 313 ? -14.054 -2.425 37.134 1.00 94.38 313 ASN A CA 1
ATOM 2467 C C . ASN A 1 313 ? -13.800 -3.649 36.253 1.00 94.38 313 ASN A C 1
ATOM 2469 O O . ASN A 1 313 ? -13.292 -3.496 35.137 1.00 94.38 313 ASN A O 1
ATOM 2473 N N . ASP A 1 314 ? -14.175 -4.831 36.731 1.00 94.62 314 ASP A N 1
ATOM 2474 C CA . ASP A 1 314 ? -14.049 -6.078 35.988 1.00 94.62 314 ASP A CA 1
ATOM 2475 C C . ASP A 1 314 ? -14.933 -6.060 34.742 1.00 94.62 314 ASP A C 1
ATOM 2477 O O . ASP A 1 314 ? -14.466 -6.429 33.666 1.00 94.62 314 ASP A O 1
ATOM 2481 N N . LEU A 1 315 ? -16.173 -5.568 34.841 1.00 95.19 315 LEU A N 1
ATOM 2482 C CA . LEU A 1 315 ? -17.077 -5.482 33.695 1.00 95.19 315 LEU A CA 1
ATOM 2483 C C . LEU A 1 315 ? -16.552 -4.509 32.628 1.00 95.19 315 LEU A C 1
ATOM 2485 O O . LEU A 1 315 ? -16.463 -4.885 31.462 1.00 95.19 315 LEU A O 1
ATOM 2489 N N . ILE A 1 316 ? -16.096 -3.308 33.016 1.00 96.06 316 ILE A N 1
ATOM 2490 C CA . ILE A 1 316 ? -15.481 -2.353 32.069 1.00 96.06 316 ILE A CA 1
ATOM 2491 C C . ILE A 1 316 ? -14.236 -2.969 31.413 1.00 96.06 316 ILE A C 1
ATOM 2493 O O . ILE A 1 316 ? -13.991 -2.772 30.221 1.00 96.06 316 ILE A O 1
ATOM 2497 N N . THR A 1 317 ? -13.435 -3.715 32.176 1.00 95.81 317 THR A N 1
ATOM 2498 C CA . THR A 1 317 ? -12.232 -4.381 31.656 1.00 95.81 317 THR A CA 1
ATOM 2499 C C . THR A 1 317 ? -12.590 -5.477 30.656 1.00 95.81 317 THR A C 1
ATOM 2501 O O . THR A 1 317 ? -12.000 -5.512 29.576 1.00 95.81 317 THR A O 1
ATOM 2504 N N . ARG A 1 318 ? -13.592 -6.313 30.956 1.00 95.62 318 ARG A N 1
ATOM 2505 C CA . ARG A 1 318 ? -14.098 -7.333 30.025 1.00 95.62 318 ARG A CA 1
ATOM 2506 C C . ARG A 1 318 ? -14.643 -6.709 28.743 1.00 95.62 318 ARG A C 1
ATOM 2508 O O . ARG A 1 318 ? -14.233 -7.119 27.663 1.00 95.62 318 ARG A O 1
ATOM 2515 N N . TYR A 1 319 ? -15.459 -5.661 28.848 1.00 97.12 319 TYR A N 1
ATOM 2516 C CA . TYR A 1 319 ? -15.949 -4.923 27.680 1.00 97.12 319 TYR A CA 1
ATOM 2517 C C . TYR A 1 319 ? -14.816 -4.352 26.836 1.00 97.12 319 TYR A C 1
ATOM 2519 O O . TYR A 1 319 ? -14.844 -4.468 25.616 1.00 97.12 319 TYR A O 1
ATOM 2527 N N . THR A 1 320 ? -13.780 -3.796 27.468 1.00 96.88 320 THR A N 1
ATOM 2528 C CA . THR A 1 320 ? -12.606 -3.281 26.747 1.00 96.88 320 THR A CA 1
ATOM 2529 C C . THR A 1 320 ? -11.889 -4.405 25.994 1.00 96.88 320 THR A C 1
ATOM 2531 O O . THR A 1 320 ? -11.590 -4.264 24.815 1.00 96.88 320 THR A O 1
ATOM 2534 N N . GLN A 1 321 ? -11.667 -5.556 26.634 1.00 95.94 321 GLN A N 1
ATOM 2535 C CA . GLN A 1 321 ? -11.031 -6.712 25.991 1.00 95.94 321 GLN A CA 1
ATOM 2536 C C . GLN A 1 321 ? -11.872 -7.266 24.834 1.00 95.94 321 GLN A C 1
ATOM 2538 O O . GLN A 1 321 ? -11.332 -7.607 23.777 1.00 95.94 321 GLN A O 1
ATOM 2543 N N . LYS A 1 322 ? -13.197 -7.332 25.008 1.00 95.62 322 LYS A N 1
ATOM 2544 C CA . LYS A 1 322 ? -14.127 -7.750 23.957 1.00 95.62 322 LYS A CA 1
ATOM 2545 C C . LYS A 1 322 ? -14.119 -6.754 22.797 1.00 95.62 322 LYS A C 1
ATOM 2547 O O . LYS A 1 322 ? -14.065 -7.192 21.652 1.00 95.62 322 LYS A O 1
ATOM 2552 N N . ALA A 1 323 ? -14.076 -5.451 23.085 1.00 96.56 323 ALA A N 1
ATOM 2553 C CA . ALA A 1 323 ? -13.929 -4.387 22.097 1.00 96.56 323 ALA A CA 1
ATOM 2554 C C . ALA A 1 323 ? -12.643 -4.559 21.271 1.00 96.56 323 ALA A C 1
ATOM 2556 O O . ALA A 1 323 ? -12.711 -4.603 20.042 1.00 96.56 323 ALA A O 1
ATOM 2557 N N . SER A 1 324 ? -11.490 -4.752 21.922 1.00 94.44 324 SER A N 1
ATOM 2558 C CA . SER A 1 324 ? -10.218 -5.007 21.228 1.00 94.44 324 SER A CA 1
ATOM 2559 C C . SER A 1 324 ? -10.300 -6.255 20.346 1.00 94.44 324 SER A C 1
ATOM 2561 O O . SER A 1 324 ? -9.907 -6.219 19.180 1.00 94.44 324 SER A O 1
ATOM 2563 N N . SER A 1 325 ? -10.879 -7.344 20.861 1.00 94.31 325 SER A N 1
ATOM 2564 C CA . SER A 1 325 ? -11.027 -8.605 20.127 1.00 94.31 325 SER A CA 1
ATOM 2565 C C . SER A 1 325 ? -11.954 -8.491 18.908 1.00 94.31 325 SER A C 1
ATOM 2567 O O . SER A 1 325 ? -11.589 -8.918 17.807 1.00 94.31 325 SER A O 1
ATOM 2569 N N . ILE A 1 326 ? -13.140 -7.887 19.062 1.00 95.25 326 ILE A N 1
ATOM 2570 C CA . ILE A 1 326 ? -14.112 -7.780 17.965 1.00 95.25 326 ILE A CA 1
ATOM 2571 C C . ILE A 1 326 ? -13.632 -6.817 16.882 1.00 95.25 326 ILE A C 1
ATOM 2573 O O . ILE A 1 326 ? -13.762 -7.136 15.701 1.00 95.25 326 ILE A O 1
ATOM 2577 N N . ILE A 1 327 ? -13.024 -5.686 17.255 1.00 94.31 327 ILE A N 1
ATOM 2578 C CA . ILE A 1 327 ? -12.482 -4.733 16.284 1.00 94.31 327 ILE A CA 1
ATOM 2579 C C . ILE A 1 327 ? -11.305 -5.355 15.541 1.00 94.31 327 ILE A C 1
ATOM 2581 O O . ILE A 1 327 ? -11.282 -5.279 14.315 1.00 94.31 327 ILE A O 1
ATOM 2585 N N . ALA A 1 328 ? -10.389 -6.052 16.220 1.00 87.12 328 ALA A N 1
ATOM 2586 C CA . ALA A 1 328 ? -9.309 -6.775 15.548 1.00 87.12 328 ALA A CA 1
ATOM 2587 C C . ALA A 1 328 ? -9.848 -7.831 14.565 1.00 87.12 328 ALA A C 1
ATOM 2589 O O . ALA A 1 328 ? -9.399 -7.901 13.422 1.00 87.12 328 ALA A O 1
ATOM 2590 N N . THR A 1 329 ? -10.863 -8.597 14.974 1.00 88.75 329 THR A N 1
ATOM 2591 C CA . THR A 1 329 ? -11.501 -9.622 14.131 1.00 88.75 329 THR A CA 1
ATOM 2592 C C . THR A 1 329 ? -12.184 -9.012 12.907 1.00 88.75 329 THR A C 1
ATOM 2594 O O . THR A 1 329 ? -12.006 -9.485 11.786 1.00 88.75 329 THR A O 1
ATOM 2597 N N . LYS A 1 330 ? -12.974 -7.949 13.092 1.00 88.88 330 LYS A N 1
ATOM 2598 C CA . LYS A 1 330 ? -13.708 -7.296 11.999 1.00 88.88 330 LYS A CA 1
ATOM 2599 C C . LYS A 1 330 ? -12.800 -6.455 11.102 1.00 88.88 330 LYS A C 1
ATOM 2601 O O . LYS A 1 330 ? -13.119 -6.305 9.926 1.00 88.88 330 LYS A O 1
ATOM 2606 N N . SER A 1 331 ? -11.652 -5.998 11.605 1.00 85.50 331 SER A N 1
ATOM 2607 C CA . SER A 1 331 ? -10.636 -5.279 10.821 1.00 85.50 331 SER A CA 1
ATOM 2608 C C . SER A 1 331 ? -9.985 -6.132 9.728 1.00 85.50 331 SER A C 1
ATOM 2610 O O . SER A 1 331 ? -9.326 -5.588 8.850 1.00 85.50 331 SER A O 1
ATOM 2612 N N . VAL A 1 332 ? -10.187 -7.457 9.747 1.00 81.06 332 VAL A N 1
ATOM 2613 C CA . VAL A 1 332 ? -9.807 -8.346 8.636 1.00 81.06 332 VAL A CA 1
ATOM 2614 C C . VAL A 1 332 ? -10.635 -8.056 7.377 1.00 81.06 332 VAL A C 1
ATOM 2616 O O . VAL A 1 332 ? -10.142 -8.234 6.269 1.00 81.06 332 VAL A O 1
ATOM 2619 N N . LEU A 1 333 ? -11.888 -7.617 7.539 1.00 77.19 333 LEU A N 1
ATOM 2620 C CA . LEU A 1 333 ? -12.843 -7.425 6.440 1.00 77.19 333 LEU A CA 1
ATOM 2621 C C . LEU A 1 333 ? -13.220 -5.957 6.210 1.00 77.19 333 LEU A C 1
ATOM 2623 O O . LEU A 1 333 ? -13.522 -5.576 5.084 1.00 77.19 333 LEU A O 1
ATOM 2627 N N . TYR A 1 334 ? -13.212 -5.138 7.260 1.00 83.25 334 TYR A N 1
ATOM 2628 C CA . TYR A 1 334 ? -13.690 -3.757 7.226 1.00 83.25 334 TYR A CA 1
ATOM 2629 C C . TYR A 1 334 ? -12.638 -2.782 7.740 1.00 83.25 334 TYR A C 1
ATOM 2631 O O . TYR A 1 334 ? -11.754 -3.145 8.515 1.00 83.25 334 TYR A O 1
ATOM 2639 N N . LYS A 1 335 ? -12.749 -1.511 7.343 1.00 80.94 335 LYS A N 1
ATOM 2640 C CA . LYS A 1 335 ? -11.812 -0.482 7.795 1.00 80.94 335 LYS A CA 1
ATOM 2641 C C . LYS A 1 335 ? -12.303 0.137 9.091 1.00 80.94 335 LYS A C 1
ATOM 2643 O O . LYS A 1 335 ? -13.269 0.896 9.088 1.00 80.94 335 LYS A O 1
ATOM 2648 N N . TYR A 1 336 ? -11.582 -0.127 10.171 1.00 87.62 336 TYR A N 1
ATOM 2649 C CA . TYR A 1 336 ? -11.771 0.557 11.444 1.00 87.62 336 TYR A CA 1
ATOM 2650 C C . TYR A 1 336 ? -10.620 1.529 11.730 1.00 87.62 336 TYR A C 1
ATOM 2652 O O . TYR A 1 336 ? -9.490 1.301 11.279 1.00 87.62 336 TYR A O 1
ATOM 2660 N N . PRO A 1 337 ? -10.872 2.626 12.469 1.00 85.44 337 PRO A N 1
ATOM 2661 C CA . PRO A 1 337 ? -9.800 3.470 12.973 1.00 85.44 337 PRO A CA 1
ATOM 2662 C C . PRO A 1 337 ? -8.869 2.653 13.877 1.00 85.44 337 PRO A C 1
ATOM 2664 O O . PRO A 1 337 ? -9.298 1.742 14.585 1.00 85.44 337 PRO A O 1
ATOM 2667 N N . LYS A 1 338 ? -7.574 2.984 13.863 1.00 85.19 338 LYS A N 1
ATOM 2668 C CA . LYS A 1 338 ? -6.601 2.363 14.768 1.00 85.19 338 LYS A CA 1
ATOM 2669 C C . LYS A 1 338 ? -6.789 2.946 16.165 1.00 85.19 338 LYS A C 1
ATOM 2671 O O . LYS A 1 338 ? -6.345 4.059 16.430 1.00 85.19 338 LYS A O 1
ATOM 2676 N N . LEU A 1 339 ? -7.447 2.184 17.027 1.00 89.12 339 LEU A N 1
ATOM 2677 C CA . LEU A 1 339 ? -7.670 2.516 18.428 1.00 89.12 339 LEU A CA 1
ATOM 2678 C C . LEU A 1 339 ? -6.791 1.601 19.280 1.00 89.12 339 LEU A C 1
ATOM 2680 O O . LEU A 1 339 ? -6.774 0.390 19.064 1.00 89.12 339 LEU A O 1
ATOM 2684 N N . ASP A 1 340 ? -6.040 2.178 20.213 1.00 89.19 340 ASP A N 1
ATOM 2685 C CA . ASP A 1 340 ? -5.362 1.393 21.241 1.00 89.19 340 ASP A CA 1
ATOM 2686 C C . ASP A 1 340 ? -6.351 0.978 22.344 1.00 89.19 340 ASP A C 1
ATOM 2688 O O . ASP A 1 340 ? -7.513 1.397 22.363 1.00 89.19 340 ASP A O 1
ATOM 2692 N N . ASP A 1 341 ? -5.894 0.135 23.271 1.00 91.44 341 ASP A N 1
ATOM 2693 C CA . ASP A 1 341 ? -6.738 -0.362 24.362 1.00 91.44 341 ASP A CA 1
ATOM 2694 C C . ASP A 1 341 ? -7.273 0.773 25.256 1.00 91.44 341 ASP A C 1
ATOM 2696 O O . ASP A 1 341 ? -8.367 0.655 25.813 1.00 91.44 341 ASP A O 1
ATOM 2700 N N . ASP A 1 342 ? -6.542 1.887 25.380 1.00 93.06 342 ASP A N 1
ATOM 2701 C CA . ASP A 1 342 ? -6.991 3.043 26.159 1.00 93.06 342 ASP A CA 1
ATOM 2702 C C . ASP A 1 342 ? -8.144 3.768 25.454 1.00 93.06 342 ASP A C 1
ATOM 2704 O O . ASP A 1 342 ? -9.180 4.024 26.068 1.00 93.06 342 ASP A O 1
ATOM 2708 N N . LEU A 1 343 ? -8.037 4.024 24.149 1.00 93.38 343 LEU A N 1
ATOM 2709 C CA . LEU A 1 343 ? -9.124 4.603 23.361 1.00 93.38 343 LEU A CA 1
ATOM 2710 C C . LEU A 1 343 ? -10.337 3.676 23.284 1.00 93.38 343 LEU A C 1
ATOM 2712 O O . LEU A 1 343 ? -11.465 4.151 23.410 1.00 93.38 343 LEU A O 1
ATOM 2716 N N . LEU A 1 344 ? -10.138 2.363 23.151 1.00 96.38 344 LEU A N 1
ATOM 2717 C CA . LEU A 1 344 ? -11.235 1.390 23.177 1.00 96.38 344 LEU A CA 1
ATOM 2718 C C . LEU A 1 344 ? -11.944 1.368 24.532 1.00 96.38 344 LEU A C 1
ATOM 2720 O O . LEU A 1 344 ? -13.175 1.353 24.582 1.00 96.38 344 LEU A O 1
ATOM 2724 N N . ARG A 1 345 ? -11.198 1.470 25.638 1.00 96.62 345 ARG A N 1
ATOM 2725 C CA . ARG A 1 345 ? -11.789 1.641 26.971 1.00 96.62 345 ARG A CA 1
ATOM 2726 C C . ARG A 1 345 ? -12.662 2.893 27.035 1.00 96.62 345 ARG A C 1
ATOM 2728 O O . ARG A 1 345 ? -13.724 2.877 27.655 1.00 96.62 345 ARG A O 1
ATOM 2735 N N . ARG A 1 346 ? -12.238 3.985 26.402 1.00 95.00 346 ARG A N 1
ATOM 2736 C CA . ARG A 1 346 ? -13.014 5.231 26.366 1.00 95.00 346 ARG A CA 1
ATOM 2737 C C . ARG A 1 346 ? -14.250 5.125 25.474 1.00 95.00 346 ARG A C 1
ATOM 2739 O O . ARG A 1 346 ? -15.279 5.665 25.859 1.00 95.00 346 ARG A O 1
ATOM 2746 N N . VAL A 1 347 ? -14.198 4.374 24.370 1.00 96.38 347 VAL A N 1
ATOM 2747 C CA . VAL A 1 347 ? -15.393 4.014 23.579 1.00 96.38 347 VAL A CA 1
ATOM 2748 C C . VAL A 1 347 ? -16.398 3.239 24.432 1.00 96.38 347 VAL A C 1
ATOM 2750 O O . VAL A 1 347 ? -17.588 3.530 24.380 1.00 96.38 347 VAL A O 1
ATOM 2753 N N . VAL A 1 348 ? -15.939 2.300 25.266 1.00 97.19 348 VAL A N 1
ATOM 2754 C CA . VAL A 1 348 ? -16.813 1.573 26.204 1.00 97.19 348 VAL A CA 1
ATOM 2755 C C . VAL A 1 348 ? -17.472 2.527 27.204 1.00 97.19 348 VAL A C 1
ATOM 2757 O O . VAL A 1 348 ? -18.681 2.454 27.409 1.00 97.19 348 VAL A O 1
ATOM 2760 N N . LEU A 1 349 ? -16.710 3.444 27.810 1.00 96.31 349 LEU A N 1
ATOM 2761 C CA . LEU A 1 349 ? -17.280 4.452 28.716 1.00 96.31 349 LEU A CA 1
ATOM 2762 C C . LEU A 1 349 ? -18.295 5.353 28.003 1.00 96.31 349 LEU A C 1
ATOM 2764 O O . LEU A 1 349 ? -19.309 5.711 28.598 1.00 96.31 349 LEU A O 1
ATOM 2768 N N . ASP A 1 350 ? -18.030 5.695 26.745 1.00 94.50 350 ASP A N 1
ATOM 2769 C CA . ASP A 1 350 ? -18.924 6.493 25.913 1.00 94.50 350 ASP A CA 1
ATOM 2770 C C . ASP A 1 350 ? -20.219 5.744 25.594 1.00 94.50 350 ASP A C 1
ATOM 2772 O O . ASP A 1 350 ? -21.288 6.313 25.739 1.00 94.50 350 ASP A O 1
ATOM 2776 N N . LEU A 1 351 ? -20.159 4.446 25.286 1.00 94.75 351 LEU A N 1
ATOM 2777 C CA . LEU A 1 351 ? -21.346 3.600 25.114 1.00 94.75 351 LEU A CA 1
ATOM 2778 C C . LEU A 1 351 ? -22.166 3.467 26.403 1.00 94.75 351 LEU A C 1
ATOM 2780 O O . LEU A 1 351 ? -23.395 3.452 26.354 1.00 94.75 351 LEU A O 1
ATOM 2784 N N . ILE A 1 352 ? -21.516 3.394 27.567 1.00 95.12 352 ILE A N 1
ATOM 2785 C CA . ILE A 1 352 ? -22.228 3.391 28.852 1.00 95.12 352 ILE A CA 1
ATOM 2786 C C . ILE A 1 352 ? -22.904 4.749 29.079 1.00 95.12 352 ILE A C 1
ATOM 2788 O O . ILE A 1 352 ? -24.069 4.800 29.469 1.00 95.12 352 ILE A O 1
ATOM 2792 N N . ASN A 1 353 ? -22.202 5.850 28.811 1.00 93.12 353 ASN A N 1
ATOM 2793 C CA . ASN A 1 353 ? -22.745 7.197 28.960 1.00 93.12 353 ASN A CA 1
ATOM 2794 C C . ASN A 1 353 ? -23.892 7.488 27.982 1.00 93.12 353 ASN A C 1
ATOM 2796 O O . ASN A 1 353 ? -24.925 8.013 28.379 1.00 93.12 353 ASN A O 1
ATOM 2800 N N . ASP A 1 354 ? -23.713 7.130 26.715 1.00 86.88 354 ASP A N 1
ATOM 2801 C CA . ASP A 1 354 ? -24.653 7.370 25.618 1.00 86.88 354 ASP A CA 1
ATOM 2802 C C . ASP A 1 354 ? -25.754 6.305 25.574 1.00 86.88 354 ASP A C 1
ATOM 2804 O O . ASP A 1 354 ? -26.422 6.130 24.563 1.00 86.88 354 ASP A O 1
ATOM 2808 N N . CYS A 1 355 ? -25.980 5.625 26.699 1.00 87.31 355 CYS A N 1
ATOM 2809 C CA . CYS A 1 355 ? -27.161 4.811 26.907 1.00 87.31 355 CYS A CA 1
ATOM 2810 C C . CYS A 1 355 ? -27.226 3.505 26.097 1.00 87.31 355 CYS A C 1
ATOM 2812 O O . CYS A 1 355 ? -28.304 2.950 25.953 1.00 87.31 355 CYS A O 1
ATOM 2814 N N . PHE A 1 356 ? -26.090 2.962 25.654 1.00 87.00 356 PHE A N 1
ATOM 2815 C CA . PHE A 1 356 ? -25.998 1.682 24.931 1.00 87.00 356 PHE A CA 1
ATOM 2816 C C . PHE A 1 356 ? -25.483 0.517 25.787 1.00 87.00 356 PHE A C 1
ATOM 2818 O O . PHE A 1 356 ? -25.673 -0.640 25.440 1.00 87.00 356 PHE A O 1
ATOM 2825 N N . LEU A 1 357 ? -24.795 0.783 26.898 1.00 92.19 357 LEU A N 1
ATOM 2826 C CA . LEU A 1 357 ? -24.345 -0.245 27.846 1.00 92.19 357 LEU A CA 1
ATOM 2827 C C . LEU A 1 357 ? -24.707 0.153 29.281 1.00 92.19 357 LEU A C 1
ATOM 2829 O O . LEU A 1 357 ? -24.910 1.332 29.582 1.00 92.19 357 LEU A O 1
ATOM 2833 N N . SER A 1 358 ? -24.782 -0.826 30.183 1.00 93.50 358 SER A N 1
ATOM 2834 C CA . SER A 1 358 ? -25.054 -0.612 31.611 1.00 93.50 358 SER A CA 1
ATOM 2835 C C . SER A 1 358 ? -24.320 -1.651 32.471 1.00 93.50 358 SER A C 1
ATOM 2837 O O . SER A 1 358 ? -23.519 -2.441 31.978 1.00 93.50 358 SER A O 1
ATOM 2839 N N . PHE A 1 359 ? -24.594 -1.627 33.772 1.00 94.12 359 PHE A N 1
ATOM 2840 C CA . PHE A 1 359 ? -24.127 -2.583 34.777 1.00 94.12 359 PHE A CA 1
ATOM 2841 C C . PHE A 1 359 ? -25.272 -3.449 35.330 1.00 94.12 359 PHE A C 1
ATOM 2843 O O . PHE A 1 359 ? -25.093 -4.178 36.303 1.00 94.12 359 PHE A O 1
ATOM 2850 N N . ASP A 1 360 ? -26.465 -3.328 34.750 1.00 92.38 360 ASP A N 1
ATOM 2851 C CA . ASP A 1 360 ? -27.694 -3.993 35.168 1.00 92.38 360 ASP A CA 1
ATOM 2852 C C . ASP A 1 360 ? -28.594 -4.307 33.962 1.00 92.38 360 ASP A C 1
ATOM 2854 O O . ASP A 1 360 ? -28.300 -3.959 32.816 1.00 92.38 360 ASP A O 1
ATOM 2858 N N . LYS A 1 361 ? -29.732 -4.949 34.242 1.00 91.00 361 LYS A N 1
ATOM 2859 C CA . LYS A 1 361 ? -30.731 -5.350 33.244 1.00 91.00 361 LYS A CA 1
ATOM 2860 C C . LYS A 1 361 ? -31.313 -4.203 32.409 1.00 91.00 361 LYS A C 1
ATOM 2862 O O . LYS A 1 361 ? -31.945 -4.483 31.402 1.00 91.00 361 LYS A O 1
ATOM 2867 N N . ALA A 1 362 ? -31.166 -2.942 32.826 1.00 90.00 362 ALA A N 1
ATOM 2868 C CA . ALA A 1 362 ? -31.716 -1.819 32.068 1.00 90.00 362 ALA A CA 1
ATOM 2869 C C . ALA A 1 362 ? -30.937 -1.558 30.768 1.00 90.00 362 ALA A C 1
ATOM 2871 O O . ALA A 1 362 ? -31.496 -0.981 29.843 1.00 90.00 362 ALA A O 1
ATOM 2872 N N . GLY A 1 363 ? -29.677 -2.007 30.694 1.00 88.25 363 GLY A N 1
ATOM 2873 C CA . GLY A 1 363 ? -28.849 -1.925 29.488 1.00 88.25 363 GLY A CA 1
ATOM 2874 C C . GLY A 1 363 ? -28.903 -3.158 28.587 1.00 88.25 363 GLY A C 1
ATOM 2875 O O . GLY A 1 363 ? -28.003 -3.318 27.766 1.00 88.25 363 GLY A O 1
ATOM 2876 N N . ILE A 1 364 ? -29.880 -4.049 28.786 1.00 89.44 364 ILE A N 1
ATOM 2877 C CA . ILE A 1 364 ? -30.156 -5.171 27.883 1.00 89.44 364 ILE A CA 1
ATOM 2878 C C . ILE A 1 364 ? -31.265 -4.715 26.935 1.00 89.44 364 ILE A C 1
ATOM 2880 O O . ILE A 1 364 ? -32.346 -4.347 27.398 1.00 89.44 364 ILE A O 1
ATOM 2884 N N . TYR A 1 365 ? -30.992 -4.729 25.633 1.00 84.12 365 TYR A N 1
ATOM 2885 C CA . TYR A 1 365 ? -31.926 -4.258 24.607 1.00 84.12 365 TYR A CA 1
ATOM 2886 C C . TYR A 1 365 ? -32.433 -5.445 23.784 1.00 84.12 365 TYR A C 1
ATOM 2888 O O . TYR A 1 365 ? -31.655 -6.321 23.413 1.00 84.12 365 TYR A O 1
ATOM 2896 N N . GLU A 1 366 ? -33.742 -5.485 23.539 1.00 69.00 366 GLU A N 1
ATOM 2897 C CA . GLU A 1 366 ? -34.366 -6.433 22.608 1.00 69.00 366 GLU A CA 1
ATOM 2898 C C . GLU A 1 366 ? -34.250 -5.878 21.175 1.00 69.00 366 GLU A C 1
ATOM 2900 O O . GLU A 1 366 ? -34.326 -4.659 20.996 1.00 69.00 366 GLU A O 1
ATOM 2905 N N . GLU A 1 367 ? -34.033 -6.761 20.189 1.00 55.91 367 GLU A N 1
ATOM 2906 C CA . GLU A 1 367 ? -33.937 -6.414 18.753 1.00 55.91 367 GLU A CA 1
ATOM 2907 C C . GLU A 1 367 ? -35.179 -5.691 18.204 1.00 55.91 367 GLU A C 1
ATOM 2909 O O . GLU A 1 367 ? -36.322 -6.118 18.511 1.00 55.91 367 GLU A O 1
#

Secondary structure (DSSP, 8-state):
-HHHHHHHEEEEEEEETTEEEEEEEEEEEEETTEEEEEE-HHHHH-TTSTTTTS-GGGEEEEEESSTTPPEEEEEEEEEEEEETTTTEEEEEEE---TTS-SPPEEEEEE--TT-EEEEEEE-TTSTT-EEEEEEEEEEE-SSS-EEEEEPTT---TTTTTTTTT-TTPEEEEEETTEEEEEEEEEEE--SSTT--EEEEEEGGGTGGGGT-PEEE-----B--HHHHHHHTT--------HHHHHHHH-TT--HHHHHHHHHHHHHHHHHHTTS-HHHHHHHHHHHHHHHHHHHHHHHHT---SSPPHHHHHHHHHHHHHHHHHHHHHHTTTB------HHHHHHHHHHHHHTTS--SSGGG----

Radius of gyration: 28.56 Å; Cα contacts (8 Å, |Δi|>4): 722; chains: 1; bounding box: 67×46×79 Å